Protein AF-M4B6M4-F1 (afdb_monomer)

Mean predicted aligned error: 20.61 Å

Solvent-accessible surface area (backbone atoms only — not comparable to full-atom values): 29376 Å² total; per-residue (Å²): 134,81,78,75,82,80,82,72,77,72,68,52,63,47,67,43,44,78,49,69,49,67,54,96,94,52,77,53,33,31,33,40,39,38,39,34,53,51,79,76,87,72,86,83,73,96,68,97,67,83,84,77,68,57,61,52,71,54,75,46,78,41,37,67,66,55,56,50,51,50,53,50,53,50,49,64,44,72,88,42,73,61,22,65,53,47,72,80,54,74,75,68,78,83,66,73,81,38,60,82,67,55,46,64,71,34,66,73,41,37,51,52,51,37,52,41,49,23,54,40,50,46,56,58,66,68,42,83,44,39,86,35,35,63,40,74,84,46,34,37,58,72,55,36,65,73,68,53,31,74,85,80,43,70,44,75,12,60,60,70,83,72,74,90,76,78,87,83,90,76,91,81,81,88,75,93,78,92,82,87,84,88,86,83,88,84,83,90,77,84,80,81,81,74,76,87,59,76,66,60,59,57,57,50,53,23,52,50,39,46,49,54,51,53,49,52,37,29,73,77,60,31,69,67,49,35,52,51,50,55,50,50,59,48,49,44,69,68,44,84,53,36,56,63,25,21,43,57,49,46,52,52,34,57,74,74,38,58,66,70,57,29,50,54,46,49,61,38,50,47,64,42,52,84,56,66,64,47,34,51,29,35,34,61,59,62,69,56,68,81,83,66,69,67,62,61,64,58,52,59,62,53,57,65,67,60,70,80,74,76,88,86,87,90,85,87,88,86,88,83,84,90,88,88,82,84,91,84,89,82,90,80,90,81,92,84,82,88,90,87,90,86,81,82,78,68,64,73,69,56,58,64,57,63,68,60,58,68,74,69,70,77,81,79,87,84,85,83,82,88,82,82,91,75,95,75,76,91,83,69,78,71,81,69,52,59,71,58,50,54,49,51,52,52,54,49,47,38,60,75,43,76,65,40,62,66,58,47,49,52,49,52,51,52,52,48,29,40,76,65,68,74,33,55,36,50,59,51,49,50,50,35,28,73,74,60,34,63,74,56,25,54,60,49,46,56,57,50,47,75,57,53,87,50,68,68,56,36,49,38,37,55,58,43,70,77,108

Sequence (467 aa):
MTPPDFLFRVSPLKLHVRTATQTHGEPAVYELFCRLNTTCDKQETKQEGEPAASAVQWSIWKTYDEFQAFDNQMRAVRESLFAKMMVTVVFAPGHRMRAFFHQDHTPGFLEKRRAELDFYMQRVMLFPNVAEFSKKRGGCKVLADFIGAEQHIDCSGLLVPMSPNMNVSGDFSSSMGMRRDDSTNSDNRVSCVSGVGTGDKVNSVRKKSRLEIEEEVALRCGDHELKRFKKHARLFRKENDPVAAATAFVEFLLKTFDPEFAGWIVQRFVRSLRSAEKREALRAAASLSMASTDVDRMEESRSQRRNCRTSSQDDEGADHGVEKYGTFAMQCNGTVVDSWFTCSHLISSVMVEFLRVDQKLQGLSDRHQNSDARASDPAILGRISRKKANRQILERVNALSNGDALTVDKFKQAAKALGNQGMSGQAFADFLRLTYGKQEAEKLLLLVVEVIPQPLVQQELRVALVR

Structure (mmCIF, N/CA/C/O backbone):
data_AF-M4B6M4-F1
#
_entry.id   AF-M4B6M4-F1
#
loop_
_atom_site.group_PDB
_atom_site.id
_atom_site.type_symbol
_atom_site.label_atom_id
_atom_site.label_alt_id
_atom_site.label_comp_id
_atom_site.label_asym_id
_atom_site.label_entity_id
_atom_site.label_seq_id
_atom_site.pdbx_PDB_ins_code
_atom_site.Cartn_x
_atom_site.Cartn_y
_atom_site.Cartn_z
_atom_site.occupancy
_atom_site.B_iso_or_equiv
_atom_site.auth_seq_id
_atom_site.auth_comp_id
_atom_site.auth_asym_id
_atom_site.auth_atom_id
_atom_site.pdbx_PDB_model_num
ATOM 1 N N . MET A 1 1 ? 34.940 -28.585 -30.152 1.00 48.22 1 MET A N 1
ATOM 2 C CA . MET A 1 1 ? 33.699 -27.888 -29.762 1.00 48.22 1 MET A CA 1
ATOM 3 C C . MET A 1 1 ? 34.096 -26.656 -28.977 1.00 48.22 1 MET A C 1
ATOM 5 O O . MET A 1 1 ? 34.603 -26.794 -27.873 1.00 48.22 1 MET A O 1
ATOM 9 N N . THR A 1 2 ? 33.982 -25.479 -29.582 1.00 45.09 2 THR A N 1
ATOM 10 C CA . THR A 1 2 ? 34.192 -24.197 -28.900 1.00 45.09 2 THR A CA 1
ATOM 11 C C . THR A 1 2 ? 33.043 -23.966 -27.914 1.00 45.09 2 THR A C 1
ATOM 13 O O . THR A 1 2 ? 31.892 -24.230 -28.275 1.00 45.09 2 THR A O 1
ATOM 16 N N . PRO A 1 3 ? 33.314 -23.535 -26.669 1.00 46.06 3 PRO A N 1
ATOM 17 C CA . PRO A 1 3 ? 32.261 -23.187 -25.726 1.00 46.06 3 PRO A CA 1
ATOM 18 C C . PRO A 1 3 ? 31.390 -22.067 -26.315 1.00 46.06 3 PRO A C 1
ATOM 20 O O . PRO A 1 3 ? 31.928 -21.172 -26.962 1.00 46.06 3 PRO A O 1
ATOM 23 N N . PRO A 1 4 ? 30.065 -22.091 -26.120 1.00 49.56 4 PRO A N 1
ATOM 24 C CA . PRO A 1 4 ? 29.200 -21.029 -26.611 1.00 49.56 4 PRO A CA 1
ATOM 25 C C . PRO A 1 4 ? 29.569 -19.668 -25.986 1.00 49.56 4 PRO A C 1
ATOM 27 O O . PRO A 1 4 ? 29.492 -19.500 -24.769 1.00 49.56 4 PRO A O 1
ATOM 30 N N . ASP A 1 5 ? 29.899 -18.686 -26.831 1.00 50.03 5 ASP A N 1
ATOM 31 C CA . ASP A 1 5 ? 30.343 -17.311 -26.504 1.00 50.03 5 ASP A CA 1
ATOM 32 C C . ASP A 1 5 ? 29.325 -16.441 -25.727 1.00 50.03 5 ASP A C 1
ATOM 34 O O . ASP A 1 5 ? 29.522 -15.240 -25.528 1.00 50.03 5 ASP A O 1
ATOM 38 N N . PHE A 1 6 ? 28.213 -17.012 -25.264 1.00 51.19 6 PHE A N 1
ATOM 39 C CA . PHE A 1 6 ? 27.155 -16.277 -24.564 1.00 51.19 6 PHE A CA 1
ATOM 40 C C . PHE A 1 6 ? 27.485 -15.968 -23.096 1.00 51.19 6 PHE A C 1
ATOM 42 O O . PHE A 1 6 ? 26.747 -15.221 -22.460 1.00 51.19 6 PHE A O 1
ATOM 49 N N . LEU A 1 7 ? 28.569 -16.522 -22.540 1.00 48.66 7 LEU A N 1
ATOM 50 C CA . LEU A 1 7 ? 28.823 -16.466 -21.095 1.00 48.66 7 LEU A CA 1
ATOM 51 C C . LEU A 1 7 ? 29.543 -15.203 -20.591 1.00 48.66 7 LEU A C 1
ATOM 53 O O . LEU A 1 7 ? 29.570 -15.004 -19.380 1.00 48.66 7 LEU A O 1
ATOM 57 N N . PHE A 1 8 ? 30.081 -14.325 -21.452 1.00 50.16 8 PHE A N 1
ATOM 58 C CA . PHE A 1 8 ? 30.944 -13.226 -20.970 1.00 50.16 8 PHE A CA 1
ATOM 59 C C . PHE A 1 8 ? 30.820 -11.874 -21.683 1.00 50.16 8 PHE A C 1
ATOM 61 O O . PHE A 1 8 ? 31.683 -11.014 -21.503 1.00 50.16 8 PHE A O 1
ATOM 68 N N . ARG A 1 9 ? 29.751 -11.609 -22.446 1.00 60.31 9 ARG A N 1
ATOM 69 C CA . ARG A 1 9 ? 29.520 -10.236 -22.928 1.00 60.31 9 ARG A CA 1
ATOM 70 C C . ARG A 1 9 ? 28.964 -9.378 -21.795 1.00 60.31 9 ARG A C 1
ATOM 72 O O . ARG A 1 9 ? 27.757 -9.218 -21.646 1.00 60.31 9 ARG A O 1
ATOM 79 N N . VAL A 1 10 ? 29.869 -8.847 -20.975 1.00 64.88 10 VAL A N 1
ATOM 80 C CA . VAL A 1 10 ? 29.557 -7.791 -20.011 1.00 64.88 10 VAL A CA 1
ATOM 81 C C . VAL A 1 10 ? 29.016 -6.605 -20.805 1.00 64.88 10 VAL A C 1
ATOM 83 O O . VAL A 1 10 ? 29.700 -6.093 -21.690 1.00 64.88 10 VAL A O 1
ATOM 86 N N . SER A 1 11 ? 27.779 -6.194 -20.513 1.00 70.31 11 SER A N 1
ATOM 87 C CA . SER A 1 11 ? 27.186 -5.008 -21.132 1.00 70.31 11 SER A CA 1
ATOM 88 C C . SER A 1 11 ? 28.134 -3.811 -20.957 1.00 70.31 11 SER A C 1
ATOM 90 O O . SER A 1 11 ? 28.564 -3.546 -19.829 1.00 70.31 11 SER A O 1
ATOM 92 N N . PRO A 1 12 ? 28.459 -3.068 -22.031 1.00 82.38 12 PRO A N 1
ATOM 93 C CA . PRO A 1 12 ? 29.325 -1.893 -21.936 1.00 82.38 12 PRO A CA 1
ATOM 94 C C . PRO A 1 12 ? 28.676 -0.770 -21.114 1.00 82.38 12 PRO A C 1
ATOM 96 O O . PRO A 1 12 ? 29.377 0.102 -20.599 1.00 82.38 12 PRO A O 1
ATOM 99 N N . LEU A 1 13 ? 27.346 -0.803 -20.968 1.00 89.12 13 LEU A N 1
ATOM 100 C CA . LEU A 1 13 ? 26.570 0.109 -20.140 1.00 89.12 13 LEU A CA 1
ATOM 101 C C . LEU A 1 13 ? 26.413 -0.438 -18.717 1.00 89.12 13 LEU A C 1
ATOM 103 O O . LEU A 1 13 ? 25.882 -1.535 -18.522 1.00 89.12 13 LEU A O 1
ATOM 107 N N . LYS A 1 14 ? 26.803 0.374 -17.733 1.00 92.75 14 LYS A N 1
ATOM 108 C CA . LYS A 1 14 ? 26.559 0.173 -16.301 1.00 92.75 14 LYS A CA 1
ATOM 109 C C . LYS A 1 14 ? 25.539 1.195 -15.802 1.00 92.75 14 LYS A C 1
ATOM 111 O O . LYS A 1 14 ? 25.677 2.383 -16.089 1.00 92.75 14 LYS A O 1
ATOM 116 N N . LEU A 1 15 ? 24.555 0.731 -15.032 1.00 93.88 15 LEU A N 1
ATOM 117 C CA . LEU A 1 15 ? 23.527 1.557 -14.395 1.00 93.88 15 LEU A CA 1
ATOM 118 C C . LEU A 1 15 ? 23.572 1.359 -12.882 1.00 93.88 15 LEU A C 1
ATOM 120 O O . LEU A 1 15 ? 23.616 0.218 -12.422 1.00 93.88 15 LEU A O 1
ATOM 124 N N . HIS A 1 16 ? 23.529 2.456 -12.128 1.00 94.88 16 HIS A N 1
ATOM 125 C CA . HIS A 1 16 ? 23.491 2.434 -10.668 1.00 94.88 16 HIS A CA 1
ATOM 126 C C . HIS A 1 16 ? 22.552 3.497 -10.115 1.00 94.88 16 HIS A C 1
ATOM 128 O O . HIS A 1 16 ? 22.539 4.621 -10.607 1.00 94.88 16 HIS A O 1
ATOM 134 N N . VAL A 1 17 ? 21.830 3.177 -9.043 1.00 96.06 17 VAL A N 1
ATOM 135 C CA . VAL A 1 17 ? 21.047 4.171 -8.294 1.00 96.06 17 VAL A CA 1
ATOM 136 C C . VAL A 1 17 ? 21.855 4.605 -7.069 1.00 96.06 17 VAL A C 1
ATOM 138 O O . VAL A 1 17 ? 22.064 3.803 -6.158 1.00 96.06 17 VAL A O 1
ATOM 141 N N . ARG A 1 18 ? 22.361 5.844 -7.051 1.00 92.25 18 ARG A N 1
ATOM 142 C CA . ARG A 1 18 ? 23.400 6.287 -6.092 1.00 92.25 18 ARG A CA 1
ATOM 143 C C . ARG A 1 18 ? 22.894 7.179 -4.974 1.00 92.25 18 ARG A C 1
ATOM 145 O O . ARG A 1 18 ? 23.151 6.898 -3.810 1.00 92.25 18 ARG A O 1
ATOM 152 N N . THR A 1 19 ? 22.188 8.238 -5.334 1.00 91.50 19 THR A N 1
ATOM 153 C CA . THR A 1 19 ? 21.802 9.290 -4.394 1.00 91.50 19 THR A CA 1
ATOM 154 C C . THR A 1 19 ? 20.288 9.325 -4.288 1.00 91.50 19 THR A C 1
ATOM 156 O O . THR A 1 19 ? 19.595 9.165 -5.290 1.00 91.50 19 THR A O 1
ATOM 159 N N . ALA A 1 20 ? 19.761 9.519 -3.083 1.00 91.38 20 ALA A N 1
ATOM 160 C CA . ALA A 1 20 ? 18.355 9.825 -2.868 1.00 91.38 20 ALA A CA 1
ATOM 161 C C . ALA A 1 20 ? 18.265 11.226 -2.272 1.00 91.38 20 ALA A C 1
ATOM 163 O O . ALA A 1 20 ? 18.869 11.493 -1.233 1.00 91.38 20 ALA A O 1
ATOM 164 N N . THR A 1 21 ? 17.528 12.115 -2.923 1.00 88.31 21 THR A N 1
ATOM 165 C CA . THR A 1 21 ? 17.266 13.455 -2.408 1.00 88.31 21 THR A CA 1
ATOM 166 C C . THR A 1 21 ? 15.769 13.656 -2.268 1.00 88.31 21 THR A C 1
ATOM 168 O O . THR A 1 21 ? 14.952 13.103 -3.007 1.00 88.31 21 THR A O 1
ATOM 171 N N . GLN A 1 22 ? 15.398 14.423 -1.255 1.00 85.06 22 GLN A N 1
ATOM 172 C CA . GLN A 1 22 ? 14.024 14.816 -1.039 1.00 85.06 22 GLN A CA 1
ATOM 173 C C . GLN A 1 22 ? 14.003 16.266 -0.582 1.00 85.06 22 GLN A C 1
ATOM 175 O O . GLN A 1 22 ? 14.599 16.613 0.436 1.00 85.06 22 GLN A O 1
ATOM 180 N N . THR A 1 23 ? 13.316 17.104 -1.346 1.00 82.25 23 THR A N 1
ATOM 181 C CA . THR A 1 23 ? 13.005 18.480 -0.971 1.00 82.25 23 THR A CA 1
ATOM 182 C C . THR A 1 23 ? 11.671 18.512 -0.225 1.00 82.25 23 THR A C 1
ATOM 184 O O . THR A 1 23 ? 10.794 17.675 -0.445 1.00 82.25 23 THR A O 1
ATOM 187 N N . HIS A 1 24 ? 11.524 19.445 0.720 1.00 73.25 24 HIS A N 1
ATOM 188 C CA . HIS A 1 24 ? 10.305 19.570 1.520 1.00 73.25 24 HIS A CA 1
ATOM 189 C C . HIS A 1 24 ? 9.072 19.739 0.620 1.00 73.25 24 HIS A C 1
ATOM 191 O O . HIS A 1 24 ? 8.974 20.718 -0.109 1.00 73.25 24 HIS A O 1
ATOM 197 N N . GLY A 1 25 ? 8.135 18.789 0.699 1.00 73.62 25 GLY A N 1
ATOM 198 C CA . GLY A 1 25 ? 6.871 18.813 -0.049 1.00 73.62 25 GLY A CA 1
ATOM 199 C C . GLY A 1 25 ? 6.891 18.087 -1.398 1.00 73.62 25 GLY A C 1
ATOM 200 O O . GLY A 1 25 ? 5.823 17.761 -1.905 1.00 73.62 25 GLY A O 1
ATOM 201 N N . GLU A 1 26 ? 8.066 17.752 -1.930 1.00 83.12 26 GLU A N 1
ATOM 202 C CA . GLU A 1 26 ? 8.210 17.047 -3.208 1.00 83.12 26 GLU A CA 1
ATOM 203 C C . GLU A 1 26 ? 8.451 15.537 -3.002 1.00 83.12 26 GLU A C 1
ATOM 205 O O . GLU A 1 26 ? 8.969 15.104 -1.955 1.00 83.12 26 GLU A O 1
ATOM 210 N N . PRO A 1 27 ? 8.084 14.694 -3.986 1.00 85.44 27 PRO A N 1
ATOM 211 C CA . PRO A 1 27 ? 8.393 13.274 -3.942 1.00 85.44 27 PRO A CA 1
ATOM 212 C C . PRO A 1 27 ? 9.910 13.055 -3.939 1.00 85.44 27 PRO A C 1
ATOM 214 O O . PRO A 1 27 ? 10.669 13.776 -4.582 1.00 85.44 27 PRO A O 1
ATOM 217 N N . ALA A 1 28 ? 10.358 12.021 -3.227 1.00 89.69 28 ALA A N 1
ATOM 218 C CA . ALA A 1 28 ? 11.766 11.650 -3.232 1.00 89.69 28 ALA A CA 1
ATOM 219 C C . ALA A 1 28 ? 12.227 11.271 -4.649 1.00 89.69 28 ALA A C 1
ATOM 221 O O . ALA A 1 28 ? 11.595 10.448 -5.326 1.00 89.69 28 ALA A O 1
ATOM 222 N N . VAL A 1 29 ? 13.353 11.847 -5.060 1.00 94.31 29 VAL A N 1
ATOM 223 C CA . VAL A 1 29 ? 14.005 11.592 -6.343 1.00 94.31 29 VAL A CA 1
ATOM 224 C C . VAL A 1 29 ? 15.306 10.829 -6.124 1.00 94.31 29 VAL A C 1
ATOM 226 O O . VAL A 1 29 ? 16.010 11.000 -5.128 1.00 94.31 29 VAL A O 1
ATOM 229 N N . TYR A 1 30 ? 15.616 9.956 -7.071 1.00 95.69 30 TYR A N 1
ATOM 230 C CA . TYR A 1 30 ? 16.765 9.070 -7.042 1.00 95.69 30 TYR A CA 1
ATOM 231 C C . TYR A 1 30 ? 17.649 9.345 -8.251 1.00 95.69 30 TYR A C 1
ATOM 233 O O . TYR A 1 30 ? 17.169 9.405 -9.383 1.00 95.69 30 TYR A O 1
ATOM 241 N N . GLU A 1 31 ? 18.944 9.491 -8.010 1.00 96.81 31 GLU A N 1
ATOM 242 C CA . GLU A 1 31 ? 19.944 9.646 -9.054 1.00 96.81 31 GLU A CA 1
ATOM 243 C C . GLU A 1 31 ? 20.241 8.285 -9.691 1.00 96.81 31 GLU A C 1
ATOM 245 O O . GLU A 1 31 ? 20.827 7.398 -9.061 1.00 96.81 31 GLU A O 1
ATOM 250 N N . LEU A 1 32 ? 19.864 8.144 -10.957 1.00 96.44 32 LEU A N 1
ATOM 251 C CA . LEU A 1 32 ? 20.243 7.054 -11.839 1.00 96.44 32 LEU A CA 1
ATOM 252 C C . LEU A 1 32 ? 21.507 7.449 -12.610 1.00 96.44 32 LEU A C 1
ATOM 254 O O . LEU A 1 32 ? 21.459 8.210 -13.577 1.00 96.44 32 LEU A O 1
ATOM 258 N N . PHE A 1 33 ? 22.641 6.920 -12.166 1.00 96.19 33 PHE A N 1
ATOM 259 C CA . PHE A 1 33 ? 23.946 7.123 -12.775 1.00 96.19 33 PHE A CA 1
ATOM 260 C C . PHE A 1 33 ? 24.192 6.091 -13.877 1.00 96.19 33 PHE A C 1
ATOM 262 O O . PHE A 1 33 ? 24.149 4.879 -13.639 1.00 96.19 33 PHE A O 1
ATOM 269 N N . CYS A 1 34 ? 24.508 6.583 -15.069 1.00 94.62 34 CYS A N 1
ATOM 270 C CA . CYS A 1 34 ? 24.766 5.791 -16.260 1.00 94.62 34 CYS A CA 1
ATOM 271 C C . CYS A 1 34 ? 26.230 5.953 -16.682 1.00 94.62 34 CYS A C 1
ATOM 273 O O . CYS A 1 34 ? 26.741 7.069 -16.769 1.00 94.62 34 CYS A O 1
ATOM 275 N N . ARG A 1 35 ? 26.914 4.840 -16.970 1.00 93.62 35 ARG A N 1
ATOM 276 C CA . ARG A 1 35 ? 28.281 4.840 -17.507 1.00 93.62 35 ARG A CA 1
ATOM 277 C C . ARG A 1 35 ? 28.394 3.864 -18.663 1.00 93.62 35 ARG A C 1
ATOM 279 O O . ARG A 1 35 ? 28.264 2.659 -18.463 1.00 93.62 35 ARG A O 1
ATOM 286 N N . LEU A 1 36 ? 28.685 4.383 -19.847 1.00 90.06 36 LEU A N 1
ATOM 287 C CA . LEU A 1 36 ? 28.968 3.605 -21.042 1.00 90.06 36 LEU A CA 1
ATOM 288 C C . LEU A 1 36 ? 30.477 3.578 -21.286 1.00 90.06 36 LEU A C 1
ATOM 290 O O . LEU A 1 36 ? 31.097 4.617 -21.511 1.00 90.06 36 LEU A O 1
ATOM 294 N N . ASN A 1 37 ? 31.066 2.387 -21.275 1.00 86.38 37 ASN A N 1
ATOM 295 C CA . ASN A 1 37 ? 32.444 2.205 -21.711 1.00 86.38 37 ASN A CA 1
ATOM 296 C C . ASN A 1 37 ? 32.452 2.001 -23.229 1.00 86.38 37 ASN A C 1
ATOM 298 O O . ASN A 1 37 ? 31.993 0.963 -23.706 1.00 86.38 37 ASN A O 1
ATOM 302 N N . THR A 1 38 ? 32.961 2.972 -23.991 1.00 77.81 38 THR A N 1
ATOM 303 C CA . THR A 1 38 ? 33.154 2.766 -25.430 1.00 77.81 38 THR A CA 1
ATOM 304 C C . THR A 1 38 ? 34.436 1.968 -25.643 1.00 77.81 38 THR A C 1
ATOM 306 O O . THR A 1 38 ? 35.544 2.443 -25.403 1.00 77.81 38 THR A O 1
ATOM 309 N N . THR A 1 39 ? 34.298 0.704 -26.037 1.00 65.75 39 THR A N 1
ATOM 310 C CA . THR A 1 39 ? 35.424 -0.050 -26.587 1.00 65.75 39 THR A CA 1
ATOM 311 C C . THR A 1 39 ? 35.581 0.417 -28.024 1.00 65.75 39 THR A C 1
ATOM 313 O O . THR A 1 39 ? 34.795 0.064 -28.899 1.00 65.75 39 THR A O 1
ATOM 316 N N . CYS A 1 40 ? 36.534 1.314 -28.252 1.00 51.16 40 CYS A N 1
ATOM 317 C CA . CYS A 1 40 ? 36.891 1.735 -29.595 1.00 51.16 40 CYS A CA 1
ATOM 318 C C . CYS A 1 40 ? 37.522 0.528 -30.306 1.00 51.16 40 CYS A C 1
ATOM 320 O O . CYS A 1 40 ? 38.691 0.230 -30.075 1.00 51.16 40 CYS A O 1
ATOM 322 N N . ASP A 1 41 ? 36.764 -0.162 -31.161 1.00 51.09 41 ASP A N 1
ATOM 323 C CA . ASP A 1 41 ? 37.242 -1.248 -32.037 1.00 51.09 41 ASP A CA 1
ATOM 324 C C . ASP A 1 41 ? 38.159 -0.719 -33.163 1.00 51.09 41 ASP A C 1
ATOM 326 O O . ASP A 1 41 ? 38.091 -1.144 -34.313 1.00 51.09 41 ASP A O 1
ATOM 330 N N . LYS A 1 42 ? 39.045 0.234 -32.855 1.00 49.19 42 LYS A N 1
ATOM 331 C CA . LYS A 1 42 ? 40.150 0.630 -33.731 1.00 49.19 42 LYS A CA 1
ATOM 332 C C . LYS A 1 42 ? 41.397 -0.157 -33.350 1.00 49.19 42 LYS A C 1
ATOM 334 O O . LYS A 1 42 ? 42.386 0.388 -32.869 1.00 49.19 42 LYS A O 1
ATOM 339 N N . GLN A 1 43 ? 41.347 -1.461 -33.590 1.00 45.53 43 GLN A N 1
ATOM 340 C CA . GLN A 1 43 ? 42.558 -2.229 -33.838 1.00 45.53 43 GLN A CA 1
ATOM 341 C C . GLN A 1 43 ? 42.949 -1.954 -35.293 1.00 45.53 43 GLN A C 1
ATOM 343 O O . GLN A 1 43 ? 42.354 -2.537 -36.183 1.00 45.53 43 GLN A O 1
ATOM 348 N N . GLU A 1 44 ? 43.851 -0.991 -35.518 1.00 45.28 44 GLU A N 1
ATOM 349 C CA . GLU A 1 44 ? 44.823 -0.952 -36.634 1.00 45.28 44 GLU A CA 1
ATOM 350 C C . GLU A 1 44 ? 45.535 0.412 -36.716 1.00 45.28 44 GLU A C 1
ATOM 352 O O . GLU A 1 44 ? 45.483 1.108 -37.720 1.00 45.28 44 GLU A O 1
ATOM 357 N N . THR A 1 45 ? 46.244 0.829 -35.664 1.00 41.47 45 THR A N 1
ATOM 358 C CA . THR A 1 45 ? 47.570 1.456 -35.842 1.00 41.47 45 THR A CA 1
ATOM 359 C C . THR A 1 45 ? 48.312 1.446 -34.511 1.00 41.47 45 THR A C 1
ATOM 361 O O . THR A 1 45 ? 47.883 2.050 -33.534 1.00 41.47 45 THR A O 1
ATOM 364 N N . LYS A 1 46 ? 49.422 0.705 -34.463 1.00 50.34 46 LYS A N 1
ATOM 365 C CA . LYS A 1 46 ? 50.364 0.693 -33.342 1.00 50.34 46 LYS A CA 1
ATOM 366 C C . LYS A 1 46 ? 50.876 2.112 -33.082 1.00 50.34 46 LYS A C 1
ATOM 368 O O . LYS A 1 46 ? 51.577 2.648 -33.932 1.00 50.34 46 LYS A O 1
ATOM 373 N N . GLN A 1 47 ? 50.619 2.650 -31.897 1.00 46.03 47 GLN A N 1
ATOM 374 C CA . GLN A 1 47 ? 51.560 3.520 -31.194 1.00 46.03 47 GLN A CA 1
ATOM 375 C C . GLN A 1 47 ? 51.345 3.338 -29.689 1.00 46.03 47 GLN A C 1
ATOM 377 O O . GLN A 1 47 ? 50.231 3.449 -29.185 1.00 46.03 47 GLN A O 1
ATOM 382 N N . GLU A 1 48 ? 52.418 2.940 -29.011 1.00 50.22 48 GLU A N 1
ATOM 383 C CA . GLU A 1 48 ? 52.484 2.699 -27.574 1.00 50.22 48 GLU A CA 1
ATOM 384 C C . GLU A 1 48 ? 52.273 4.015 -26.818 1.00 50.22 48 GLU A C 1
ATOM 386 O O . GLU A 1 48 ? 53.079 4.937 -26.900 1.00 50.22 48 GLU A O 1
ATOM 391 N N . GLY A 1 49 ? 51.162 4.095 -26.095 1.00 53.44 49 GLY A N 1
ATOM 392 C CA . GLY A 1 49 ? 50.805 5.198 -25.212 1.00 53.44 49 GLY A CA 1
ATOM 393 C C . GLY A 1 49 ? 49.383 4.964 -24.720 1.00 53.44 49 GLY A C 1
ATOM 394 O O . GLY A 1 49 ? 48.464 4.979 -25.527 1.00 53.44 49 GLY A O 1
ATOM 395 N N . GLU A 1 50 ? 49.244 4.628 -23.435 1.00 52.72 50 GLU A N 1
ATOM 396 C CA . GLU A 1 50 ? 48.013 4.308 -22.687 1.00 52.72 50 GLU A CA 1
ATOM 397 C C . GLU A 1 50 ? 46.666 4.495 -23.425 1.00 52.72 50 GLU A C 1
ATOM 399 O O . GLU A 1 50 ? 46.275 5.626 -23.731 1.00 52.72 50 GLU A O 1
ATOM 404 N N . PRO A 1 51 ? 45.864 3.428 -23.630 1.00 50.69 51 PRO A N 1
ATOM 405 C CA . PRO A 1 51 ? 44.520 3.586 -24.155 1.00 50.69 51 PRO A CA 1
ATOM 406 C C . PRO A 1 51 ? 43.620 4.108 -23.031 1.00 50.69 51 PRO A C 1
ATOM 408 O O . PRO A 1 51 ? 43.062 3.341 -22.244 1.00 50.69 51 PRO A O 1
ATOM 411 N N . ALA A 1 52 ? 43.455 5.425 -22.946 1.00 54.78 52 ALA A N 1
ATOM 412 C CA . ALA A 1 52 ? 42.391 6.016 -22.150 1.00 54.78 52 ALA A CA 1
ATOM 413 C C . ALA A 1 52 ? 41.046 5.623 -22.785 1.00 54.78 52 ALA A C 1
ATOM 415 O O . ALA A 1 52 ? 40.568 6.272 -23.713 1.00 54.78 52 ALA A O 1
ATOM 416 N N . ALA A 1 53 ? 40.450 4.518 -22.326 1.00 60.25 53 ALA A N 1
ATOM 417 C CA . ALA A 1 53 ? 39.100 4.128 -22.712 1.00 60.25 53 ALA A CA 1
ATOM 418 C C . ALA A 1 53 ? 38.150 5.296 -22.406 1.00 60.25 53 ALA A C 1
ATOM 420 O O . ALA A 1 53 ? 37.913 5.622 -21.240 1.00 60.25 53 ALA A O 1
ATOM 421 N N . SER A 1 54 ? 37.624 5.950 -23.442 1.00 72.56 54 SER A N 1
ATOM 422 C CA . SER A 1 54 ? 36.675 7.043 -23.268 1.00 72.56 54 SER A CA 1
ATOM 423 C C . SER A 1 54 ? 35.359 6.469 -22.738 1.00 72.56 54 SER A C 1
ATOM 425 O O . SER A 1 54 ? 34.637 5.722 -23.408 1.00 72.56 54 SER A O 1
ATOM 427 N N . ALA A 1 55 ? 35.062 6.779 -21.478 1.00 82.38 55 ALA A N 1
ATOM 428 C CA . ALA A 1 55 ? 33.797 6.436 -20.849 1.00 82.38 55 ALA A CA 1
ATOM 429 C C . ALA A 1 55 ? 32.873 7.655 -20.901 1.00 82.38 55 ALA A C 1
ATOM 431 O O . ALA A 1 55 ? 33.229 8.727 -20.413 1.00 82.38 55 ALA A O 1
ATOM 432 N N . VAL A 1 56 ? 31.682 7.483 -21.472 1.00 90.38 56 VAL A N 1
ATOM 433 C CA . VAL A 1 56 ? 30.622 8.497 -21.430 1.00 90.38 56 VAL A CA 1
ATOM 434 C C . VAL A 1 56 ? 29.800 8.251 -20.171 1.00 90.38 56 VAL A C 1
ATOM 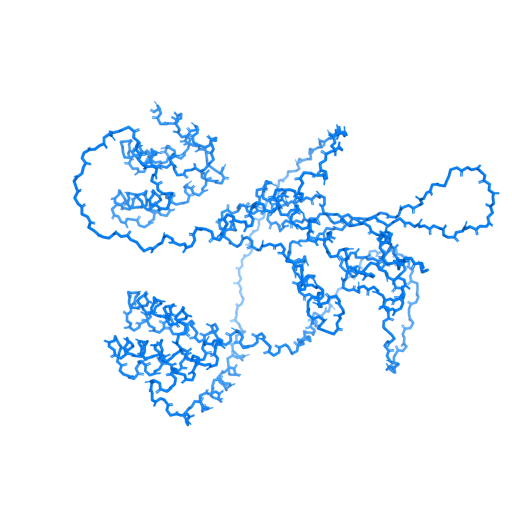436 O O . VAL A 1 56 ? 29.383 7.120 -19.911 1.00 90.38 56 VAL A O 1
ATOM 439 N N . GLN A 1 57 ? 29.584 9.291 -19.368 1.00 93.50 57 GLN A N 1
ATOM 440 C CA . GLN A 1 57 ? 28.816 9.205 -18.127 1.00 93.50 57 GLN A CA 1
ATOM 441 C C . GLN A 1 57 ? 27.786 10.328 -18.039 1.00 93.50 57 GLN A C 1
ATOM 443 O O . GLN A 1 57 ? 28.074 11.461 -18.421 1.00 93.50 57 GLN A O 1
ATOM 448 N N . TRP A 1 58 ? 26.599 10.008 -17.531 1.00 95.38 58 TRP A N 1
ATOM 449 C CA . TRP A 1 58 ? 25.524 10.968 -17.292 1.00 95.38 58 TRP A CA 1
ATOM 450 C C . TRP A 1 58 ? 24.646 10.504 -16.125 1.00 95.38 58 TRP A C 1
ATOM 452 O O . TRP A 1 58 ? 24.628 9.320 -15.778 1.00 95.38 58 TRP A O 1
ATOM 462 N N . SER A 1 59 ? 23.924 11.442 -15.516 1.00 94.88 59 SER A N 1
ATOM 463 C CA . SER A 1 59 ? 23.007 11.177 -14.404 1.00 94.88 59 SER A CA 1
ATOM 464 C C . SER A 1 59 ? 21.617 11.696 -14.736 1.00 94.88 59 SER A C 1
ATOM 466 O O . SER A 1 59 ? 21.469 12.763 -15.332 1.00 94.88 59 SER A O 1
ATOM 468 N N . ILE A 1 60 ? 20.597 10.954 -14.312 1.00 95.19 60 ILE A N 1
ATOM 469 C CA . ILE A 1 60 ? 19.190 11.331 -14.460 1.00 95.19 60 ILE A CA 1
ATOM 470 C C . ILE A 1 60 ? 18.503 11.183 -13.113 1.00 95.19 60 ILE A C 1
ATOM 472 O O . ILE A 1 60 ? 18.765 10.239 -12.376 1.00 95.19 60 ILE A O 1
ATOM 476 N N . TRP A 1 61 ? 17.605 12.105 -12.799 1.00 95.69 61 TRP A N 1
ATOM 477 C CA . TRP A 1 61 ? 16.829 12.072 -11.567 1.00 95.69 61 TRP A CA 1
ATOM 478 C C . TRP A 1 61 ? 15.456 11.477 -11.846 1.00 95.69 61 TRP A C 1
ATOM 480 O O . TRP A 1 61 ? 14.749 11.952 -12.733 1.00 95.69 61 TRP A O 1
ATOM 490 N N . LYS A 1 62 ? 15.106 10.417 -11.114 1.00 95.88 62 LYS A N 1
ATOM 491 C CA . LYS A 1 62 ? 13.850 9.679 -11.275 1.00 95.88 62 LYS A CA 1
ATOM 492 C C . LYS A 1 62 ? 13.148 9.470 -9.944 1.00 95.88 62 LYS A C 1
ATOM 494 O O . LYS A 1 62 ? 13.768 9.099 -8.953 1.00 95.88 62 LYS A O 1
ATOM 499 N N . THR A 1 63 ? 11.841 9.666 -9.923 1.00 94.31 63 THR A N 1
ATOM 500 C CA . THR A 1 63 ? 10.977 9.343 -8.782 1.00 94.31 63 THR A CA 1
ATOM 501 C C . THR A 1 63 ? 10.682 7.845 -8.719 1.00 94.31 63 THR A C 1
ATOM 503 O O . THR A 1 63 ? 10.769 7.128 -9.718 1.00 94.31 63 THR A O 1
ATOM 506 N N . TYR A 1 64 ? 10.272 7.350 -7.546 1.00 92.62 64 TYR A N 1
ATOM 507 C CA . TYR A 1 64 ? 9.826 5.955 -7.400 1.00 92.62 64 TYR A CA 1
ATOM 508 C C . TYR A 1 64 ? 8.669 5.604 -8.353 1.00 92.62 64 TYR A C 1
ATOM 510 O O . TYR A 1 64 ? 8.640 4.507 -8.913 1.00 92.62 64 TYR A O 1
ATOM 518 N N . ASP A 1 65 ? 7.743 6.540 -8.569 1.00 91.62 65 ASP A N 1
ATOM 519 C CA . ASP A 1 65 ? 6.594 6.332 -9.451 1.00 91.62 65 ASP A CA 1
ATOM 520 C C . ASP A 1 65 ? 7.019 6.221 -10.922 1.00 91.62 65 ASP A C 1
ATOM 522 O O . ASP A 1 65 ? 6.455 5.417 -11.663 1.00 91.62 65 ASP A O 1
ATOM 526 N N . GLU A 1 66 ? 8.070 6.931 -11.343 1.00 95.00 66 GLU A N 1
ATOM 527 C CA . GLU A 1 66 ? 8.665 6.750 -12.672 1.00 95.00 66 GLU A CA 1
ATOM 528 C C . GLU A 1 66 ? 9.335 5.380 -12.830 1.00 95.00 66 GLU A C 1
ATOM 530 O O . GLU A 1 66 ? 9.155 4.739 -13.866 1.00 95.00 66 GLU A O 1
ATOM 535 N N . PHE A 1 67 ? 10.048 4.878 -11.812 1.00 95.44 67 PHE A N 1
ATOM 536 C CA . PHE A 1 67 ? 10.562 3.497 -11.827 1.00 95.44 67 PHE A CA 1
ATOM 537 C C . PHE A 1 67 ? 9.424 2.477 -11.938 1.00 95.44 67 PHE A C 1
ATOM 539 O O . PHE A 1 67 ? 9.547 1.475 -12.646 1.00 95.44 67 PHE A O 1
ATOM 546 N N . GLN A 1 68 ? 8.302 2.734 -11.264 1.00 93.81 68 GLN A N 1
ATOM 547 C CA . GLN A 1 68 ? 7.121 1.885 -11.352 1.00 93.81 68 GLN A CA 1
ATOM 548 C C . GLN A 1 68 ? 6.458 1.965 -12.736 1.00 93.81 68 GLN A C 1
ATOM 550 O O . GLN A 1 68 ? 6.032 0.943 -13.275 1.00 93.81 68 GLN A O 1
ATOM 555 N N . ALA A 1 69 ? 6.375 3.153 -13.335 1.00 93.88 69 ALA A N 1
ATOM 556 C CA . ALA A 1 69 ? 5.874 3.331 -14.694 1.00 93.88 69 ALA A CA 1
ATOM 557 C C . ALA A 1 69 ? 6.760 2.601 -15.715 1.00 93.88 69 ALA A C 1
ATOM 559 O O . ALA A 1 69 ? 6.234 1.898 -16.578 1.00 93.88 69 ALA A O 1
ATOM 560 N N . PHE A 1 70 ? 8.084 2.689 -15.567 1.00 95.19 70 PHE A N 1
ATOM 561 C CA . PHE A 1 70 ? 9.057 1.936 -16.357 1.00 95.19 70 PHE A CA 1
ATOM 562 C C . PHE A 1 70 ? 8.842 0.417 -16.249 1.00 95.19 70 PHE A C 1
ATOM 564 O O . PHE A 1 70 ? 8.716 -0.264 -17.267 1.00 95.19 70 PHE A O 1
ATOM 571 N N . ASP A 1 71 ? 8.722 -0.120 -15.032 1.00 94.56 71 ASP A N 1
ATOM 572 C CA . ASP A 1 71 ? 8.442 -1.544 -14.787 1.00 94.56 71 ASP A CA 1
ATOM 573 C C . ASP A 1 71 ? 7.120 -1.992 -15.441 1.00 94.56 71 ASP A C 1
ATOM 575 O O . ASP A 1 71 ? 7.060 -3.032 -16.108 1.00 94.56 71 ASP A O 1
ATOM 579 N N . ASN A 1 72 ? 6.072 -1.171 -15.333 1.00 93.50 72 ASN A N 1
ATOM 580 C CA . ASN A 1 72 ? 4.792 -1.428 -15.988 1.00 93.50 72 ASN A CA 1
ATOM 581 C C . ASN A 1 72 ? 4.926 -1.452 -17.517 1.00 93.50 72 ASN A C 1
ATOM 583 O O . ASN A 1 72 ? 4.369 -2.348 -18.149 1.00 93.50 72 ASN A O 1
ATOM 587 N N . GLN A 1 73 ? 5.667 -0.516 -18.118 1.00 92.56 73 GLN A N 1
ATOM 588 C CA . GLN A 1 73 ? 5.892 -0.471 -19.567 1.00 92.56 73 GLN A CA 1
ATOM 589 C C . GLN A 1 73 ? 6.689 -1.687 -20.053 1.00 92.56 73 GLN A C 1
ATOM 591 O O . GLN A 1 73 ? 6.274 -2.349 -21.005 1.00 92.56 73 GLN A O 1
ATOM 596 N N . MET A 1 74 ? 7.762 -2.051 -19.345 1.00 90.81 74 MET A N 1
ATOM 597 C CA . MET A 1 74 ? 8.558 -3.252 -19.619 1.00 90.81 74 MET A CA 1
ATOM 598 C C . MET A 1 74 ? 7.711 -4.533 -19.598 1.00 90.81 74 MET A C 1
ATOM 600 O O . MET A 1 74 ? 7.942 -5.442 -20.394 1.00 90.81 74 MET A O 1
ATOM 604 N N . ARG A 1 75 ? 6.705 -4.613 -18.715 1.00 92.94 75 ARG A N 1
ATOM 605 C CA . ARG A 1 75 ? 5.773 -5.753 -18.636 1.00 92.94 75 ARG A CA 1
ATOM 606 C C . ARG A 1 75 ? 4.578 -5.659 -19.592 1.00 92.94 75 ARG A C 1
ATOM 608 O O . ARG A 1 75 ? 4.002 -6.691 -19.935 1.00 92.94 75 ARG A O 1
ATOM 615 N N . ALA A 1 76 ? 4.173 -4.460 -20.006 1.00 88.50 76 ALA A N 1
ATOM 616 C CA . ALA 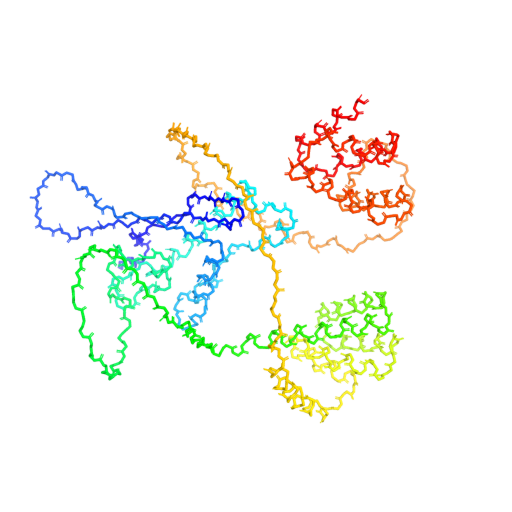A 1 76 ? 2.988 -4.246 -20.839 1.00 88.50 76 ALA A CA 1
ATOM 617 C C . ALA A 1 76 ? 3.183 -4.728 -22.282 1.00 88.50 76 ALA A C 1
ATOM 619 O O . ALA A 1 76 ? 2.230 -5.203 -22.904 1.00 88.50 76 ALA A O 1
ATOM 620 N N . VAL A 1 77 ? 4.412 -4.662 -22.804 1.00 80.75 77 VAL A N 1
ATOM 621 C CA . VAL A 1 77 ? 4.744 -5.100 -24.167 1.00 80.75 77 VAL A CA 1
ATOM 622 C C . VAL A 1 77 ? 4.842 -6.629 -24.216 1.00 80.75 77 VAL A C 1
ATOM 624 O O . VAL A 1 77 ? 5.931 -7.196 -24.281 1.00 80.75 77 VAL A O 1
ATOM 627 N N . ARG A 1 78 ? 3.688 -7.310 -24.165 1.00 69.12 78 ARG A N 1
ATOM 628 C CA . ARG A 1 78 ? 3.557 -8.783 -24.077 1.00 69.12 78 ARG A CA 1
ATOM 629 C C . ARG A 1 78 ? 4.284 -9.555 -25.183 1.00 69.12 78 ARG A C 1
ATOM 631 O O . ARG A 1 78 ? 4.620 -10.720 -24.988 1.00 69.12 78 ARG A O 1
ATOM 638 N N . GLU A 1 79 ? 4.515 -8.914 -26.324 1.00 70.62 79 GLU A N 1
ATOM 639 C CA . GLU A 1 79 ? 5.207 -9.497 -27.477 1.00 70.62 79 GLU A CA 1
ATOM 640 C C . GLU A 1 79 ? 6.737 -9.358 -27.397 1.00 70.62 79 GLU A C 1
ATOM 642 O O . GLU A 1 79 ? 7.455 -10.024 -28.140 1.00 70.62 79 GLU A O 1
ATOM 647 N N . SER A 1 80 ? 7.263 -8.554 -26.464 1.00 80.56 80 SER A N 1
ATOM 648 C CA . SER A 1 80 ? 8.707 -8.399 -26.270 1.00 80.56 80 SER A CA 1
ATOM 649 C C . SER A 1 80 ? 9.311 -9.564 -25.477 1.00 80.56 80 SER A C 1
ATOM 651 O O . SER A 1 80 ? 8.714 -10.099 -24.538 1.00 80.56 80 SER A O 1
ATOM 653 N N . LEU A 1 81 ? 10.546 -9.939 -25.823 1.00 84.69 81 LEU A N 1
ATOM 654 C CA . LEU A 1 81 ? 11.327 -10.926 -25.069 1.00 84.69 81 LEU A CA 1
ATOM 655 C C . LEU A 1 81 ? 11.569 -10.456 -23.625 1.00 84.69 81 LEU A C 1
ATOM 657 O O . LEU A 1 81 ? 11.503 -11.253 -22.690 1.00 84.69 81 LEU A O 1
ATOM 661 N N . PHE A 1 82 ? 11.746 -9.146 -23.439 1.00 87.19 82 PHE A N 1
ATOM 662 C CA . PHE A 1 82 ? 11.942 -8.529 -22.132 1.00 87.19 82 PHE A CA 1
ATOM 663 C C . PHE A 1 82 ? 10.733 -8.708 -21.212 1.00 87.19 82 PHE A C 1
ATOM 665 O O . PHE A 1 82 ? 10.925 -9.068 -20.056 1.00 87.19 82 PHE A O 1
ATOM 672 N N . ALA A 1 83 ? 9.495 -8.573 -21.700 1.00 88.56 83 ALA A N 1
ATOM 673 C CA . ALA A 1 83 ? 8.305 -8.788 -20.871 1.00 88.56 83 ALA A CA 1
ATOM 674 C C . ALA A 1 83 ? 8.223 -10.218 -20.307 1.00 88.56 83 ALA A C 1
ATOM 676 O O . ALA A 1 83 ? 7.829 -10.406 -19.155 1.00 88.56 83 ALA A O 1
ATOM 677 N N . LYS A 1 84 ? 8.643 -11.229 -21.085 1.00 89.12 84 LYS A N 1
ATOM 678 C CA . LYS A 1 84 ? 8.725 -12.624 -20.612 1.00 89.12 84 LYS A CA 1
ATOM 679 C C . LYS A 1 84 ? 9.785 -12.784 -19.523 1.00 89.12 84 LYS A C 1
ATOM 681 O O . LYS A 1 84 ? 9.556 -13.489 -18.545 1.00 89.12 84 LYS A O 1
ATOM 686 N N . MET A 1 85 ? 10.921 -12.103 -19.665 1.00 88.19 85 MET A N 1
ATOM 687 C CA . MET A 1 85 ? 11.991 -12.119 -18.666 1.00 88.19 85 MET A CA 1
ATOM 688 C C . MET A 1 85 ? 11.638 -11.332 -17.403 1.00 88.19 85 MET A C 1
ATOM 690 O O . MET A 1 85 ? 11.990 -11.752 -16.309 1.00 88.19 85 MET A O 1
ATOM 694 N N . MET A 1 86 ? 10.869 -10.250 -17.517 1.00 90.12 86 MET A N 1
ATOM 695 C CA . MET A 1 86 ? 10.404 -9.448 -16.379 1.00 90.12 86 MET A CA 1
ATOM 696 C C . MET A 1 86 ? 9.552 -10.234 -15.372 1.00 90.12 86 MET A C 1
ATOM 698 O O . MET A 1 86 ? 9.329 -9.749 -14.266 1.00 90.12 86 MET A O 1
ATOM 702 N N . VAL A 1 87 ? 9.091 -11.443 -15.712 1.00 88.12 87 VAL A N 1
ATOM 703 C CA . VAL A 1 87 ? 8.442 -12.371 -14.770 1.00 88.12 87 VAL A CA 1
ATOM 704 C C . VAL A 1 87 ? 9.419 -12.861 -13.692 1.00 88.12 87 VAL A C 1
ATOM 706 O O . VAL A 1 87 ? 9.000 -13.122 -12.567 1.00 88.12 87 VAL A O 1
ATOM 709 N N . THR A 1 88 ? 10.718 -12.959 -13.998 1.00 87.69 88 THR A N 1
ATOM 710 C CA . THR A 1 88 ? 11.750 -13.386 -13.035 1.00 87.69 88 THR A CA 1
ATOM 711 C C . THR A 1 88 ? 12.248 -12.239 -12.154 1.00 87.69 88 THR A C 1
ATOM 713 O O . THR A 1 88 ? 12.891 -12.476 -11.129 1.00 87.69 88 THR A O 1
ATOM 716 N N . VAL A 1 89 ? 11.932 -10.993 -12.520 1.00 90.31 89 VAL A N 1
ATOM 717 C CA . VAL A 1 89 ? 12.367 -9.793 -11.804 1.00 90.31 89 VAL A CA 1
ATOM 718 C C . VAL A 1 89 ? 11.206 -9.216 -11.005 1.00 90.31 89 VAL A C 1
ATOM 720 O O . VAL A 1 89 ? 10.241 -8.665 -11.538 1.00 90.31 89 VAL A O 1
ATOM 723 N N . VAL A 1 90 ? 11.328 -9.323 -9.684 1.00 90.31 90 VAL A N 1
ATOM 724 C CA . VAL A 1 90 ? 10.401 -8.706 -8.733 1.00 90.31 90 VAL A CA 1
ATOM 725 C C . VAL A 1 90 ? 10.729 -7.220 -8.602 1.00 90.31 90 VAL A C 1
ATOM 727 O O . VAL A 1 90 ? 11.870 -6.864 -8.309 1.00 90.31 90 VAL A O 1
ATOM 730 N N . PHE A 1 91 ? 9.726 -6.363 -8.803 1.00 91.75 91 PHE A N 1
ATOM 731 C CA . PHE A 1 91 ? 9.852 -4.921 -8.588 1.00 91.75 91 PHE A CA 1
ATOM 732 C C . PHE A 1 91 ? 9.996 -4.572 -7.096 1.00 91.75 91 PHE A C 1
ATOM 734 O O . PHE A 1 91 ? 9.481 -5.285 -6.229 1.00 91.75 91 PHE A O 1
ATOM 741 N N . ALA A 1 92 ? 10.659 -3.450 -6.799 1.00 84.94 92 ALA A N 1
ATOM 742 C CA . ALA A 1 92 ? 10.851 -2.952 -5.439 1.00 84.94 92 ALA A CA 1
ATOM 743 C C . ALA A 1 92 ? 9.494 -2.765 -4.712 1.00 84.94 92 ALA A C 1
ATOM 745 O O . ALA A 1 92 ? 8.626 -2.040 -5.214 1.00 84.94 92 ALA A O 1
ATOM 746 N N . PRO A 1 93 ? 9.260 -3.400 -3.544 1.00 78.38 93 PRO A N 1
ATOM 747 C CA . PRO A 1 93 ? 7.953 -3.405 -2.890 1.00 78.38 93 PRO A CA 1
ATOM 748 C C . PRO A 1 93 ? 7.398 -2.010 -2.568 1.00 78.38 93 PRO A C 1
ATOM 750 O O . PRO A 1 93 ? 8.048 -1.165 -1.953 1.00 78.38 93 PRO A O 1
ATOM 753 N N . GLY A 1 94 ? 6.119 -1.792 -2.884 1.00 74.25 94 GLY A N 1
ATOM 754 C CA . GLY A 1 94 ? 5.407 -0.581 -2.480 1.00 74.25 94 GLY A CA 1
ATOM 755 C C . GLY A 1 94 ? 5.144 -0.559 -0.970 1.00 74.25 94 GLY A C 1
ATOM 756 O O . GLY A 1 94 ? 4.252 -1.248 -0.474 1.00 74.25 94 GLY A O 1
ATOM 757 N N . HIS A 1 95 ? 5.873 0.265 -0.217 1.00 64.38 95 HIS A N 1
ATOM 758 C CA . HIS A 1 95 ? 5.722 0.412 1.238 1.00 64.38 95 HIS A CA 1
ATOM 759 C C . HIS A 1 95 ? 4.505 1.265 1.654 1.00 64.38 95 HIS A C 1
ATOM 761 O O . HIS A 1 95 ? 4.626 2.244 2.387 1.00 64.38 95 HIS A O 1
ATOM 767 N N . ARG A 1 96 ? 3.297 0.866 1.235 1.00 56.84 96 ARG A N 1
ATOM 768 C CA . ARG A 1 96 ? 2.043 1.622 1.451 1.00 56.84 96 ARG A CA 1
ATOM 769 C C . ARG A 1 96 ? 1.672 1.856 2.923 1.00 56.84 96 ARG A C 1
ATOM 771 O O . ARG A 1 96 ? 0.958 2.802 3.221 1.00 56.84 96 ARG A O 1
ATOM 778 N N . MET A 1 97 ? 2.150 1.022 3.851 1.00 47.16 97 MET A N 1
ATOM 779 C CA . MET A 1 97 ? 1.890 1.204 5.290 1.00 47.16 97 MET A CA 1
ATOM 780 C C . MET A 1 97 ? 2.800 2.243 5.965 1.00 47.16 97 MET A C 1
ATOM 782 O O . MET A 1 97 ? 2.491 2.663 7.075 1.00 47.16 97 MET A O 1
ATOM 786 N N . ARG A 1 98 ? 3.903 2.664 5.328 1.00 53.56 98 ARG A N 1
ATOM 787 C CA . ARG A 1 98 ? 4.855 3.632 5.908 1.00 53.56 98 ARG A CA 1
ATOM 788 C C . ARG A 1 98 ? 4.543 5.093 5.559 1.00 53.56 98 ARG A C 1
ATOM 790 O O . ARG A 1 98 ? 4.920 5.974 6.324 1.00 53.56 98 ARG A O 1
ATOM 797 N N . ALA A 1 99 ? 3.757 5.325 4.505 1.00 51.78 99 ALA A N 1
ATOM 798 C CA . ALA A 1 99 ? 3.272 6.652 4.109 1.00 51.78 99 ALA A CA 1
ATOM 799 C C . ALA A 1 99 ? 2.379 7.322 5.177 1.00 51.78 99 ALA A C 1
ATOM 801 O O . ALA A 1 99 ? 2.327 8.541 5.278 1.00 51.78 99 ALA A O 1
ATOM 802 N N . PHE A 1 100 ? 1.713 6.545 6.043 1.00 47.12 100 PHE A N 1
ATOM 803 C CA . PHE A 1 100 ? 0.848 7.097 7.100 1.00 47.12 100 PHE A CA 1
ATOM 804 C C . PHE A 1 100 ? 1.604 7.870 8.197 1.00 47.12 100 PHE A C 1
ATOM 806 O O . PHE A 1 100 ? 0.992 8.654 8.924 1.00 47.12 100 PHE A O 1
ATOM 813 N N . PHE A 1 101 ? 2.921 7.672 8.316 1.00 54.12 101 PHE A N 1
ATOM 814 C CA . PHE A 1 101 ? 3.764 8.327 9.321 1.00 54.12 101 PHE A CA 1
ATOM 815 C C . PHE A 1 101 ? 4.910 9.138 8.713 1.00 54.12 101 PHE A C 1
ATOM 817 O O . PHE A 1 101 ? 5.857 9.434 9.431 1.00 54.12 101 PHE A O 1
ATOM 824 N N . HIS A 1 102 ? 4.875 9.461 7.414 1.00 62.94 102 HIS A N 1
ATOM 825 C CA . HIS A 1 102 ? 6.011 10.102 6.732 1.00 62.94 102 HIS A CA 1
ATOM 826 C C . HIS A 1 102 ? 7.336 9.333 6.916 1.00 62.94 102 HIS A C 1
ATOM 828 O O . HIS A 1 102 ? 8.429 9.880 6.775 1.00 62.94 102 HIS A O 1
ATOM 834 N N . GLN A 1 103 ? 7.263 8.036 7.252 1.00 65.19 103 GLN A N 1
ATOM 835 C CA . GLN A 1 103 ? 8.450 7.193 7.417 1.00 65.19 103 GLN A CA 1
ATOM 836 C C . GLN A 1 103 ? 9.159 6.982 6.083 1.00 65.19 103 GLN A C 1
ATOM 838 O O . GLN A 1 103 ? 10.332 6.618 6.059 1.00 65.19 103 GLN A O 1
ATOM 843 N N . ASP A 1 104 ? 8.444 7.209 4.989 1.00 67.56 104 ASP A N 1
ATOM 844 C CA . ASP A 1 104 ? 8.953 7.241 3.633 1.00 67.56 104 ASP A CA 1
ATOM 845 C C . ASP A 1 104 ? 9.877 8.430 3.336 1.00 67.56 104 ASP A C 1
ATOM 847 O O . ASP A 1 104 ? 10.595 8.385 2.342 1.00 67.56 104 ASP A O 1
ATOM 851 N N . HIS A 1 105 ? 9.920 9.434 4.216 1.00 74.56 105 HIS A N 1
ATOM 852 C CA . HIS A 1 105 ? 10.828 10.583 4.120 1.00 74.56 105 HIS A CA 1
ATOM 853 C C . HIS A 1 105 ? 12.062 10.452 5.017 1.00 74.56 105 HIS A C 1
ATOM 855 O O . HIS A 1 105 ? 12.960 11.289 4.992 1.00 74.56 105 HIS A O 1
ATOM 861 N N . THR A 1 106 ? 12.130 9.396 5.832 1.00 82.12 106 THR A N 1
ATOM 862 C CA . THR A 1 106 ? 13.297 9.186 6.694 1.00 82.12 106 THR A CA 1
ATOM 863 C C . THR A 1 106 ? 14.515 8.808 5.847 1.00 82.12 106 THR A C 1
ATOM 865 O O . THR A 1 106 ? 14.392 7.975 4.943 1.00 82.12 106 THR A O 1
ATOM 868 N N . PRO A 1 107 ? 15.717 9.333 6.148 1.00 84.50 107 PRO A N 1
ATOM 869 C CA . PRO A 1 107 ? 16.915 9.054 5.354 1.00 84.50 107 PRO A CA 1
ATOM 870 C C . PRO A 1 107 ? 17.231 7.553 5.297 1.00 84.50 107 PRO A C 1
ATOM 872 O O . PRO A 1 107 ? 17.571 7.028 4.243 1.00 84.50 107 PRO A O 1
ATOM 875 N N . GLY A 1 108 ? 17.012 6.821 6.398 1.00 85.56 108 GLY A N 1
ATOM 876 C CA . GLY A 1 108 ? 17.188 5.365 6.425 1.00 85.56 108 GLY A CA 1
ATOM 877 C C . GLY A 1 108 ? 16.200 4.607 5.531 1.00 85.56 108 GLY A C 1
ATOM 878 O O . GLY A 1 108 ? 16.528 3.547 4.998 1.00 85.56 108 GLY A O 1
ATOM 879 N N . PHE A 1 109 ? 14.992 5.136 5.329 1.00 87.81 109 PHE A N 1
ATOM 880 C CA . PHE A 1 109 ? 14.060 4.575 4.359 1.00 87.81 109 PHE A CA 1
ATOM 881 C C . PHE A 1 109 ? 14.469 4.897 2.925 1.00 87.81 109 PHE A C 1
ATOM 883 O O . PHE A 1 109 ? 14.417 4.005 2.081 1.00 87.81 109 PHE A O 1
ATOM 890 N N . LEU A 1 110 ? 14.865 6.143 2.654 1.00 89.38 110 LEU A N 1
ATOM 891 C CA . LEU A 1 110 ? 15.313 6.563 1.329 1.00 89.38 110 LEU A CA 1
ATOM 892 C C . LEU A 1 110 ? 16.529 5.754 0.880 1.00 89.38 110 LEU A C 1
ATOM 894 O O . LEU A 1 110 ? 16.526 5.260 -0.243 1.00 89.38 110 LEU A O 1
ATOM 898 N N . GLU A 1 111 ? 17.491 5.521 1.774 1.00 90.75 111 GLU A N 1
ATOM 899 C CA . GLU A 1 111 ? 18.665 4.692 1.496 1.00 90.75 111 GLU A CA 1
ATOM 900 C C . GLU A 1 111 ? 18.284 3.231 1.236 1.00 90.75 111 GLU A C 1
ATOM 902 O O . GLU A 1 111 ? 18.718 2.626 0.255 1.00 90.75 111 GLU A O 1
ATOM 907 N N . LYS A 1 112 ? 17.393 2.667 2.061 1.00 91.12 112 LYS A N 1
ATOM 908 C CA . LYS A 1 112 ? 16.876 1.315 1.826 1.00 91.12 112 LYS A CA 1
ATOM 909 C C . LYS A 1 112 ? 16.189 1.209 0.461 1.00 91.12 112 LYS A C 1
ATOM 911 O O . LYS A 1 112 ? 16.433 0.261 -0.280 1.00 91.12 112 LYS A O 1
ATOM 916 N N . ARG A 1 113 ? 15.336 2.176 0.123 1.00 91.56 113 ARG A N 1
ATOM 917 C CA . ARG A 1 113 ? 14.621 2.212 -1.156 1.00 91.56 113 ARG A CA 1
ATOM 918 C C . ARG A 1 113 ? 15.576 2.415 -2.330 1.00 91.56 113 ARG A C 1
ATOM 920 O O . ARG A 1 113 ? 15.401 1.758 -3.349 1.00 91.56 113 ARG A O 1
ATOM 927 N N . ARG A 1 114 ? 16.604 3.255 -2.185 1.00 94.44 114 ARG A N 1
ATOM 928 C CA . ARG A 1 114 ? 17.679 3.417 -3.170 1.00 94.44 114 ARG A CA 1
ATOM 929 C C . ARG A 1 114 ? 18.373 2.082 -3.437 1.00 94.44 114 ARG A C 1
ATOM 931 O O . ARG A 1 114 ? 18.499 1.703 -4.595 1.00 94.44 114 ARG A O 1
ATOM 938 N N . ALA A 1 115 ? 18.749 1.341 -2.392 1.00 94.12 115 ALA A N 1
ATOM 939 C CA . ALA A 1 115 ? 19.366 0.021 -2.531 1.00 94.12 115 ALA A CA 1
ATOM 940 C C . ALA A 1 115 ? 18.445 -0.994 -3.237 1.00 94.12 115 ALA A C 1
ATOM 942 O O . ALA A 1 115 ? 18.898 -1.757 -4.088 1.00 94.12 115 ALA A O 1
ATOM 943 N N . GLU A 1 116 ? 17.146 -0.988 -2.923 1.00 94.38 116 GLU A N 1
ATOM 944 C CA . GLU A 1 116 ? 16.154 -1.843 -3.592 1.00 94.38 116 GLU A CA 1
ATOM 945 C C . GLU A 1 116 ? 15.993 -1.495 -5.082 1.00 94.38 116 GLU A C 1
ATOM 947 O O . GLU A 1 116 ? 15.917 -2.400 -5.916 1.00 94.38 116 GLU A O 1
ATOM 952 N N . LEU A 1 117 ? 15.968 -0.202 -5.427 1.00 95.56 117 LEU A N 1
ATOM 953 C CA . LEU A 1 117 ? 15.900 0.271 -6.814 1.00 95.56 117 LEU A CA 1
ATOM 954 C C . LEU A 1 117 ? 17.189 -0.038 -7.588 1.00 95.56 117 LEU A C 1
ATOM 956 O O . LEU A 1 117 ? 17.113 -0.492 -8.727 1.00 95.56 117 LEU A O 1
ATOM 960 N N . ASP A 1 118 ? 18.358 0.142 -6.970 1.00 95.44 118 ASP A N 1
ATOM 961 C CA . ASP A 1 118 ? 19.658 -0.214 -7.551 1.00 95.44 118 ASP A CA 1
ATOM 962 C C . ASP A 1 118 ? 19.716 -1.709 -7.885 1.00 95.44 118 ASP A C 1
ATOM 964 O O . ASP A 1 118 ? 20.023 -2.100 -9.009 1.00 95.44 118 ASP A O 1
ATOM 968 N N . PHE A 1 119 ? 19.315 -2.555 -6.936 1.00 94.56 119 PHE A N 1
ATOM 969 C CA . PHE A 1 119 ? 19.263 -3.999 -7.129 1.00 94.56 119 PHE A CA 1
ATOM 970 C C . PHE A 1 119 ? 18.274 -4.418 -8.227 1.00 94.56 119 PHE A C 1
ATOM 972 O O . PHE A 1 119 ? 18.560 -5.316 -9.024 1.00 94.56 119 PHE A O 1
ATOM 979 N N . TYR A 1 120 ? 17.114 -3.759 -8.298 1.00 95.75 120 TYR A N 1
ATOM 980 C CA . TYR A 1 120 ? 16.158 -3.956 -9.384 1.00 95.75 120 TYR A CA 1
ATOM 981 C C . TYR A 1 120 ? 16.775 -3.602 -10.746 1.00 95.75 120 TYR A C 1
ATOM 983 O O . TYR A 1 120 ? 16.726 -4.424 -11.663 1.00 95.75 120 TYR A O 1
ATOM 991 N N . MET A 1 121 ? 17.418 -2.436 -10.872 1.00 95.06 121 MET A N 1
ATOM 992 C CA . MET A 1 121 ? 18.059 -2.012 -12.121 1.00 95.06 121 MET A CA 1
ATOM 993 C C . MET A 1 121 ? 19.187 -2.955 -12.535 1.00 95.06 121 MET A C 1
ATOM 995 O O . MET A 1 121 ? 19.259 -3.346 -13.698 1.00 95.06 121 MET A O 1
ATOM 999 N N . GLN A 1 122 ? 20.017 -3.395 -11.588 1.00 93.56 122 GLN A N 1
ATOM 1000 C CA . GLN A 1 122 ? 21.071 -4.376 -11.851 1.00 93.56 122 GLN A CA 1
ATOM 1001 C C . GLN A 1 122 ? 20.502 -5.681 -12.411 1.00 93.56 122 GLN A C 1
ATOM 1003 O O . GLN A 1 122 ? 21.054 -6.220 -13.365 1.00 93.56 122 GLN A O 1
ATOM 1008 N N . ARG A 1 123 ? 19.368 -6.165 -11.888 1.00 92.31 123 ARG A N 1
ATOM 1009 C CA . ARG A 1 123 ? 18.697 -7.360 -12.423 1.00 92.31 123 ARG A CA 1
ATOM 1010 C C . ARG A 1 123 ? 18.159 -7.164 -13.831 1.00 92.31 123 ARG A C 1
ATOM 1012 O O . ARG A 1 123 ? 18.311 -8.065 -14.649 1.00 92.31 123 ARG A O 1
ATOM 1019 N N . VAL A 1 124 ? 17.555 -6.013 -14.121 1.00 93.06 124 VAL A N 1
ATOM 1020 C CA . VAL A 1 124 ? 17.100 -5.693 -15.483 1.00 93.06 124 VAL A CA 1
ATOM 1021 C C . VAL A 1 124 ? 18.288 -5.671 -16.447 1.00 93.06 124 VAL A C 1
ATOM 1023 O O . VAL A 1 124 ? 18.188 -6.202 -17.549 1.00 93.06 124 VAL A O 1
ATOM 1026 N N . MET A 1 125 ? 19.438 -5.151 -16.013 1.00 92.00 125 MET A N 1
ATOM 1027 C CA . MET A 1 125 ? 20.673 -5.106 -16.805 1.00 92.00 125 MET A CA 1
ATOM 1028 C C . MET A 1 125 ? 21.323 -6.476 -17.058 1.00 92.00 125 MET A C 1
ATOM 1030 O O . MET A 1 125 ? 22.196 -6.571 -17.918 1.00 92.00 125 MET A O 1
ATOM 1034 N N . LEU A 1 126 ? 20.895 -7.541 -16.368 1.00 90.94 126 LEU A N 1
ATOM 1035 C CA . LEU A 1 126 ? 21.320 -8.916 -16.670 1.00 90.94 126 LEU A CA 1
ATOM 1036 C C . LEU A 1 126 ? 20.601 -9.504 -17.889 1.00 90.94 126 LEU A C 1
ATOM 1038 O O . LEU A 1 126 ? 20.959 -10.588 -18.350 1.00 90.94 126 LEU A O 1
ATOM 1042 N N . PHE A 1 127 ? 19.567 -8.836 -18.402 1.00 90.31 127 PHE A N 1
ATOM 1043 C CA . PHE A 1 127 ? 18.855 -9.323 -19.571 1.00 90.31 127 PHE A CA 1
ATOM 1044 C C . PHE A 1 127 ? 19.736 -9.221 -20.824 1.00 90.31 127 PHE A C 1
ATOM 1046 O O . PHE A 1 127 ? 20.348 -8.178 -21.074 1.00 90.31 127 PHE A O 1
ATOM 1053 N N . PRO A 1 128 ? 19.791 -10.281 -21.649 1.00 88.12 128 PRO A N 1
ATOM 1054 C CA . PRO A 1 128 ? 20.592 -10.280 -22.859 1.00 88.12 128 PRO A CA 1
ATOM 1055 C C . PRO A 1 128 ? 20.115 -9.172 -23.797 1.00 88.12 128 PRO A C 1
ATOM 1057 O O . PRO A 1 128 ? 18.916 -8.997 -24.014 1.00 88.12 128 PRO A O 1
ATOM 1060 N N . ASN A 1 129 ? 21.075 -8.435 -24.356 1.00 87.25 129 ASN A N 1
ATOM 1061 C CA . ASN A 1 129 ? 20.879 -7.356 -25.329 1.00 87.25 129 ASN A CA 1
ATOM 1062 C C . ASN A 1 129 ? 20.044 -6.160 -24.840 1.00 87.25 129 ASN A C 1
ATOM 1064 O O . ASN A 1 129 ? 19.799 -5.250 -25.620 1.00 87.25 129 ASN A O 1
ATOM 1068 N N . VAL A 1 130 ? 19.643 -6.097 -23.564 1.00 88.50 130 VAL A N 1
ATOM 1069 C CA . VAL A 1 130 ? 18.743 -5.042 -23.060 1.00 88.50 130 VAL A CA 1
ATOM 1070 C C . VAL A 1 130 ? 19.294 -3.627 -23.269 1.00 88.50 130 VAL A C 1
ATOM 1072 O O . VAL A 1 130 ? 18.535 -2.711 -23.581 1.00 88.50 130 VAL A O 1
ATOM 1075 N N . ALA A 1 131 ? 20.616 -3.483 -23.170 1.00 88.06 131 ALA A N 1
ATOM 1076 C CA . ALA A 1 131 ? 21.359 -2.239 -23.344 1.00 88.06 131 ALA A CA 1
ATOM 1077 C C . ALA A 1 131 ? 22.036 -2.110 -24.723 1.00 88.06 131 ALA A C 1
ATOM 1079 O O . ALA A 1 131 ? 22.881 -1.242 -24.927 1.00 88.06 131 ALA A O 1
ATOM 1080 N N . GLU A 1 132 ? 21.709 -2.987 -25.676 1.00 86.94 132 GLU A N 1
ATOM 1081 C CA . GLU A 1 132 ? 22.315 -2.994 -27.009 1.00 86.94 132 GLU A CA 1
ATOM 1082 C C . GLU A 1 132 ? 21.513 -2.119 -27.986 1.00 86.94 132 GLU A C 1
ATOM 1084 O O . GLU A 1 132 ? 20.785 -2.607 -28.852 1.00 86.94 132 GLU A O 1
ATOM 1089 N N . PHE A 1 133 ? 21.622 -0.800 -27.815 1.00 85.75 133 PHE A N 1
ATOM 1090 C CA . PHE A 1 133 ? 20.803 0.189 -28.532 1.00 85.75 133 PHE A CA 1
ATOM 1091 C C . PHE A 1 133 ? 21.179 0.384 -30.011 1.00 85.75 133 PHE A C 1
ATOM 1093 O O . PHE A 1 133 ? 20.332 0.755 -30.821 1.00 85.75 133 PHE A O 1
ATOM 1100 N N . SER A 1 134 ? 22.419 0.072 -30.394 1.00 78.94 134 SER A N 1
ATOM 1101 C CA . SER A 1 134 ? 22.914 0.251 -31.767 1.00 78.94 134 SER A CA 1
ATOM 1102 C C . SER A 1 134 ? 22.416 -0.816 -32.752 1.00 78.94 134 SER A C 1
ATOM 1104 O O . SER A 1 134 ? 22.429 -0.605 -33.965 1.00 78.94 134 SER A O 1
ATOM 1106 N N . LYS A 1 135 ? 21.945 -1.977 -32.273 1.00 78.25 135 LYS A N 1
ATOM 1107 C CA . LYS A 1 135 ? 21.489 -3.068 -33.148 1.00 78.25 135 LYS A CA 1
ATOM 1108 C C . LYS A 1 135 ? 19.991 -2.993 -33.427 1.00 78.25 135 LYS A C 1
ATOM 1110 O O . LYS A 1 135 ? 19.187 -3.026 -32.499 1.00 78.25 135 LYS A O 1
ATOM 1115 N N . LYS A 1 136 ? 19.628 -3.077 -34.717 1.00 66.31 136 LYS A N 1
ATOM 1116 C CA . LYS A 1 136 ? 18.262 -2.945 -35.280 1.00 66.31 136 LYS A CA 1
ATOM 1117 C C . LYS A 1 136 ? 17.126 -3.786 -34.653 1.00 66.31 136 LYS A C 1
ATOM 1119 O O . LYS A 1 136 ? 15.971 -3.597 -35.021 1.00 66.31 136 LYS A O 1
ATOM 1124 N N . ARG A 1 137 ? 17.418 -4.755 -33.774 1.00 65.56 137 ARG A N 1
ATOM 1125 C CA . ARG A 1 137 ? 16.429 -5.633 -33.100 1.00 65.56 137 ARG A CA 1
ATOM 1126 C C . ARG A 1 137 ? 16.851 -6.110 -31.701 1.00 65.56 137 ARG A C 1
ATOM 1128 O O . ARG A 1 137 ? 16.249 -7.045 -31.180 1.00 65.56 137 ARG A O 1
ATOM 1135 N N . GLY A 1 138 ? 17.917 -5.548 -31.131 1.00 71.88 138 GLY A N 1
ATOM 1136 C CA . GLY A 1 138 ? 18.517 -6.072 -29.898 1.00 71.88 138 GLY A CA 1
ATOM 1137 C C . GLY A 1 138 ? 18.025 -5.373 -28.636 1.00 71.88 138 GLY A C 1
ATOM 1138 O O . GLY A 1 138 ? 17.632 -6.041 -27.684 1.00 71.88 138 GLY A O 1
ATOM 1139 N N . GLY A 1 139 ? 18.052 -4.041 -28.647 1.00 84.50 139 GLY A N 1
ATOM 1140 C CA . GLY A 1 139 ? 17.877 -3.223 -27.452 1.00 84.50 139 GLY A CA 1
ATOM 1141 C C . GLY A 1 139 ? 16.437 -3.018 -26.998 1.00 84.50 139 GLY A C 1
ATOM 1142 O O . GLY A 1 139 ? 15.471 -3.165 -27.750 1.00 84.50 139 GLY A O 1
ATOM 1143 N N . CYS A 1 140 ? 16.297 -2.633 -25.731 1.00 89.19 140 CYS A N 1
ATOM 1144 C CA . CYS A 1 140 ? 15.016 -2.253 -25.165 1.00 89.19 140 CYS A CA 1
ATOM 1145 C C . CYS A 1 140 ? 14.781 -0.742 -25.314 1.00 89.19 140 CYS A C 1
ATOM 1147 O O . CYS A 1 140 ? 15.398 0.054 -24.605 1.00 89.19 140 CYS A O 1
ATOM 1149 N N . LYS A 1 141 ? 13.837 -0.347 -26.182 1.00 90.00 141 LYS A N 1
ATOM 1150 C CA . LYS A 1 141 ? 13.439 1.063 -26.354 1.00 90.00 141 LYS A CA 1
ATOM 1151 C C . LYS A 1 141 ? 12.944 1.697 -25.053 1.00 90.00 141 LYS A C 1
ATOM 1153 O O . LYS A 1 141 ? 13.349 2.798 -24.723 1.00 90.00 141 LYS A O 1
ATOM 1158 N N . VAL A 1 142 ? 12.146 0.970 -24.271 1.00 92.38 142 VAL A N 1
ATOM 1159 C CA . VAL A 1 142 ? 11.635 1.455 -22.976 1.00 92.38 142 VAL A CA 1
ATOM 1160 C C . VAL A 1 142 ? 12.781 1.792 -22.014 1.00 92.38 142 VAL A C 1
ATOM 1162 O O . VAL A 1 142 ? 12.704 2.781 -21.292 1.00 92.38 142 VAL A O 1
ATOM 1165 N N . LEU A 1 143 ? 13.863 1.001 -22.017 1.00 92.69 143 LEU A N 1
ATOM 1166 C CA . LEU A 1 143 ? 15.051 1.303 -21.217 1.00 92.69 143 LEU A CA 1
ATOM 1167 C C . LEU A 1 143 ? 15.802 2.517 -21.769 1.00 92.69 143 LEU A C 1
ATOM 1169 O O . LEU A 1 143 ? 16.176 3.374 -20.979 1.00 92.69 143 LEU A O 1
ATOM 1173 N N . ALA A 1 144 ? 15.994 2.600 -23.089 1.00 92.12 144 ALA A N 1
ATOM 1174 C CA . ALA A 1 144 ? 16.652 3.735 -23.735 1.00 92.12 144 ALA A CA 1
ATOM 1175 C C . ALA A 1 144 ? 15.941 5.065 -23.430 1.00 92.12 144 ALA A C 1
ATOM 1177 O O . ALA A 1 144 ? 16.589 6.013 -22.989 1.00 92.12 144 ALA A O 1
ATOM 1178 N N . ASP A 1 145 ? 14.612 5.094 -23.573 1.00 92.31 145 ASP A N 1
ATOM 1179 C CA . ASP A 1 145 ? 13.760 6.249 -23.268 1.00 92.31 145 ASP A CA 1
ATOM 1180 C C . ASP A 1 145 ? 13.864 6.614 -21.772 1.00 92.31 145 ASP A C 1
ATOM 1182 O O . ASP A 1 145 ? 14.028 7.779 -21.407 1.00 92.31 145 ASP A O 1
ATOM 1186 N N . PHE A 1 146 ? 13.824 5.612 -20.883 1.00 94.44 146 PHE A N 1
ATOM 1187 C CA . PHE A 1 146 ? 13.890 5.819 -19.433 1.00 94.44 146 PHE A CA 1
ATOM 1188 C C . PHE A 1 146 ? 15.225 6.419 -18.967 1.00 94.44 146 PHE A C 1
ATOM 1190 O O . PHE A 1 146 ? 15.229 7.273 -18.076 1.00 94.44 146 PHE A O 1
ATOM 1197 N N . ILE A 1 147 ? 16.341 5.997 -19.573 1.00 94.81 147 ILE A N 1
ATOM 1198 C CA . ILE A 1 147 ? 17.691 6.483 -19.245 1.00 94.81 147 ILE A CA 1
ATOM 1199 C C . ILE A 1 147 ? 18.158 7.639 -20.138 1.00 94.81 147 ILE A C 1
ATOM 1201 O O . ILE A 1 147 ? 19.343 7.972 -20.109 1.00 94.81 147 ILE A O 1
ATOM 1205 N N . GLY A 1 148 ? 17.277 8.223 -20.957 1.00 90.94 148 GLY A N 1
ATOM 1206 C CA . GLY A 1 148 ? 17.633 9.324 -21.857 1.00 90.94 148 GLY A CA 1
ATOM 1207 C C . GLY A 1 148 ? 18.788 8.988 -22.807 1.00 90.94 148 GLY A C 1
ATOM 1208 O O . GLY A 1 148 ? 19.604 9.856 -23.112 1.00 90.94 148 GLY A O 1
ATOM 1209 N N . ALA A 1 149 ? 18.895 7.727 -23.243 1.00 88.38 149 ALA A N 1
ATOM 1210 C CA . ALA A 1 149 ? 20.036 7.239 -24.018 1.00 88.38 149 ALA A CA 1
ATOM 1211 C C . ALA A 1 149 ? 20.212 7.987 -25.345 1.00 88.38 149 ALA A C 1
ATOM 1213 O O . ALA A 1 149 ? 21.340 8.137 -25.799 1.00 88.38 149 ALA A O 1
ATOM 1214 N N . GLU A 1 150 ? 19.132 8.497 -25.940 1.00 84.94 150 GLU A N 1
ATOM 1215 C CA . GLU A 1 150 ? 19.145 9.192 -27.236 1.00 84.94 150 GLU A CA 1
ATOM 1216 C C . GLU A 1 150 ? 20.066 10.424 -27.265 1.00 84.94 150 GLU A C 1
ATOM 1218 O O . GLU A 1 150 ? 20.581 10.782 -28.320 1.00 84.94 150 GLU A O 1
ATOM 1223 N N . GLN A 1 151 ? 20.314 11.058 -26.114 1.00 84.25 151 GLN A N 1
ATOM 1224 C CA . GLN A 1 151 ? 21.185 12.236 -26.015 1.00 84.25 151 GLN A CA 1
ATOM 1225 C C . GLN A 1 151 ? 22.678 11.876 -25.933 1.00 84.25 151 GLN A C 1
ATOM 1227 O O . GLN A 1 151 ? 23.533 12.744 -26.097 1.00 84.25 151 GLN A O 1
ATOM 1232 N N . HIS A 1 152 ? 23.002 10.607 -25.664 1.00 84.06 152 HIS A N 1
ATOM 1233 C CA . HIS A 1 152 ? 24.357 10.164 -25.316 1.00 84.06 152 HIS A CA 1
ATOM 1234 C C . HIS A 1 152 ? 24.843 8.945 -26.114 1.00 84.06 152 HIS A C 1
ATOM 1236 O O . HIS A 1 152 ? 26.045 8.682 -26.152 1.00 84.06 152 HIS A O 1
ATOM 1242 N N . ILE A 1 153 ? 23.933 8.187 -26.730 1.00 84.38 153 ILE A N 1
ATOM 1243 C CA . ILE A 1 153 ? 24.191 6.929 -27.434 1.00 84.38 153 ILE A CA 1
ATOM 1244 C C . ILE A 1 153 ? 23.441 6.932 -28.765 1.00 84.38 153 ILE A C 1
ATOM 1246 O O . ILE A 1 153 ? 22.281 7.333 -28.837 1.00 84.38 153 ILE A O 1
ATOM 1250 N N . ASP A 1 154 ? 24.079 6.397 -29.806 1.00 79.94 154 ASP A N 1
ATOM 1251 C CA . ASP A 1 154 ? 23.405 6.101 -31.067 1.00 79.94 154 ASP A CA 1
ATOM 1252 C C . ASP A 1 154 ? 22.302 5.042 -30.866 1.00 79.94 154 ASP A C 1
ATOM 1254 O O . ASP A 1 154 ? 22.561 3.847 -30.692 1.00 79.94 154 ASP A O 1
ATOM 1258 N N . CYS A 1 155 ? 21.056 5.514 -30.878 1.00 80.62 155 CYS A N 1
ATOM 1259 C CA . CYS A 1 155 ? 19.846 4.706 -30.761 1.00 80.62 155 CYS A CA 1
ATOM 1260 C C . CYS A 1 155 ? 19.182 4.447 -32.126 1.00 80.62 155 CYS A C 1
ATOM 1262 O O . CYS A 1 155 ? 18.030 4.010 -32.174 1.00 80.62 155 CYS A O 1
ATOM 1264 N N . SER A 1 156 ? 19.883 4.674 -33.246 1.00 79.56 156 SER A N 1
ATOM 1265 C CA . SER A 1 156 ? 19.355 4.454 -34.605 1.00 79.56 156 SER A CA 1
ATOM 1266 C C . SER A 1 156 ? 18.883 3.013 -34.852 1.00 79.56 156 SER A C 1
ATOM 1268 O O . SER A 1 156 ? 17.989 2.777 -35.667 1.00 79.56 156 SER A O 1
ATOM 1270 N N . GLY A 1 157 ? 19.423 2.044 -34.104 1.00 72.75 157 GLY A N 1
ATOM 1271 C CA . GLY A 1 157 ? 18.984 0.648 -34.101 1.00 72.75 157 GLY A CA 1
ATOM 1272 C C . GLY A 1 157 ? 17.637 0.394 -33.408 1.00 72.75 157 GLY A C 1
ATOM 1273 O O . GLY A 1 157 ? 17.019 -0.642 -33.631 1.00 72.75 157 GLY A O 1
ATOM 1274 N N . LEU A 1 158 ? 17.127 1.310 -32.590 1.00 73.44 158 LEU A N 1
ATOM 1275 C CA . LEU A 1 158 ? 15.840 1.129 -31.904 1.00 73.44 158 LEU A CA 1
ATOM 1276 C C . LEU A 1 158 ? 14.648 1.632 -32.721 1.00 73.44 158 LEU A C 1
ATOM 1278 O O . LEU A 1 158 ? 13.497 1.355 -32.372 1.00 73.44 158 LEU A O 1
ATOM 1282 N N . LEU A 1 159 ? 14.912 2.352 -33.813 1.00 71.62 159 LEU A N 1
ATOM 1283 C CA . LEU A 1 159 ? 13.890 2.814 -34.738 1.00 71.62 159 LEU A CA 1
ATOM 1284 C C . LEU A 1 159 ? 13.328 1.613 -35.504 1.00 71.62 159 LEU A C 1
ATOM 1286 O O . LEU A 1 159 ? 13.922 1.099 -36.455 1.00 71.62 159 LEU A O 1
ATOM 1290 N N . VAL A 1 160 ? 12.148 1.161 -35.081 1.00 59.41 160 VAL A N 1
ATOM 1291 C CA . VAL A 1 160 ? 11.305 0.296 -35.906 1.00 59.41 160 VAL A CA 1
ATOM 1292 C C . VAL A 1 160 ? 11.017 1.069 -37.197 1.00 59.41 160 VAL A C 1
ATOM 1294 O O . VAL A 1 160 ? 10.611 2.229 -37.100 1.00 59.41 160 VAL A O 1
ATOM 1297 N N . PRO A 1 161 ? 11.201 0.481 -38.396 1.00 49.84 161 PRO A N 1
ATOM 1298 C CA . PRO A 1 161 ? 10.757 1.110 -39.629 1.00 49.84 161 PRO A CA 1
ATOM 1299 C C . PRO A 1 161 ? 9.244 1.292 -39.522 1.00 49.84 161 PRO A C 1
ATOM 1301 O O . PRO A 1 161 ? 8.479 0.340 -39.692 1.00 49.84 161 PRO A O 1
ATOM 1304 N N . MET A 1 162 ? 8.800 2.501 -39.181 1.00 42.34 162 MET A N 1
ATOM 1305 C CA . MET A 1 162 ? 7.416 2.867 -39.402 1.00 42.34 162 MET A CA 1
ATOM 1306 C C . MET A 1 162 ? 7.200 2.729 -40.902 1.00 42.34 162 MET A C 1
ATOM 1308 O O . MET A 1 162 ? 7.916 3.324 -41.707 1.00 42.34 162 MET A O 1
ATOM 1312 N N . SER A 1 163 ? 6.272 1.852 -41.275 1.00 37.25 163 SER A N 1
ATOM 1313 C CA . SER A 1 163 ? 5.842 1.732 -42.661 1.00 37.25 163 SER A CA 1
ATOM 1314 C C . SER A 1 163 ? 5.459 3.129 -43.167 1.00 37.25 163 SER A C 1
ATOM 1316 O O . SER A 1 163 ? 4.835 3.879 -42.411 1.00 37.25 163 SER A O 1
ATOM 1318 N N . PRO A 1 164 ? 5.858 3.507 -44.392 1.00 42.91 164 PRO A N 1
ATOM 1319 C CA . PRO A 1 164 ? 5.701 4.865 -44.886 1.00 42.91 164 PRO A CA 1
ATOM 1320 C C . PRO A 1 164 ? 4.212 5.156 -45.052 1.00 42.91 164 PRO A C 1
ATOM 1322 O O . PRO A 1 164 ? 3.583 4.697 -46.002 1.00 42.91 164 PRO A O 1
ATOM 1325 N N . ASN A 1 165 ? 3.641 5.906 -44.115 1.00 38.53 165 ASN A N 1
ATOM 1326 C CA . ASN A 1 165 ? 2.305 6.455 -44.252 1.00 38.53 165 ASN A CA 1
ATOM 1327 C C . ASN A 1 165 ? 2.454 7.955 -44.529 1.00 38.53 165 ASN A C 1
ATOM 1329 O O . ASN A 1 165 ? 2.720 8.737 -43.625 1.00 38.53 165 ASN A O 1
ATOM 1333 N N . MET A 1 166 ? 2.400 8.268 -45.824 1.00 39.00 166 MET A N 1
ATOM 1334 C CA . MET A 1 166 ? 2.092 9.544 -46.483 1.00 39.00 166 MET A CA 1
ATOM 1335 C C . MET A 1 166 ? 2.317 10.854 -45.701 1.00 39.00 166 MET A C 1
ATOM 1337 O O . MET A 1 166 ? 1.556 11.203 -44.807 1.00 39.00 166 MET A O 1
ATOM 1341 N N . ASN A 1 167 ? 3.301 11.616 -46.194 1.00 42.50 167 ASN A N 1
ATOM 1342 C CA . ASN A 1 167 ? 3.283 13.064 -46.438 1.00 42.50 167 ASN A CA 1
ATOM 1343 C C . ASN A 1 167 ? 2.540 13.976 -45.448 1.00 42.50 167 ASN A C 1
ATOM 1345 O O . ASN A 1 167 ? 1.330 14.157 -45.548 1.00 42.50 167 ASN A O 1
ATOM 1349 N N . VAL A 1 168 ? 3.321 14.769 -44.714 1.00 37.78 168 VAL A N 1
ATOM 1350 C CA . VAL A 1 168 ? 3.263 16.232 -44.866 1.00 37.78 168 VAL A CA 1
ATOM 1351 C C . VAL A 1 168 ? 4.649 16.809 -44.600 1.00 37.78 168 VAL A C 1
ATOM 1353 O O . VAL A 1 168 ? 5.198 16.700 -43.509 1.00 37.78 168 VAL A O 1
ATOM 1356 N N . SER A 1 169 ? 5.223 17.370 -45.656 1.00 41.72 169 SER A N 1
ATOM 1357 C CA . SER A 1 169 ? 6.417 18.199 -45.659 1.00 41.72 169 SER A CA 1
ATOM 1358 C C . SER A 1 169 ? 6.168 19.493 -44.881 1.00 41.72 169 SER A C 1
ATOM 1360 O O . SER A 1 169 ? 5.111 20.109 -44.997 1.00 41.72 169 SER A O 1
ATOM 1362 N N . GLY A 1 170 ? 7.174 19.912 -44.122 1.00 31.80 170 GLY A N 1
ATOM 1363 C CA . GLY A 1 170 ? 7.211 21.183 -43.414 1.00 31.80 170 GLY A CA 1
ATOM 1364 C C . GLY A 1 170 ? 8.617 21.406 -42.882 1.00 31.80 170 GLY A C 1
ATOM 1365 O O . GLY A 1 170 ? 8.890 21.125 -41.719 1.00 31.80 170 GLY A O 1
ATOM 1366 N N . ASP A 1 171 ? 9.511 21.826 -43.775 1.00 40.69 171 ASP A N 1
ATOM 1367 C CA . ASP A 1 171 ? 10.857 22.294 -43.453 1.00 40.69 171 ASP A CA 1
ATOM 1368 C C . ASP A 1 171 ? 10.808 23.350 -42.349 1.00 40.69 171 ASP A C 1
ATOM 1370 O O . ASP A 1 171 ? 10.121 24.348 -42.522 1.00 40.69 171 ASP A O 1
ATOM 1374 N N . PHE A 1 172 ? 11.605 23.196 -41.289 1.00 30.98 172 PHE A N 1
ATOM 1375 C CA . PHE A 1 172 ? 12.241 24.339 -40.633 1.00 30.98 172 PHE A CA 1
ATOM 1376 C C . PHE A 1 172 ? 13.605 23.935 -40.081 1.00 30.98 172 PHE A C 1
ATOM 1378 O O . PHE A 1 172 ? 13.746 23.208 -39.101 1.00 30.98 172 PHE A O 1
ATOM 1385 N N . SER A 1 173 ? 14.615 24.444 -40.776 1.00 35.03 173 SER A N 1
ATOM 1386 C CA . SER A 1 173 ? 15.984 24.595 -40.308 1.00 35.03 173 SER A CA 1
ATOM 1387 C C . SER A 1 173 ? 16.139 25.960 -39.620 1.00 35.03 173 SER A C 1
ATOM 1389 O O . SER A 1 173 ? 15.374 26.876 -39.926 1.00 35.03 173 SER A O 1
ATOM 1391 N N . SER A 1 174 ? 17.203 26.102 -38.811 1.00 32.47 174 SER A N 1
ATOM 1392 C CA . SER A 1 174 ? 17.726 27.310 -38.118 1.00 32.47 174 SER A CA 1
ATOM 1393 C C . SER A 1 174 ? 17.032 27.676 -36.789 1.00 32.47 174 SER A C 1
ATOM 1395 O O . SER A 1 174 ? 15.853 27.412 -36.617 1.00 32.47 174 SER A O 1
ATOM 1397 N N . SER A 1 175 ? 17.644 28.289 -35.769 1.00 34.78 175 SER A N 1
ATOM 1398 C CA . SER A 1 175 ? 19.012 28.700 -35.402 1.00 34.78 175 SER A CA 1
ATOM 1399 C C . SER A 1 175 ? 18.915 29.257 -33.967 1.00 34.78 175 SER A C 1
ATOM 1401 O O . SER A 1 175 ? 17.860 29.754 -33.574 1.00 34.78 175 SER A O 1
ATOM 1403 N N . MET A 1 176 ? 20.014 29.251 -33.202 1.00 43.50 176 MET A N 1
ATOM 1404 C CA . MET A 1 176 ? 20.185 30.131 -32.035 1.00 43.50 176 MET A CA 1
ATOM 1405 C C . MET A 1 176 ? 19.798 31.586 -32.356 1.00 43.50 176 MET A C 1
ATOM 1407 O O . MET A 1 176 ? 20.195 32.114 -33.397 1.00 43.50 176 MET A O 1
ATOM 1411 N N . GLY A 1 177 ? 19.144 32.262 -31.409 1.00 31.16 177 GLY A N 1
ATOM 1412 C CA . GLY A 1 177 ? 18.989 33.715 -31.414 1.00 31.16 177 GLY A CA 1
ATOM 1413 C C . GLY A 1 177 ? 18.176 34.221 -30.223 1.00 31.16 177 GLY A C 1
ATOM 1414 O O . GLY A 1 177 ? 16.997 33.920 -30.098 1.00 31.16 177 GLY A O 1
ATOM 1415 N N . MET A 1 178 ? 18.813 34.996 -29.342 1.00 44.72 178 MET A N 1
ATOM 1416 C CA . MET A 1 178 ? 18.143 35.758 -28.285 1.00 44.72 178 MET A CA 1
ATOM 1417 C C . MET A 1 178 ? 17.185 36.810 -28.866 1.00 44.72 178 MET A C 1
ATOM 1419 O O . MET A 1 178 ? 17.597 37.528 -29.775 1.00 44.72 178 MET A O 1
ATOM 1423 N N . ARG A 1 179 ? 16.012 37.016 -28.245 1.00 32.38 179 ARG A N 1
ATOM 1424 C CA . ARG A 1 179 ? 15.503 38.329 -27.778 1.00 32.38 179 ARG A CA 1
ATOM 1425 C C . ARG A 1 179 ? 14.132 38.226 -27.097 1.00 32.38 179 ARG A C 1
ATOM 1427 O O . ARG A 1 179 ? 13.410 37.256 -27.279 1.00 32.38 179 ARG A O 1
ATOM 1434 N N . ARG A 1 180 ? 13.879 39.221 -26.241 1.00 45.81 180 ARG A N 1
ATOM 1435 C CA . ARG A 1 180 ? 12.702 39.414 -25.386 1.00 45.81 180 ARG A CA 1
ATOM 1436 C C . ARG A 1 180 ? 11.501 39.990 -26.152 1.00 45.81 180 ARG A C 1
ATOM 1438 O O . ARG A 1 180 ? 11.687 40.592 -27.205 1.00 45.81 180 ARG A O 1
ATOM 1445 N N . ASP A 1 181 ? 10.370 39.889 -25.455 1.00 30.97 181 ASP A N 1
ATOM 1446 C CA . ASP A 1 181 ? 9.161 40.727 -25.446 1.00 30.97 181 ASP A CA 1
ATOM 1447 C C . ASP A 1 181 ? 7.886 40.150 -26.096 1.00 30.97 181 ASP A C 1
ATOM 1449 O O . ASP A 1 181 ? 7.818 39.862 -27.285 1.00 30.97 181 ASP A O 1
ATOM 1453 N N . ASP A 1 182 ? 6.899 40.022 -25.200 1.00 31.77 182 ASP A N 1
ATOM 1454 C CA . ASP A 1 182 ? 5.455 40.254 -25.281 1.00 31.77 182 ASP A CA 1
ATOM 1455 C C . ASP A 1 182 ? 4.522 39.502 -26.254 1.00 31.77 182 ASP A C 1
ATOM 1457 O O . ASP A 1 182 ? 4.597 39.601 -27.473 1.00 31.77 182 ASP A O 1
ATOM 1461 N N . SER A 1 183 ? 3.462 38.964 -25.620 1.00 33.59 183 SER A N 1
ATOM 1462 C CA . SER A 1 183 ? 2.047 39.095 -26.014 1.00 33.59 183 SER A CA 1
ATOM 1463 C C . SER A 1 183 ? 1.323 37.890 -26.652 1.00 33.59 183 SER A C 1
ATOM 1465 O O . SER A 1 183 ? 1.572 37.497 -27.784 1.00 33.59 183 SER A O 1
ATOM 1467 N N . THR A 1 184 ? 0.272 37.470 -25.927 1.00 33.25 184 THR A N 1
ATOM 1468 C CA . THR A 1 184 ? -1.048 36.984 -26.394 1.00 33.25 184 THR A CA 1
ATOM 1469 C C . THR A 1 184 ? -1.274 35.489 -26.702 1.00 33.25 184 THR A C 1
ATOM 1471 O O . THR A 1 184 ? -0.775 34.933 -27.670 1.00 33.25 184 THR A O 1
ATOM 1474 N N . ASN A 1 185 ? -2.147 34.906 -25.860 1.00 35.53 185 ASN A N 1
ATOM 1475 C CA . ASN A 1 185 ? -3.118 33.813 -26.052 1.00 35.53 185 ASN A CA 1
ATOM 1476 C C . ASN A 1 185 ? -2.887 32.773 -27.162 1.00 35.53 185 ASN A C 1
ATOM 1478 O O . ASN A 1 185 ? -3.026 33.075 -28.344 1.00 35.53 185 ASN A O 1
ATOM 1482 N N . SER A 1 186 ? -2.832 31.493 -26.774 1.00 32.31 186 SER A N 1
ATOM 1483 C CA . SER A 1 186 ? -3.744 30.495 -27.358 1.00 32.31 186 SER A CA 1
ATOM 1484 C C . SER A 1 186 ? -3.846 29.196 -26.549 1.00 32.31 186 SER A C 1
ATOM 1486 O O . SER A 1 186 ? -2.904 28.718 -25.923 1.00 32.31 186 SER A O 1
ATOM 1488 N N . ASP A 1 187 ? -5.072 28.689 -26.588 1.00 30.67 187 ASP A N 1
ATOM 1489 C CA . ASP A 1 187 ? -5.693 27.531 -25.962 1.00 30.67 187 ASP A CA 1
ATOM 1490 C C . ASP A 1 187 ? -4.894 26.225 -25.830 1.00 30.67 187 ASP A C 1
ATOM 1492 O O . ASP A 1 187 ? -4.412 25.616 -26.788 1.00 30.67 187 ASP A O 1
ATOM 1496 N N . ASN A 1 188 ? -4.955 25.696 -24.605 1.00 35.56 188 ASN A N 1
ATOM 1497 C CA . ASN A 1 188 ? -4.715 24.301 -24.261 1.00 35.56 188 ASN A CA 1
ATOM 1498 C C . ASN A 1 188 ? -5.766 23.391 -24.921 1.00 35.56 188 ASN A C 1
ATOM 1500 O O . ASN A 1 188 ? -6.879 23.227 -24.416 1.00 35.56 188 ASN A O 1
ATOM 1504 N N . ARG A 1 189 ? -5.388 22.706 -26.003 1.00 35.88 189 ARG A N 1
ATOM 1505 C CA . ARG A 1 189 ? -6.140 21.561 -26.539 1.00 35.88 189 ARG A CA 1
ATOM 1506 C C . ARG A 1 189 ? -5.336 20.275 -26.356 1.00 35.88 189 ARG A C 1
ATOM 1508 O O . ARG A 1 189 ? -4.754 19.736 -27.289 1.00 35.88 189 ARG A O 1
ATOM 1515 N N . VAL A 1 190 ? -5.316 19.769 -25.123 1.00 32.41 190 VAL A N 1
ATOM 1516 C CA . VAL A 1 190 ? -4.790 18.433 -24.811 1.00 32.41 190 VAL A CA 1
ATOM 1517 C C . VAL A 1 190 ? -5.797 17.392 -25.305 1.00 32.41 190 VAL A C 1
ATOM 1519 O O . VAL A 1 190 ? -6.828 17.143 -24.682 1.00 32.41 190 VAL A O 1
ATOM 1522 N N . SER A 1 191 ? -5.518 16.780 -26.455 1.00 32.12 191 SER A N 1
ATOM 1523 C CA . SER A 1 191 ? -6.241 15.602 -26.930 1.00 32.12 191 SER A CA 1
ATOM 1524 C C . SER A 1 191 ? -5.725 14.355 -26.210 1.00 32.12 191 SER A C 1
ATOM 1526 O O . SER A 1 191 ? -4.721 13.757 -26.597 1.00 32.12 191 SER A O 1
ATOM 1528 N N . CYS A 1 192 ? -6.428 13.943 -25.157 1.00 33.22 192 CYS A N 1
ATOM 1529 C CA . CYS A 1 192 ? -6.193 12.682 -24.463 1.00 33.22 192 CYS A CA 1
ATOM 1530 C C . CYS A 1 192 ? -6.669 11.504 -25.332 1.00 33.22 192 CYS A C 1
ATOM 1532 O O . CYS A 1 192 ? -7.805 11.040 -25.202 1.00 33.22 192 CYS A O 1
ATOM 1534 N N . VAL A 1 193 ? -5.805 10.983 -26.205 1.00 35.59 193 VAL A N 1
ATOM 1535 C CA . VAL A 1 193 ? -6.020 9.680 -26.851 1.00 35.59 193 VAL A CA 1
ATOM 1536 C C . VAL A 1 193 ? -5.808 8.595 -25.794 1.00 35.59 193 VAL A C 1
ATOM 1538 O O . VAL A 1 193 ? -4.708 8.104 -25.564 1.00 35.59 193 VAL A O 1
ATOM 1541 N N . SER A 1 194 ? -6.888 8.253 -25.095 1.00 35.91 194 SER A N 1
ATOM 1542 C CA . SER A 1 194 ? -6.908 7.143 -24.145 1.00 35.91 194 SER A CA 1
ATOM 1543 C C . SER A 1 194 ? -6.967 5.827 -24.915 1.00 35.91 194 SER A C 1
ATOM 1545 O O . SER A 1 194 ? -8.026 5.424 -25.400 1.00 35.91 194 SER A O 1
ATOM 1547 N N . GLY A 1 195 ? -5.820 5.156 -25.023 1.00 35.66 195 GLY A N 1
ATOM 1548 C CA . GLY A 1 195 ? -5.728 3.783 -25.508 1.00 35.66 195 GLY A CA 1
ATOM 1549 C C . GLY A 1 195 ? -6.627 2.861 -24.681 1.00 35.66 195 GLY A C 1
ATOM 1550 O O . GLY A 1 195 ? -6.553 2.813 -23.453 1.00 35.66 195 GLY A O 1
ATOM 1551 N N . VAL A 1 196 ? -7.523 2.151 -25.364 1.00 39.97 196 VAL A N 1
ATOM 1552 C CA . VAL A 1 196 ? -8.551 1.281 -24.784 1.00 39.97 196 VAL A CA 1
ATOM 1553 C C . VAL A 1 196 ? -7.903 0.040 -24.161 1.00 39.97 196 VAL A C 1
ATOM 1555 O O . VAL A 1 196 ? -7.800 -1.018 -24.772 1.00 39.97 196 VAL A O 1
ATOM 1558 N N . GLY A 1 197 ? -7.483 0.159 -22.902 1.00 41.88 197 GLY A N 1
ATOM 1559 C CA . GLY A 1 197 ? -7.188 -0.976 -22.035 1.00 41.88 197 GLY A CA 1
ATOM 1560 C C . GLY A 1 197 ? -8.481 -1.530 -21.435 1.00 41.88 197 GLY A C 1
ATOM 1561 O O . GLY A 1 197 ? -8.980 -1.030 -20.428 1.00 41.88 197 GLY A O 1
ATOM 1562 N N . THR A 1 198 ? -9.044 -2.587 -22.023 1.00 53.94 198 THR A N 1
ATOM 1563 C CA . THR A 1 198 ? -10.288 -3.239 -21.551 1.00 53.94 198 THR A CA 1
ATOM 1564 C C . THR A 1 198 ? -10.191 -3.748 -20.096 1.00 53.94 198 THR A C 1
ATOM 1566 O O . THR A 1 198 ? -11.211 -3.950 -19.436 1.00 53.94 198 THR A O 1
ATOM 1569 N N . GLY A 1 199 ? -8.975 -3.910 -19.556 1.00 53.06 199 GLY A N 1
ATOM 1570 C CA . GLY A 1 199 ? -8.716 -4.398 -18.195 1.00 53.06 199 GLY A CA 1
ATOM 1571 C C . GLY A 1 199 ? -9.026 -3.408 -17.063 1.00 53.06 199 GLY A C 1
ATOM 1572 O O . GLY A 1 199 ? -9.537 -3.829 -16.019 1.00 53.06 199 GLY A O 1
ATOM 1573 N N . ASP A 1 200 ? -8.796 -2.106 -17.257 1.00 59.47 200 ASP A N 1
ATOM 1574 C CA . ASP A 1 200 ? -8.951 -1.115 -16.176 1.00 59.47 200 ASP A CA 1
ATOM 1575 C C . ASP A 1 200 ? -10.418 -0.837 -15.846 1.00 59.47 200 ASP A C 1
ATOM 1577 O O . ASP A 1 200 ? -10.797 -0.682 -14.678 1.00 59.47 200 ASP A O 1
ATOM 1581 N N . LYS A 1 201 ? -11.282 -0.905 -16.863 1.00 70.00 201 LYS A N 1
ATOM 1582 C CA . LYS A 1 201 ? -12.730 -0.723 -16.705 1.00 70.00 201 LYS A CA 1
ATOM 1583 C C . LYS A 1 201 ? -13.340 -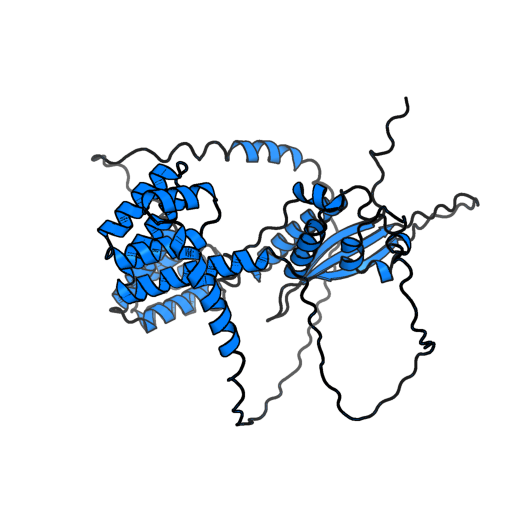1.801 -15.804 1.00 70.00 201 LYS A C 1
ATOM 1585 O O . LYS A 1 201 ? -14.136 -1.488 -14.923 1.00 70.00 201 LYS A O 1
ATOM 1590 N N . VAL A 1 202 ? -12.918 -3.060 -15.947 1.00 71.44 202 VAL A N 1
ATOM 1591 C CA . VAL A 1 202 ? -13.452 -4.181 -15.148 1.00 71.44 202 VAL A CA 1
ATOM 1592 C C . VAL A 1 202 ? -13.066 -4.055 -13.672 1.00 71.44 202 VAL A C 1
ATOM 1594 O O . VAL A 1 202 ? -13.862 -4.373 -12.786 1.00 71.44 202 VAL A O 1
ATOM 1597 N N . ASN A 1 203 ? -11.852 -3.581 -13.379 1.00 76.94 203 ASN A N 1
ATOM 1598 C CA . ASN A 1 203 ? -11.403 -3.409 -11.998 1.00 76.94 203 ASN A CA 1
ATOM 1599 C C . ASN A 1 203 ? -12.109 -2.224 -11.315 1.00 76.94 203 ASN A C 1
ATOM 1601 O O . ASN A 1 203 ? -12.400 -2.303 -10.122 1.00 76.94 203 ASN A O 1
ATOM 1605 N N . SER A 1 204 ? -12.428 -1.167 -12.071 1.00 85.31 204 SER A N 1
ATOM 1606 C CA . SER A 1 204 ? -13.222 -0.029 -11.590 1.00 85.31 204 SER A CA 1
ATOM 1607 C C . SER A 1 204 ? -14.651 -0.444 -11.214 1.00 85.31 204 SER A C 1
ATOM 1609 O O . SER A 1 204 ? -15.072 -0.232 -10.077 1.00 85.31 204 SER A O 1
ATOM 1611 N N . VAL A 1 205 ? -15.352 -1.160 -12.104 1.00 84.81 205 VAL A N 1
ATOM 1612 C CA . VAL A 1 205 ? -16.731 -1.632 -11.860 1.00 84.81 205 VAL A CA 1
ATOM 1613 C C . VAL A 1 205 ? -16.816 -2.511 -10.607 1.00 84.81 205 VAL A C 1
ATOM 1615 O O . VAL A 1 205 ? -17.686 -2.315 -9.764 1.00 84.81 205 VAL A O 1
ATOM 1618 N N . ARG A 1 206 ? -15.860 -3.431 -10.415 1.00 89.62 206 ARG A N 1
ATOM 1619 C CA . ARG A 1 206 ? -15.812 -4.292 -9.218 1.00 89.62 206 ARG A CA 1
ATOM 1620 C C . ARG A 1 206 ? -15.657 -3.508 -7.917 1.00 89.62 206 ARG A C 1
ATOM 1622 O O . ARG A 1 206 ? -16.243 -3.890 -6.905 1.00 89.62 206 ARG A O 1
ATOM 1629 N N . LYS A 1 207 ? -14.836 -2.451 -7.921 1.00 90.50 207 LYS A N 1
ATOM 1630 C CA . LYS A 1 207 ? -14.653 -1.580 -6.750 1.00 90.50 207 LYS A CA 1
ATOM 1631 C C . LYS A 1 207 ? -15.933 -0.808 -6.448 1.00 90.50 207 LYS A C 1
ATOM 1633 O O . LYS A 1 207 ? -16.315 -0.751 -5.284 1.00 90.50 207 LYS A O 1
ATOM 1638 N N . LYS A 1 208 ? -16.601 -0.297 -7.486 1.00 89.81 208 LYS A N 1
ATOM 1639 C CA . LYS A 1 208 ? -17.871 0.424 -7.368 1.00 89.81 208 LYS A CA 1
ATOM 1640 C C . LYS A 1 208 ? -18.958 -0.452 -6.739 1.00 89.81 208 LYS A C 1
ATOM 1642 O O . LYS A 1 208 ? -19.445 -0.112 -5.670 1.00 89.81 208 LYS A O 1
ATOM 1647 N N . SER A 1 209 ? -19.219 -1.644 -7.289 1.00 92.94 209 SER A N 1
ATOM 1648 C CA . SER A 1 209 ? -20.228 -2.561 -6.726 1.00 92.94 209 SER A CA 1
ATOM 1649 C C . SER A 1 209 ? -19.923 -2.969 -5.284 1.00 92.94 209 SER A C 1
ATOM 1651 O O . SER A 1 209 ? -20.832 -3.212 -4.502 1.00 92.94 209 SER A O 1
ATOM 1653 N N . ARG A 1 210 ? -18.641 -3.056 -4.907 1.00 95.12 210 ARG A N 1
ATOM 1654 C CA . ARG A 1 210 ? -18.261 -3.337 -3.522 1.00 95.12 210 ARG A CA 1
ATOM 1655 C C . ARG A 1 210 ? -18.585 -2.168 -2.588 1.00 95.12 210 ARG A C 1
ATOM 1657 O O . ARG A 1 210 ? -19.050 -2.426 -1.485 1.00 95.12 210 ARG A O 1
ATOM 1664 N N . LEU A 1 211 ? -18.299 -0.933 -3.000 1.00 92.44 211 LEU A N 1
ATOM 1665 C CA . LEU A 1 211 ? -18.604 0.259 -2.205 1.00 92.44 211 LEU A CA 1
ATOM 1666 C C . LEU A 1 211 ? -20.113 0.437 -2.034 1.00 92.44 211 LEU A C 1
ATOM 1668 O O . LEU A 1 211 ? -20.543 0.613 -0.905 1.00 92.44 211 LEU A O 1
ATOM 1672 N N . GLU A 1 212 ? -20.896 0.257 -3.102 1.00 95.44 212 GLU A N 1
ATOM 1673 C CA . GLU A 1 212 ? -22.366 0.330 -3.052 1.00 95.44 212 GLU A CA 1
ATOM 1674 C C . GLU A 1 212 ? -22.962 -0.632 -2.016 1.00 95.44 212 GLU A C 1
ATOM 1676 O O . GLU A 1 212 ? -23.827 -0.252 -1.238 1.00 95.44 212 GLU A O 1
ATOM 1681 N N . ILE A 1 213 ? -22.479 -1.881 -1.959 1.00 97.38 213 ILE A N 1
ATOM 1682 C CA . ILE A 1 213 ? -22.948 -2.837 -0.945 1.00 97.38 213 ILE A CA 1
ATOM 1683 C C . ILE A 1 213 ? -22.546 -2.380 0.461 1.00 97.38 213 ILE A C 1
ATOM 1685 O O . ILE A 1 213 ? -23.332 -2.503 1.394 1.00 97.38 213 ILE A O 1
ATOM 1689 N N . GLU A 1 214 ? -21.307 -1.908 0.639 1.00 97.19 214 GLU A N 1
ATOM 1690 C CA . GLU A 1 214 ? -20.822 -1.479 1.953 1.00 97.19 214 GLU A CA 1
ATOM 1691 C C . GLU A 1 214 ? -21.594 -0.252 2.472 1.00 97.19 214 GLU A C 1
ATOM 1693 O O . GLU A 1 214 ? -21.903 -0.209 3.660 1.00 97.19 214 GLU A O 1
ATOM 1698 N N . GLU A 1 215 ? -21.925 0.697 1.598 1.00 95.56 215 GLU A N 1
ATOM 1699 C CA . GLU A 1 215 ? -22.722 1.888 1.903 1.00 95.56 215 GLU A CA 1
ATOM 1700 C C . GLU A 1 215 ? -24.173 1.527 2.236 1.00 95.56 215 GLU A C 1
ATOM 1702 O O . GLU A 1 215 ? -24.663 1.899 3.299 1.00 95.56 215 GLU A O 1
ATOM 1707 N N . GLU A 1 216 ? -24.831 0.719 1.402 1.00 97.44 216 GLU A N 1
ATOM 1708 C CA . GLU A 1 216 ? -26.240 0.365 1.603 1.00 97.44 216 GLU A CA 1
ATOM 1709 C C . GLU A 1 216 ? -26.449 -0.486 2.868 1.00 97.44 216 GLU A C 1
ATOM 1711 O O . GLU A 1 216 ? -27.416 -0.297 3.605 1.00 97.44 216 GLU A O 1
ATOM 1716 N N . VAL A 1 217 ? -25.518 -1.401 3.175 1.00 97.69 217 VAL A N 1
ATOM 1717 C CA . VAL A 1 217 ? -25.557 -2.180 4.426 1.00 97.69 217 VAL A CA 1
ATOM 1718 C C . VAL A 1 217 ? -25.333 -1.277 5.643 1.00 97.69 217 VAL A C 1
ATOM 1720 O O . VAL A 1 217 ? -25.987 -1.478 6.665 1.00 97.69 217 VAL A O 1
ATOM 1723 N N . ALA A 1 218 ? -24.443 -0.280 5.552 1.00 96.62 218 ALA A N 1
ATOM 1724 C CA . ALA A 1 218 ? -24.256 0.700 6.624 1.00 96.62 218 ALA A CA 1
ATOM 1725 C C . ALA A 1 218 ? -25.526 1.529 6.846 1.00 96.62 218 ALA A C 1
ATOM 1727 O O . ALA A 1 218 ? -25.943 1.719 7.986 1.00 96.62 218 ALA A O 1
ATOM 1728 N N . LEU A 1 219 ? -26.145 1.974 5.750 1.00 96.56 219 LEU A N 1
ATOM 1729 C CA . LEU A 1 219 ? -27.325 2.828 5.758 1.00 96.56 219 LEU A CA 1
ATOM 1730 C C . LEU A 1 219 ? -28.547 2.115 6.349 1.00 96.56 219 LEU A C 1
ATOM 1732 O O . LEU A 1 219 ? -29.233 2.687 7.190 1.00 96.56 219 LEU A O 1
ATOM 1736 N N . ARG A 1 220 ? -28.817 0.868 5.938 1.00 97.19 220 ARG A N 1
ATOM 1737 C CA . ARG A 1 220 ? -30.016 0.127 6.376 1.00 97.19 220 ARG A CA 1
ATOM 1738 C C . ARG A 1 220 ? -29.848 -0.598 7.706 1.00 97.19 220 ARG A C 1
ATOM 1740 O O . ARG A 1 220 ? -30.805 -0.704 8.464 1.00 97.19 220 ARG A O 1
ATOM 1747 N N . CYS A 1 221 ? -28.661 -1.142 7.971 1.00 96.12 221 CYS A N 1
ATOM 1748 C CA . CYS A 1 221 ? -28.445 -2.086 9.074 1.00 96.12 221 CYS A CA 1
ATOM 1749 C C . CYS A 1 221 ? -27.420 -1.593 10.110 1.00 96.12 221 CYS A C 1
ATOM 1751 O O . CYS A 1 221 ? -27.207 -2.247 11.133 1.00 96.12 221 CYS A O 1
ATOM 1753 N N . GLY A 1 222 ? -26.771 -0.454 9.858 1.00 96.06 222 GLY A N 1
ATOM 1754 C CA . GLY A 1 222 ? -25.770 0.138 10.736 1.00 96.06 222 GLY A CA 1
ATOM 1755 C C . GLY A 1 222 ? -24.377 -0.498 10.646 1.00 96.06 222 GLY A C 1
ATOM 1756 O O . GLY A 1 222 ? -24.138 -1.560 10.061 1.00 96.06 222 GLY A O 1
ATOM 1757 N N . ASP A 1 223 ? -23.416 0.158 11.299 1.00 94.12 223 ASP A N 1
ATOM 1758 C CA . ASP A 1 223 ? -21.992 -0.203 11.256 1.00 94.12 223 ASP A CA 1
ATOM 1759 C C . ASP A 1 223 ? -21.678 -1.605 11.793 1.00 94.12 223 ASP A C 1
ATOM 1761 O O . ASP A 1 223 ? -20.680 -2.230 11.410 1.00 94.12 223 ASP A O 1
ATOM 1765 N N . HIS A 1 224 ? -22.492 -2.100 12.725 1.00 97.19 224 HIS A N 1
ATOM 1766 C CA . HIS A 1 224 ? -22.287 -3.409 13.330 1.00 97.19 224 HIS A CA 1
ATOM 1767 C C . HIS A 1 224 ? -22.537 -4.540 12.326 1.00 97.19 224 HIS A C 1
ATOM 1769 O O . HIS A 1 224 ? -21.684 -5.422 12.161 1.00 97.19 224 HIS A O 1
ATOM 1775 N N . GLU A 1 225 ? -23.650 -4.477 11.596 1.00 97.38 225 GLU A N 1
ATOM 1776 C CA . GLU A 1 225 ? -23.963 -5.464 10.566 1.00 97.38 225 GLU A CA 1
ATOM 1777 C C . GLU A 1 225 ? -23.035 -5.327 9.359 1.00 97.38 225 GLU A C 1
ATOM 1779 O O . GLU A 1 225 ? -22.573 -6.339 8.828 1.00 97.38 225 GLU A O 1
ATOM 1784 N N . LEU A 1 226 ? -22.589 -4.110 9.022 1.00 97.56 226 LEU A N 1
ATOM 1785 C CA . LEU A 1 226 ? -21.527 -3.923 8.031 1.00 97.56 226 LEU A CA 1
ATOM 1786 C C . LEU A 1 226 ? -20.234 -4.664 8.417 1.00 97.56 226 LEU A C 1
ATOM 1788 O O . LEU A 1 226 ? -19.594 -5.303 7.572 1.00 97.56 226 LEU A O 1
ATOM 1792 N N . LYS A 1 227 ? -19.821 -4.614 9.691 1.00 97.19 227 LYS A N 1
ATOM 1793 C CA . LYS A 1 227 ? -18.636 -5.348 10.175 1.00 97.19 227 LYS A CA 1
ATOM 1794 C C . LYS A 1 227 ? -18.832 -6.863 10.069 1.00 97.19 227 LYS A C 1
ATOM 1796 O O . LYS A 1 227 ? -17.905 -7.560 9.639 1.00 97.19 227 LYS A O 1
ATOM 1801 N N . ARG A 1 228 ? -20.018 -7.380 10.413 1.00 97.69 228 ARG A N 1
ATOM 1802 C CA . ARG A 1 228 ? -20.362 -8.809 10.283 1.00 97.69 228 ARG A CA 1
ATOM 1803 C C . ARG A 1 228 ? -20.393 -9.262 8.828 1.00 97.69 228 ARG A C 1
ATOM 1805 O O . ARG A 1 228 ? -19.766 -10.276 8.507 1.00 97.69 228 ARG A O 1
ATOM 1812 N N . PHE A 1 229 ? -21.010 -8.482 7.946 1.00 98.19 229 PHE A N 1
ATOM 1813 C CA . PHE A 1 229 ? -21.004 -8.703 6.504 1.00 98.19 229 PHE A CA 1
ATOM 1814 C C . PHE A 1 229 ? -19.571 -8.748 5.960 1.00 98.19 229 PHE A C 1
ATOM 1816 O O . PHE A 1 229 ? -19.177 -9.720 5.314 1.00 98.19 229 PHE A O 1
ATOM 1823 N N . LYS A 1 230 ? -18.731 -7.757 6.297 1.00 97.88 230 LYS A N 1
ATOM 1824 C CA . LYS A 1 230 ? -17.314 -7.718 5.888 1.00 97.88 230 LYS A CA 1
ATOM 1825 C C . LYS A 1 230 ? -16.539 -8.953 6.349 1.00 97.88 230 LYS A C 1
ATOM 1827 O O . LYS A 1 230 ? -15.675 -9.429 5.609 1.00 97.88 230 LYS A O 1
ATOM 1832 N N . LYS A 1 231 ? -16.824 -9.477 7.547 1.00 98.06 231 LYS A N 1
ATOM 1833 C CA . LYS A 1 231 ? -16.219 -10.715 8.062 1.00 98.06 231 LYS A CA 1
ATOM 1834 C C . LYS A 1 231 ? -16.622 -11.921 7.206 1.00 98.06 231 LYS A C 1
ATOM 1836 O O . LYS A 1 231 ? -15.735 -12.618 6.717 1.00 98.06 231 LYS A O 1
ATOM 1841 N N . HIS A 1 232 ? -17.913 -12.120 6.948 1.00 98.06 232 HIS A N 1
ATOM 1842 C CA . HIS A 1 232 ? -18.407 -13.249 6.147 1.00 98.06 232 HIS A CA 1
ATOM 1843 C C . HIS A 1 232 ? -17.976 -13.158 4.678 1.00 98.06 232 HIS A C 1
ATOM 1845 O O . HIS A 1 232 ? -17.510 -14.139 4.109 1.00 98.06 232 HIS A O 1
ATOM 1851 N N . ALA A 1 233 ? -17.968 -11.959 4.094 1.00 97.69 233 ALA A N 1
ATOM 1852 C CA . ALA A 1 233 ? -17.454 -11.729 2.746 1.00 97.69 233 ALA A CA 1
ATOM 1853 C C . ALA A 1 233 ? -15.950 -12.042 2.611 1.00 97.69 233 ALA A C 1
ATOM 1855 O O . ALA A 1 233 ? -15.463 -12.320 1.514 1.00 97.69 233 ALA A O 1
ATOM 1856 N N . ARG A 1 234 ? -15.167 -11.958 3.698 1.00 97.31 234 ARG A N 1
ATOM 1857 C CA . ARG A 1 234 ? -13.761 -12.404 3.712 1.00 97.31 234 ARG A CA 1
ATOM 1858 C C . ARG A 1 234 ? -13.658 -13.921 3.828 1.00 97.31 234 ARG A C 1
ATOM 1860 O O . ARG A 1 234 ? -12.850 -14.494 3.105 1.00 97.31 234 ARG A O 1
ATOM 1867 N N . LEU A 1 235 ? -14.477 -14.548 4.676 1.00 96.50 235 LEU A N 1
ATOM 1868 C CA . LEU A 1 235 ? -14.540 -16.009 4.807 1.00 96.50 235 LEU A CA 1
ATOM 1869 C C . LEU A 1 235 ? -14.911 -16.665 3.472 1.00 96.50 235 LEU A C 1
ATOM 1871 O O . LEU A 1 235 ? -14.145 -17.488 2.985 1.00 96.50 235 LEU A O 1
ATOM 1875 N N . PHE A 1 236 ? -15.958 -16.177 2.800 1.00 97.69 236 PHE A N 1
ATOM 1876 C CA . PHE A 1 236 ? -16.344 -16.616 1.452 1.00 97.69 236 PHE A CA 1
ATOM 1877 C C . PHE A 1 236 ? -15.176 -16.568 0.448 1.00 97.69 236 PHE A C 1
ATOM 1879 O O . PHE A 1 236 ? -14.988 -17.457 -0.383 1.00 97.69 236 PHE A O 1
ATOM 1886 N N . ARG A 1 237 ? -14.351 -15.513 0.501 1.00 96.00 237 ARG A N 1
ATOM 1887 C CA . ARG A 1 237 ? -13.198 -15.375 -0.404 1.00 96.00 237 ARG A CA 1
ATOM 1888 C C . ARG A 1 237 ? -12.049 -16.315 -0.045 1.00 96.00 237 ARG A C 1
ATOM 1890 O O . ARG A 1 237 ? -11.363 -16.736 -0.972 1.00 96.00 237 ARG A O 1
ATOM 1897 N N . LYS A 1 238 ? -11.856 -16.616 1.242 1.00 97.00 238 LYS A N 1
ATOM 1898 C CA . LYS A 1 238 ? -10.789 -17.486 1.754 1.00 97.00 238 LYS A CA 1
ATOM 1899 C C . LYS A 1 238 ? -11.094 -18.973 1.557 1.00 97.00 238 LYS A C 1
ATOM 1901 O O . LYS A 1 238 ? -10.160 -19.732 1.356 1.00 97.00 238 LYS A O 1
ATOM 1906 N N . GLU A 1 239 ? -12.366 -19.356 1.612 1.00 96.56 239 GLU A N 1
ATOM 1907 C CA . GLU A 1 239 ? -12.796 -20.749 1.476 1.00 96.56 239 GLU A CA 1
ATOM 1908 C C . GLU A 1 239 ? -12.418 -21.323 0.104 1.00 96.56 239 GLU A C 1
ATOM 1910 O O . GLU A 1 239 ? -12.578 -20.638 -0.910 1.00 96.56 239 GLU A O 1
ATOM 1915 N N . ASN A 1 240 ? -11.890 -22.545 0.064 1.00 95.50 240 ASN A N 1
ATOM 1916 C CA . ASN A 1 240 ? -11.406 -23.148 -1.180 1.00 95.50 240 ASN A CA 1
ATOM 1917 C C . ASN A 1 240 ? -12.548 -23.780 -1.977 1.00 95.50 240 ASN A C 1
ATOM 1919 O O . ASN A 1 240 ? -12.554 -23.666 -3.201 1.00 95.50 240 ASN A O 1
ATOM 1923 N N . ASP A 1 241 ? -13.527 -24.379 -1.295 1.00 97.69 241 ASP A N 1
ATOM 1924 C CA . ASP A 1 241 ? -14.705 -24.961 -1.938 1.00 97.69 241 ASP A CA 1
ATOM 1925 C C . ASP A 1 241 ? -15.726 -23.861 -2.302 1.00 97.69 241 ASP A C 1
ATOM 1927 O O . ASP A 1 241 ? -16.313 -23.234 -1.410 1.00 97.69 241 ASP A O 1
ATOM 1931 N N . PRO A 1 242 ? -15.964 -23.590 -3.603 1.00 96.75 242 PRO A N 1
ATOM 1932 C CA . PRO A 1 242 ? -16.881 -22.540 -4.029 1.00 96.75 242 PRO A CA 1
ATOM 1933 C C . PRO A 1 242 ? -18.339 -22.820 -3.636 1.00 96.75 242 PRO A C 1
ATOM 1935 O O . PRO A 1 242 ? -19.067 -21.862 -3.369 1.00 96.75 242 PRO A O 1
ATOM 1938 N N . VAL A 1 243 ? -18.765 -24.086 -3.583 1.00 97.62 243 VAL A N 1
ATOM 1939 C CA . VAL A 1 243 ? -20.156 -24.476 -3.297 1.00 97.62 243 VAL A CA 1
ATOM 1940 C C . VAL A 1 243 ? -20.442 -24.359 -1.806 1.00 97.62 243 VAL A C 1
ATOM 1942 O O . VAL A 1 243 ? -21.425 -23.717 -1.420 1.00 97.62 243 VAL A O 1
ATOM 1945 N N . ALA A 1 244 ? -19.553 -24.887 -0.961 1.00 97.06 244 ALA A N 1
ATOM 1946 C CA . ALA A 1 244 ? -19.664 -24.729 0.488 1.00 97.06 244 ALA A CA 1
ATOM 1947 C C . ALA A 1 244 ? -19.610 -23.246 0.895 1.00 97.06 244 ALA A C 1
ATOM 1949 O O . ALA A 1 244 ? -20.444 -22.782 1.676 1.00 97.06 244 ALA A O 1
ATOM 1950 N N . ALA A 1 245 ? -18.691 -22.472 0.300 1.00 96.88 245 ALA A N 1
ATOM 1951 C CA . ALA A 1 245 ? -18.587 -21.036 0.542 1.00 96.88 245 ALA A CA 1
ATOM 1952 C C . ALA A 1 245 ? -19.881 -20.294 0.182 1.00 96.88 245 ALA A C 1
ATOM 1954 O O . ALA A 1 245 ? -20.358 -19.469 0.962 1.00 96.88 245 ALA A O 1
ATOM 1955 N N . ALA A 1 246 ? -20.434 -20.568 -1.003 1.00 97.94 246 ALA A N 1
ATOM 1956 C CA . ALA A 1 246 ? -21.661 -19.947 -1.489 1.00 97.94 246 ALA A CA 1
ATOM 1957 C C . ALA A 1 246 ? -22.861 -20.264 -0.599 1.00 97.94 246 ALA A C 1
ATOM 1959 O O . ALA A 1 246 ? -23.565 -19.341 -0.196 1.00 97.94 246 ALA A O 1
ATOM 1960 N N . THR A 1 247 ? -23.040 -21.535 -0.243 1.00 97.75 247 THR A N 1
ATOM 1961 C CA . THR A 1 247 ? -24.150 -21.993 0.601 1.00 97.75 247 THR A CA 1
ATOM 1962 C C . THR A 1 247 ? -24.113 -21.308 1.967 1.00 97.75 247 THR A C 1
ATOM 1964 O O . THR A 1 247 ? -25.078 -20.647 2.346 1.00 97.75 247 THR A O 1
ATOM 1967 N N . ALA A 1 248 ? -22.962 -21.342 2.650 1.00 97.75 248 ALA A N 1
ATOM 1968 C CA . ALA A 1 248 ? -22.799 -20.703 3.956 1.00 97.75 248 ALA A CA 1
ATOM 1969 C C . ALA A 1 248 ? -22.978 -19.174 3.899 1.00 97.75 248 ALA A C 1
ATOM 1971 O O . ALA A 1 248 ? -23.495 -18.557 4.831 1.00 97.75 248 ALA A O 1
ATOM 1972 N N . PHE A 1 249 ? -22.544 -18.535 2.807 1.00 98.38 249 PHE A N 1
ATOM 1973 C CA . PHE A 1 249 ? -22.690 -17.090 2.644 1.00 98.38 249 PHE A CA 1
ATOM 1974 C C . PHE A 1 249 ? -24.143 -16.677 2.382 1.00 98.38 249 PHE A C 1
ATOM 1976 O O . PHE A 1 249 ? -24.596 -15.700 2.972 1.00 98.38 249 PHE A O 1
ATOM 1983 N N . VAL A 1 250 ? -24.880 -17.415 1.547 1.00 98.06 250 VAL A N 1
ATOM 1984 C CA . VAL A 1 250 ? -26.307 -17.159 1.282 1.00 98.06 250 VAL A CA 1
ATOM 1985 C C . VAL A 1 250 ? -27.146 -17.413 2.532 1.00 98.06 250 VAL A C 1
ATOM 1987 O O . VAL A 1 250 ? -27.983 -16.580 2.867 1.00 98.06 250 VAL A O 1
ATOM 1990 N N . GLU A 1 251 ? -26.874 -18.490 3.271 1.00 97.88 251 GLU A N 1
ATOM 1991 C CA . GLU A 1 251 ? -27.539 -18.774 4.548 1.00 97.88 251 GLU A CA 1
ATOM 1992 C C . GLU A 1 251 ? -27.340 -17.629 5.553 1.00 97.88 251 GLU A C 1
ATOM 1994 O O . GLU A 1 251 ? -28.300 -17.152 6.158 1.00 97.88 251 GLU A O 1
ATOM 1999 N N . PHE A 1 252 ? -26.108 -17.120 5.680 1.00 98.25 252 PHE A N 1
ATOM 2000 C CA . PHE A 1 252 ? -25.829 -15.938 6.497 1.00 98.25 252 PHE A CA 1
ATOM 2001 C C . PHE A 1 252 ? -26.659 -14.727 6.054 1.00 98.25 252 PHE A C 1
ATOM 2003 O O . PHE A 1 252 ? -27.223 -14.038 6.907 1.00 98.25 252 PHE A O 1
ATOM 2010 N N . LEU A 1 253 ? -26.739 -14.458 4.746 1.00 98.00 253 LEU A N 1
ATOM 2011 C CA . LEU A 1 253 ? -27.475 -13.303 4.235 1.00 98.00 253 LEU A CA 1
ATOM 2012 C C . LEU A 1 253 ? -28.975 -13.418 4.516 1.00 98.00 253 LEU A C 1
ATOM 2014 O O . LEU A 1 253 ? -29.549 -12.467 5.030 1.00 98.00 253 LEU A O 1
ATOM 2018 N N . LEU A 1 254 ? -29.581 -14.578 4.256 1.00 97.06 254 LEU A N 1
ATOM 2019 C CA . LEU A 1 254 ? -31.007 -14.822 4.502 1.00 97.06 254 LEU A CA 1
ATOM 2020 C C . LEU A 1 254 ? -31.365 -14.829 5.994 1.00 97.06 254 LEU A C 1
ATOM 2022 O O . LEU A 1 254 ? -32.490 -14.511 6.360 1.00 97.06 254 LEU A O 1
ATOM 2026 N N . LYS A 1 255 ? -30.415 -15.183 6.866 1.00 98.00 255 LYS A N 1
ATOM 2027 C CA . LYS A 1 255 ? -30.602 -15.135 8.322 1.00 98.00 255 LYS A CA 1
ATOM 2028 C C . LYS A 1 255 ? -30.478 -13.723 8.899 1.00 98.00 255 LYS A C 1
ATOM 2030 O O . LYS A 1 255 ? -31.029 -13.453 9.962 1.00 98.00 255 LYS A O 1
ATOM 2035 N N . THR A 1 256 ? -29.696 -12.859 8.253 1.00 97.44 256 THR A N 1
ATOM 2036 C CA . THR A 1 256 ? -29.316 -11.543 8.797 1.00 97.44 256 THR A CA 1
ATOM 2037 C C . THR A 1 256 ? -30.110 -10.397 8.174 1.00 97.44 256 THR A C 1
ATOM 2039 O O . THR A 1 256 ? -30.316 -9.379 8.827 1.00 97.44 256 THR A O 1
ATOM 2042 N N . PHE A 1 257 ? -30.539 -10.549 6.922 1.00 97.25 257 PHE A N 1
ATOM 2043 C CA . PHE A 1 257 ? -31.176 -9.505 6.128 1.00 97.25 257 PHE A CA 1
ATOM 2044 C C . PHE A 1 257 ? -32.505 -9.989 5.553 1.00 97.25 257 PHE A C 1
ATOM 2046 O O . PHE A 1 257 ? -32.693 -11.185 5.332 1.00 97.25 257 PHE A O 1
ATOM 2053 N N . ASP A 1 258 ? -33.394 -9.045 5.242 1.00 96.75 258 ASP A N 1
ATOM 2054 C CA . ASP A 1 258 ? -34.643 -9.344 4.545 1.00 96.75 258 ASP A CA 1
ATOM 2055 C C . ASP A 1 258 ? -34.366 -10.038 3.199 1.00 96.75 258 ASP A C 1
ATOM 2057 O O . ASP A 1 258 ? -33.407 -9.661 2.516 1.00 96.75 258 ASP A O 1
ATOM 2061 N N . PRO A 1 259 ? -35.189 -11.010 2.761 1.00 95.50 259 PRO A N 1
ATOM 2062 C CA . PRO A 1 259 ? -34.925 -11.798 1.553 1.00 95.50 259 PRO A CA 1
ATOM 2063 C C . PRO A 1 259 ? -34.701 -10.958 0.289 1.00 95.50 259 PRO A C 1
ATOM 2065 O O . PRO A 1 259 ? -33.811 -11.258 -0.509 1.00 95.50 259 PRO A O 1
ATOM 2068 N N . GLU A 1 260 ? -35.457 -9.870 0.126 1.00 95.56 260 GLU A N 1
ATOM 2069 C CA . GLU A 1 260 ? -35.294 -8.939 -0.996 1.00 95.56 260 GLU A CA 1
ATOM 2070 C C . GLU A 1 260 ? -33.934 -8.232 -0.952 1.00 95.56 260 GLU A C 1
ATOM 2072 O O . GLU A 1 260 ? -33.222 -8.152 -1.958 1.00 95.56 260 GLU A O 1
ATOM 2077 N N . PHE A 1 261 ? -33.533 -7.764 0.233 1.00 96.81 261 PHE A N 1
ATOM 2078 C CA . PHE A 1 261 ? -32.254 -7.090 0.421 1.00 96.81 261 PHE A CA 1
ATOM 2079 C C . PHE A 1 261 ? -31.077 -8.066 0.303 1.00 96.81 261 PHE A C 1
ATOM 2081 O O . PHE A 1 261 ? -30.071 -7.751 -0.333 1.00 96.81 261 PHE A O 1
ATOM 2088 N N . ALA A 1 262 ? -31.217 -9.287 0.820 1.00 97.25 262 ALA A N 1
ATOM 2089 C CA . ALA A 1 262 ? -30.257 -10.365 0.619 1.00 97.25 262 ALA A CA 1
ATOM 2090 C C . ALA A 1 262 ? -30.066 -10.661 -0.879 1.00 97.25 262 ALA A C 1
ATOM 2092 O O . ALA A 1 262 ? -28.928 -10.717 -1.350 1.00 97.25 262 ALA A O 1
ATOM 2093 N N . GLY A 1 263 ? -31.155 -10.758 -1.651 1.00 95.94 263 GLY A N 1
ATOM 2094 C CA . GLY A 1 263 ? -31.109 -10.919 -3.106 1.00 95.94 263 GLY A CA 1
ATOM 2095 C C . GLY A 1 263 ? -30.357 -9.781 -3.804 1.00 95.94 263 GLY A C 1
ATOM 2096 O O . GLY A 1 263 ? -29.458 -10.030 -4.614 1.00 95.94 263 GLY A O 1
ATOM 2097 N N . TRP A 1 264 ? -30.649 -8.533 -3.425 1.00 96.75 264 TRP A N 1
ATOM 2098 C CA . TRP A 1 264 ? -29.952 -7.337 -3.913 1.00 96.75 264 TRP A CA 1
ATOM 2099 C C . TRP A 1 264 ? -28.441 -7.379 -3.621 1.00 96.75 264 TRP A C 1
ATOM 2101 O O . TRP A 1 264 ? -27.623 -7.104 -4.510 1.00 96.75 264 TRP A O 1
ATOM 2111 N N . ILE A 1 265 ? -28.052 -7.784 -2.403 1.00 97.31 265 ILE A N 1
ATOM 2112 C CA . ILE A 1 265 ? -26.645 -7.933 -2.004 1.00 97.31 265 ILE A CA 1
ATOM 2113 C C . ILE A 1 265 ? -25.975 -8.999 -2.867 1.00 97.31 265 ILE A C 1
ATOM 2115 O O . ILE A 1 265 ? -24.901 -8.742 -3.414 1.00 97.31 265 ILE A O 1
ATOM 2119 N N . VAL A 1 266 ? -26.584 -10.182 -3.018 1.00 97.38 266 VAL A N 1
ATOM 2120 C CA . VAL A 1 266 ? -25.996 -11.288 -3.789 1.00 97.38 266 VAL A CA 1
ATOM 2121 C C . VAL A 1 266 ? -25.742 -10.865 -5.234 1.00 97.38 266 VAL A C 1
ATOM 2123 O O . VAL A 1 266 ? -24.630 -11.056 -5.736 1.00 97.38 266 VAL A O 1
ATOM 2126 N N . GLN A 1 267 ? -26.717 -10.233 -5.892 1.00 95.81 267 GLN A N 1
ATOM 2127 C CA . GLN A 1 267 ? -26.588 -9.789 -7.284 1.00 95.81 267 GLN A CA 1
ATOM 2128 C C . GLN A 1 267 ? -25.387 -8.853 -7.486 1.00 95.81 267 GLN A C 1
ATOM 2130 O O . GLN A 1 267 ? -24.577 -9.054 -8.399 1.00 95.81 267 GLN A O 1
ATOM 2135 N N . ARG A 1 268 ? -25.207 -7.860 -6.606 1.00 95.81 268 ARG A N 1
ATOM 2136 C CA . ARG A 1 268 ? -24.047 -6.954 -6.664 1.00 95.81 268 ARG A CA 1
ATOM 2137 C C . ARG A 1 268 ? -22.754 -7.634 -6.236 1.00 95.81 268 ARG A C 1
ATOM 2139 O O . ARG A 1 268 ? -21.694 -7.380 -6.816 1.00 95.81 268 ARG A O 1
ATOM 2146 N N . PHE A 1 269 ? -22.814 -8.530 -5.256 1.00 96.94 269 PHE A N 1
ATOM 2147 C CA . PHE A 1 269 ? -21.633 -9.220 -4.760 1.00 96.94 269 PHE A CA 1
ATOM 2148 C C . PHE A 1 269 ? -21.030 -10.113 -5.846 1.00 96.94 269 PHE A C 1
ATOM 2150 O O . PHE A 1 269 ? -19.816 -10.062 -6.054 1.00 96.94 269 PHE A O 1
ATOM 2157 N N . VAL A 1 270 ? -21.862 -10.817 -6.624 1.00 96.62 270 VAL A N 1
ATOM 2158 C CA . VAL A 1 270 ? -21.452 -11.595 -7.808 1.00 96.62 270 VAL A CA 1
ATOM 2159 C C . VAL A 1 270 ? -20.666 -10.732 -8.805 1.00 96.62 270 VAL A C 1
ATOM 2161 O O . VAL A 1 270 ? -19.632 -11.174 -9.312 1.00 96.62 270 VAL A O 1
ATOM 2164 N N . ARG A 1 271 ? -21.086 -9.479 -9.047 1.00 93.88 271 ARG A N 1
ATOM 2165 C CA . ARG A 1 271 ? -20.375 -8.532 -9.934 1.00 93.88 271 ARG A CA 1
ATOM 2166 C C . ARG A 1 271 ? -18.988 -8.154 -9.393 1.00 93.88 271 ARG A C 1
ATOM 2168 O O . ARG A 1 271 ? -18.063 -7.938 -10.175 1.00 93.88 271 ARG A O 1
ATOM 2175 N N . SER A 1 272 ? -18.811 -8.139 -8.070 1.00 94.88 272 SER A N 1
ATOM 2176 C CA . SER A 1 272 ? -17.536 -7.806 -7.412 1.00 94.88 272 SER A CA 1
ATOM 2177 C C . SER A 1 272 ? -16.485 -8.933 -7.451 1.00 94.88 272 SER A C 1
ATOM 2179 O O . SER A 1 272 ? -15.293 -8.680 -7.241 1.00 94.88 272 SER A O 1
ATOM 2181 N N . LEU A 1 273 ? -16.893 -10.181 -7.715 1.00 95.06 273 LEU A N 1
ATOM 2182 C CA . LEU A 1 273 ? -16.018 -11.353 -7.626 1.00 95.06 273 LEU A CA 1
ATOM 2183 C C . LEU A 1 273 ? -15.094 -11.513 -8.847 1.00 95.06 273 LEU A C 1
ATOM 2185 O O . LEU A 1 273 ? -15.454 -11.237 -9.995 1.00 95.06 273 LEU A O 1
ATOM 2189 N N . ARG A 1 274 ? -13.866 -11.988 -8.583 1.00 93.81 274 ARG A N 1
ATOM 2190 C CA . ARG A 1 274 ? -12.867 -12.299 -9.622 1.00 93.81 274 ARG A CA 1
ATOM 2191 C C . ARG A 1 274 ? -12.986 -13.725 -10.164 1.00 93.81 274 ARG A C 1
ATOM 2193 O O . ARG A 1 274 ? -12.864 -13.899 -11.370 1.00 93.81 274 ARG A O 1
ATOM 2200 N N . SER A 1 275 ? -13.218 -14.709 -9.293 1.00 95.50 275 SER A N 1
ATOM 2201 C CA . SER A 1 275 ? -13.340 -16.125 -9.672 1.00 95.50 275 SER A CA 1
ATOM 2202 C C . SER A 1 275 ? -14.656 -16.375 -10.415 1.00 95.50 275 SER A C 1
ATOM 2204 O O . SER A 1 275 ? -15.708 -15.886 -10.004 1.00 95.50 275 SER A O 1
ATOM 2206 N N . ALA A 1 276 ? -14.597 -17.101 -11.533 1.00 95.25 276 ALA A N 1
ATOM 2207 C CA . ALA A 1 276 ? -15.787 -17.513 -12.274 1.00 95.25 276 ALA A CA 1
ATOM 2208 C C . ALA A 1 276 ? -16.573 -18.592 -11.514 1.00 95.25 276 ALA A C 1
ATOM 2210 O O . ALA A 1 276 ? -17.775 -18.435 -11.341 1.00 95.25 276 ALA A O 1
ATOM 2211 N N . GLU A 1 277 ? -15.882 -19.589 -10.966 1.00 97.06 277 GLU A N 1
ATOM 2212 C CA . GLU A 1 277 ? -16.469 -20.692 -10.193 1.00 97.06 277 GLU A CA 1
ATOM 2213 C C . GLU A 1 277 ? -17.252 -20.191 -8.976 1.00 97.06 277 GLU A C 1
ATOM 2215 O O . GLU A 1 277 ? -18.412 -20.540 -8.792 1.00 97.06 277 GLU A O 1
ATOM 2220 N N . LYS A 1 278 ? -16.668 -19.276 -8.188 1.00 97.25 278 LYS A N 1
ATOM 2221 C CA . LYS A 1 278 ? -17.355 -18.691 -7.025 1.00 97.25 278 LYS A CA 1
ATOM 2222 C C . LYS A 1 278 ? -18.564 -17.838 -7.406 1.00 97.25 278 LYS A C 1
ATOM 2224 O O . LYS A 1 278 ? -19.486 -17.714 -6.608 1.00 97.25 278 LYS A O 1
ATOM 2229 N N . ARG A 1 279 ? -18.562 -17.214 -8.592 1.00 96.81 279 ARG A N 1
ATOM 2230 C CA . ARG A 1 279 ? -19.741 -16.485 -9.090 1.00 96.81 279 ARG A CA 1
ATOM 2231 C C . ARG A 1 279 ? -20.861 -17.453 -9.423 1.00 96.81 279 ARG A C 1
ATOM 2233 O O . ARG A 1 279 ? -21.998 -17.175 -9.069 1.00 96.81 279 ARG A O 1
ATOM 2240 N N . GLU A 1 280 ? -20.526 -18.556 -10.078 1.00 96.00 280 GLU A N 1
ATOM 2241 C CA . GLU A 1 280 ? -21.511 -19.545 -10.494 1.00 96.00 280 GLU A CA 1
ATOM 2242 C C . GLU A 1 280 ? -22.113 -20.286 -9.306 1.00 96.00 280 GLU A C 1
ATOM 2244 O O . GLU A 1 280 ? -23.331 -20.308 -9.157 1.00 96.00 280 GLU A O 1
ATOM 2249 N N . ALA A 1 281 ? -21.273 -20.751 -8.379 1.00 97.12 281 ALA A N 1
ATOM 2250 C CA . ALA A 1 281 ? -21.732 -21.362 -7.138 1.00 97.12 281 ALA A CA 1
ATOM 2251 C C . ALA A 1 281 ? -22.639 -20.421 -6.328 1.00 97.12 281 ALA A C 1
ATOM 2253 O O . ALA A 1 281 ? -23.658 -20.849 -5.794 1.00 97.12 281 ALA A O 1
ATOM 2254 N N . LEU A 1 282 ? -22.313 -19.123 -6.277 1.00 97.62 282 LEU A N 1
ATOM 2255 C CA . LEU A 1 282 ? -23.128 -18.136 -5.571 1.00 97.62 282 LEU A CA 1
ATOM 2256 C C . LEU A 1 282 ? -24.480 -17.874 -6.253 1.00 97.62 282 LEU A C 1
ATOM 2258 O O . LEU A 1 282 ? -25.475 -17.696 -5.555 1.00 97.62 282 LEU A O 1
ATOM 2262 N N . ARG A 1 283 ? -24.544 -17.878 -7.592 1.00 96.12 283 ARG A N 1
ATOM 2263 C CA . ARG A 1 283 ? -25.824 -17.786 -8.320 1.00 96.12 283 ARG A CA 1
ATOM 2264 C C . ARG A 1 283 ? -26.691 -19.016 -8.093 1.00 96.12 283 ARG A C 1
ATOM 2266 O O . ARG A 1 283 ? -27.877 -18.858 -7.815 1.00 96.12 283 ARG A O 1
ATOM 2273 N N . ALA A 1 284 ? -26.087 -20.202 -8.174 1.00 96.19 284 ALA A N 1
ATOM 2274 C CA . ALA A 1 284 ? -26.766 -21.470 -7.945 1.00 96.19 284 ALA A CA 1
ATOM 2275 C C . ALA A 1 284 ? -27.340 -21.546 -6.521 1.00 96.19 284 ALA A C 1
ATOM 2277 O O . ALA A 1 284 ? -28.525 -21.816 -6.355 1.00 96.19 284 ALA A O 1
ATOM 2278 N N . ALA A 1 285 ? -26.538 -21.212 -5.502 1.00 96.75 285 ALA A N 1
ATOM 2279 C CA . ALA A 1 285 ? -26.971 -21.226 -4.103 1.00 96.75 285 ALA A CA 1
ATOM 2280 C C . ALA A 1 285 ? -28.096 -20.220 -3.809 1.00 96.75 285 ALA A C 1
ATOM 2282 O O . ALA A 1 285 ? -28.986 -20.497 -3.012 1.00 96.75 285 ALA A O 1
ATOM 2283 N N . ALA A 1 286 ? -28.082 -19.055 -4.461 1.00 94.69 286 ALA A N 1
ATOM 2284 C CA . ALA A 1 286 ? -29.104 -18.028 -4.277 1.00 94.69 286 ALA A CA 1
ATOM 2285 C C . ALA A 1 286 ? -30.364 -18.243 -5.134 1.00 94.69 286 ALA A C 1
ATOM 2287 O O . ALA A 1 286 ? -31.258 -17.400 -5.103 1.00 94.69 286 ALA A O 1
ATOM 2288 N N . SER A 1 287 ? -30.437 -19.330 -5.916 1.00 92.31 287 SER A N 1
ATOM 2289 C CA . SER A 1 287 ? -31.530 -19.594 -6.866 1.00 92.31 287 SER A CA 1
ATOM 2290 C C . SER A 1 287 ? -31.813 -18.413 -7.811 1.00 92.31 287 SER A C 1
ATOM 2292 O O . SER A 1 287 ? -32.948 -18.184 -8.231 1.00 92.31 287 SER A O 1
ATOM 2294 N N . LEU A 1 288 ? -30.781 -17.629 -8.148 1.00 77.00 288 LEU A N 1
ATOM 2295 C CA . LEU A 1 288 ? -30.930 -16.459 -9.009 1.00 77.00 288 LEU A CA 1
ATOM 2296 C C . LEU A 1 288 ? -31.056 -16.915 -10.464 1.00 77.00 288 LEU A C 1
ATOM 2298 O O . LEU A 1 288 ? -30.074 -17.331 -11.080 1.00 77.00 288 LEU A O 1
ATOM 2302 N N . SER A 1 289 ? -32.266 -16.812 -11.020 1.00 63.34 289 SER A N 1
ATOM 2303 C CA . SER A 1 289 ? -32.508 -17.074 -12.440 1.00 63.34 289 SER A CA 1
ATOM 2304 C C . SER A 1 289 ? -31.691 -16.112 -13.307 1.00 63.34 289 SER A C 1
ATOM 2306 O O . SER A 1 289 ? -31.731 -14.893 -13.128 1.00 63.34 289 SER A O 1
ATOM 2308 N N . MET A 1 290 ? -30.955 -16.659 -14.277 1.00 55.81 290 MET A N 1
ATOM 2309 C CA . MET A 1 290 ? -30.054 -15.913 -15.162 1.00 55.81 290 MET A CA 1
ATOM 2310 C C . MET A 1 290 ? -30.735 -14.836 -16.025 1.00 55.81 290 MET A C 1
ATOM 2312 O O . MET A 1 290 ? -30.046 -13.993 -16.597 1.00 55.81 290 MET A O 1
ATOM 2316 N N . ALA A 1 291 ? -32.066 -14.834 -16.112 1.00 49.97 291 ALA A N 1
ATOM 2317 C CA . ALA A 1 291 ? -32.809 -14.005 -17.053 1.00 49.97 291 ALA A CA 1
ATOM 2318 C C . ALA A 1 291 ? -32.912 -12.511 -16.674 1.00 49.97 291 ALA A C 1
ATOM 2320 O O . ALA A 1 291 ? -33.175 -11.704 -17.560 1.00 49.97 291 ALA A O 1
ATOM 2321 N N . SER A 1 292 ? -32.691 -12.099 -15.413 1.00 54.94 292 SER A N 1
ATOM 2322 C CA . SER A 1 292 ? -32.910 -10.685 -15.024 1.00 54.94 292 SER A CA 1
ATOM 2323 C C . SER A 1 292 ? -31.660 -9.796 -15.012 1.00 54.94 292 SER A C 1
ATOM 2325 O O . SER A 1 292 ? -31.777 -8.582 -14.874 1.00 54.94 292 SER A O 1
ATOM 2327 N N . THR A 1 293 ? -30.449 -10.348 -15.156 1.00 54.81 293 THR A N 1
ATOM 2328 C CA . THR A 1 293 ? -29.220 -9.569 -14.879 1.00 54.81 293 THR A CA 1
ATOM 2329 C C . THR A 1 293 ? -28.784 -8.630 -16.015 1.00 54.81 293 THR A C 1
ATOM 2331 O O . THR A 1 293 ? -27.954 -7.752 -15.775 1.00 54.81 293 THR A O 1
ATOM 2334 N N . ASP A 1 294 ? -29.307 -8.788 -17.235 1.00 55.06 294 ASP A N 1
ATOM 2335 C CA . ASP A 1 294 ? -28.857 -7.999 -18.398 1.00 55.06 294 ASP A CA 1
ATOM 2336 C C . ASP A 1 294 ? -29.621 -6.673 -18.581 1.00 55.06 294 ASP A C 1
ATOM 2338 O O . ASP A 1 294 ? -29.119 -5.750 -19.224 1.00 55.06 294 ASP A O 1
ATOM 2342 N N . VAL A 1 295 ? -30.796 -6.530 -17.957 1.00 58.72 295 VAL A N 1
ATOM 2343 C CA . VAL A 1 295 ? -31.645 -5.334 -18.111 1.00 58.72 295 VAL A CA 1
ATOM 2344 C C . VAL A 1 295 ? -31.043 -4.122 -17.381 1.00 58.72 295 VAL A C 1
ATOM 2346 O O . VAL A 1 295 ? -30.919 -3.047 -17.969 1.00 58.72 295 VAL A O 1
ATOM 2349 N N . ASP A 1 296 ? -30.523 -4.309 -16.164 1.00 57.50 296 ASP A N 1
ATOM 2350 C CA . ASP A 1 296 ? -29.916 -3.222 -15.372 1.00 57.50 296 ASP A CA 1
ATOM 2351 C C . ASP A 1 296 ? -28.659 -2.623 -16.020 1.00 57.50 296 ASP A C 1
ATOM 2353 O O . ASP A 1 296 ? -28.325 -1.451 -15.827 1.00 57.50 296 ASP A O 1
ATOM 2357 N N . ARG A 1 297 ? -27.927 -3.427 -16.803 1.00 57.47 297 ARG A N 1
ATOM 2358 C CA . ARG A 1 297 ? -26.669 -2.994 -17.425 1.00 57.47 297 ARG A CA 1
ATOM 2359 C C . ARG A 1 297 ? -26.905 -1.944 -18.514 1.00 57.47 297 ARG A C 1
ATOM 2361 O O . ARG A 1 297 ? -26.050 -1.078 -18.738 1.00 57.47 297 ARG A O 1
ATOM 2368 N N . MET A 1 298 ? -28.060 -1.999 -19.179 1.00 56.19 298 MET A N 1
ATOM 2369 C CA . MET A 1 298 ? -28.454 -0.998 -20.169 1.00 56.19 298 MET A CA 1
ATOM 2370 C C . MET A 1 298 ? -28.907 0.317 -19.528 1.00 56.19 298 MET A C 1
ATOM 2372 O O . MET A 1 298 ? -28.660 1.382 -20.100 1.00 56.19 298 MET A O 1
ATOM 2376 N N . GLU A 1 299 ? -29.520 0.273 -18.347 1.00 56.50 299 GLU A N 1
ATOM 2377 C CA . GLU A 1 299 ? -30.076 1.465 -17.704 1.00 56.50 299 GLU A CA 1
ATOM 2378 C C . GLU A 1 299 ? -29.000 2.307 -16.999 1.00 56.50 299 GLU A C 1
ATOM 2380 O O . GLU A 1 299 ? -28.960 3.530 -17.162 1.00 56.50 299 GLU A O 1
ATOM 2385 N N . GLU A 1 300 ? -28.017 1.667 -16.357 1.00 55.81 300 GLU A N 1
ATOM 2386 C CA . GLU A 1 300 ? -26.879 2.366 -15.735 1.00 55.81 300 GLU A CA 1
ATOM 2387 C C . GLU A 1 300 ? -26.024 3.124 -16.776 1.00 55.81 300 GLU A C 1
ATOM 2389 O O . GLU A 1 300 ? -25.534 4.230 -16.526 1.00 55.81 300 GLU A O 1
ATOM 2394 N N . SER A 1 301 ? -25.943 2.590 -18.001 1.00 52.44 301 SER A N 1
ATOM 2395 C CA . SER A 1 301 ? -25.266 3.234 -19.136 1.00 52.44 301 SER A CA 1
ATOM 2396 C C . SER A 1 301 ? -25.998 4.489 -19.646 1.00 52.44 301 SER A C 1
ATOM 2398 O O . SER A 1 301 ? -25.368 5.374 -20.234 1.00 52.44 301 SER A O 1
ATOM 2400 N N . ARG A 1 302 ? -27.319 4.599 -19.426 1.00 52.12 302 ARG A N 1
ATOM 2401 C CA . ARG A 1 302 ? -28.125 5.774 -19.811 1.00 52.12 302 ARG A CA 1
ATOM 2402 C C . ARG A 1 302 ? -28.043 6.891 -18.771 1.00 52.12 302 ARG A C 1
ATOM 2404 O O . ARG A 1 302 ? -27.913 8.053 -19.157 1.00 52.12 302 ARG A O 1
ATOM 2411 N N . SER A 1 303 ? -28.031 6.557 -17.483 1.00 48.78 303 SER A N 1
ATOM 2412 C CA . SER A 1 303 ? -27.920 7.540 -16.392 1.00 48.78 303 SER A CA 1
ATOM 2413 C C . SER A 1 303 ? -26.561 8.248 -16.381 1.00 48.78 303 SER A C 1
ATOM 2415 O O . SER A 1 303 ? -26.488 9.458 -16.170 1.00 48.78 303 SER A O 1
ATOM 2417 N N . GLN A 1 304 ? -25.482 7.541 -16.737 1.00 46.38 304 GLN A N 1
ATOM 2418 C CA . GLN A 1 304 ? -24.138 8.123 -16.791 1.00 46.38 304 GLN A CA 1
ATOM 2419 C C . GLN A 1 304 ? -23.952 9.152 -17.928 1.00 46.38 304 GLN A C 1
ATOM 2421 O O . GLN A 1 304 ? -23.086 10.015 -17.827 1.00 46.38 304 GLN A O 1
ATOM 2426 N N . ARG A 1 305 ? -24.793 9.132 -18.977 1.00 45.69 305 ARG A N 1
ATOM 2427 C CA . ARG A 1 305 ? -24.795 10.169 -20.032 1.00 45.69 305 ARG A CA 1
ATOM 2428 C C . ARG A 1 305 ? -25.555 11.442 -19.649 1.00 45.69 305 ARG A C 1
ATOM 2430 O O . ARG A 1 305 ? -25.307 12.478 -20.259 1.00 45.69 305 ARG A O 1
ATOM 2437 N N . ARG A 1 306 ? -26.464 11.396 -18.668 1.00 44.50 306 ARG A N 1
ATOM 2438 C CA . ARG A 1 306 ? -27.240 12.578 -18.245 1.00 44.50 306 ARG A CA 1
ATOM 2439 C C . ARG A 1 306 ? -26.477 13.482 -17.273 1.00 44.50 306 ARG A C 1
ATOM 2441 O O . ARG A 1 306 ? -26.643 14.692 -17.342 1.00 44.50 306 ARG A O 1
ATOM 2448 N N . ASN A 1 307 ? -25.571 12.929 -16.466 1.00 40.66 307 ASN A N 1
ATOM 2449 C CA . ASN A 1 307 ? -24.869 13.692 -15.425 1.00 40.66 307 ASN A CA 1
ATOM 2450 C C . ASN A 1 307 ? -23.644 14.490 -15.917 1.00 40.66 307 ASN A C 1
ATOM 2452 O O . ASN A 1 307 ? -23.062 15.238 -15.142 1.00 40.66 307 ASN A O 1
ATOM 2456 N N . CYS A 1 308 ? -23.255 14.390 -17.194 1.00 38.81 308 CYS A N 1
ATOM 2457 C CA . CYS A 1 308 ? -22.147 15.181 -17.755 1.00 38.81 308 CYS A CA 1
ATOM 2458 C C . CYS A 1 308 ? -22.563 16.567 -18.287 1.00 38.81 308 CYS A C 1
ATOM 2460 O O . CYS A 1 308 ? -21.739 17.229 -18.911 1.00 38.81 308 CYS A O 1
ATOM 2462 N N . ARG A 1 309 ? -23.820 17.006 -18.105 1.00 35.69 309 ARG A N 1
ATOM 2463 C CA . ARG A 1 309 ? -24.337 18.227 -18.757 1.00 35.69 309 ARG A CA 1
ATOM 2464 C C . ARG A 1 309 ? -24.679 19.396 -17.830 1.00 35.69 309 ARG A C 1
ATOM 2466 O O . ARG A 1 309 ? -25.091 20.433 -18.332 1.00 35.69 309 ARG A O 1
ATOM 2473 N N . THR A 1 310 ? -24.503 19.266 -16.520 1.00 34.50 310 THR A N 1
ATOM 2474 C CA . THR A 1 310 ? -24.899 20.305 -15.553 1.00 34.50 310 THR A CA 1
ATOM 2475 C C . THR A 1 310 ? -23.854 20.431 -14.451 1.00 34.50 310 THR A C 1
ATOM 2477 O O . THR A 1 310 ? -23.982 19.814 -13.400 1.00 34.50 310 THR A O 1
ATOM 2480 N N . SER A 1 311 ? -22.782 21.176 -14.720 1.00 31.36 311 SER A N 1
ATOM 2481 C CA . SER A 1 311 ? -21.816 21.627 -13.708 1.00 31.36 311 SER A CA 1
ATOM 2482 C C . SER A 1 311 ? -20.904 22.691 -14.326 1.00 31.36 311 SER A C 1
ATOM 2484 O O . SER A 1 311 ? -19.746 22.434 -14.655 1.00 31.36 311 SER A O 1
ATOM 2486 N N . SER A 1 312 ? -21.445 23.882 -14.562 1.00 33.34 312 SER A N 1
ATOM 2487 C CA . SER A 1 312 ? -20.673 25.086 -14.888 1.00 33.34 312 SER A CA 1
ATOM 2488 C C . SER A 1 312 ? -21.481 26.295 -14.442 1.00 33.34 312 SER A C 1
ATOM 2490 O O . SER A 1 312 ? -22.372 26.696 -15.178 1.00 33.34 312 SER A O 1
ATOM 2492 N N . GLN A 1 313 ? -21.219 26.778 -13.226 1.00 31.64 313 GLN A N 1
ATOM 2493 C CA . GLN A 1 313 ? -21.372 28.167 -12.766 1.00 31.64 313 GLN A CA 1
ATOM 2494 C C . GLN A 1 313 ? -21.257 28.187 -11.239 1.00 31.64 313 GLN A C 1
ATOM 2496 O O . GLN A 1 313 ? -22.096 27.615 -10.553 1.00 31.64 313 GLN A O 1
ATOM 2501 N N . ASP A 1 314 ? -20.144 28.685 -10.707 1.00 32.72 314 ASP A N 1
ATOM 2502 C CA . ASP A 1 314 ? -20.060 30.054 -10.184 1.00 32.72 314 ASP A CA 1
ATOM 2503 C C . ASP A 1 314 ? -18.700 30.248 -9.500 1.00 32.72 314 ASP A C 1
ATOM 2505 O O . ASP A 1 314 ? -18.224 29.408 -8.735 1.00 32.72 314 ASP A O 1
ATOM 2509 N N . ASP A 1 315 ? -18.072 31.357 -9.866 1.00 34.25 315 ASP A N 1
ATOM 2510 C CA . ASP A 1 315 ? -16.784 31.864 -9.417 1.00 34.25 315 ASP A CA 1
ATOM 2511 C C . ASP A 1 315 ? -17.061 33.254 -8.839 1.00 34.25 315 ASP A C 1
ATOM 2513 O O . ASP A 1 315 ? -17.762 34.028 -9.488 1.00 34.25 315 ASP A O 1
ATOM 2517 N N . GLU A 1 316 ? -16.564 33.549 -7.637 1.00 36.19 316 GLU A N 1
ATOM 2518 C CA . GLU A 1 316 ? -16.038 34.871 -7.268 1.00 36.19 316 GLU A CA 1
ATOM 2519 C C . GLU A 1 316 ? -15.540 34.893 -5.814 1.00 36.19 316 GLU A C 1
ATOM 2521 O O . GLU A 1 316 ? -16.258 34.541 -4.877 1.00 36.19 316 GLU A O 1
ATOM 2526 N N . GLY A 1 317 ? -14.338 35.449 -5.628 1.00 30.97 317 GLY A N 1
ATOM 2527 C CA . GLY A 1 317 ? -14.122 36.410 -4.548 1.00 30.97 317 GLY A CA 1
ATOM 2528 C C . GLY A 1 317 ? -12.931 36.187 -3.610 1.00 30.97 317 GLY A C 1
ATOM 2529 O O . GLY A 1 317 ? -12.958 35.311 -2.753 1.00 30.97 317 GLY A O 1
ATOM 2530 N N . ALA A 1 318 ? -12.004 37.150 -3.683 1.00 32.97 318 ALA A N 1
ATOM 2531 C CA . ALA A 1 318 ? -11.189 37.726 -2.601 1.00 32.97 318 ALA A CA 1
ATOM 2532 C C . ALA A 1 318 ? -9.679 37.400 -2.553 1.00 32.97 318 ALA A C 1
ATOM 2534 O O . ALA A 1 318 ? -9.203 36.407 -2.010 1.00 32.97 318 ALA A O 1
ATOM 2535 N N . ASP A 1 319 ? -8.967 38.386 -3.097 1.00 33.03 319 ASP A N 1
ATOM 2536 C CA . ASP A 1 319 ? -7.594 38.852 -2.912 1.00 33.03 319 ASP A CA 1
ATOM 2537 C C . ASP A 1 319 ? -7.197 39.100 -1.438 1.00 33.03 319 ASP A C 1
ATOM 2539 O O . ASP A 1 319 ? -7.978 39.704 -0.710 1.00 33.03 319 ASP A O 1
ATOM 2543 N N . HIS A 1 320 ? -5.976 38.703 -1.034 1.00 34.25 320 HIS A N 1
ATOM 2544 C CA . HIS A 1 320 ? -5.183 39.324 0.046 1.00 34.25 320 HIS A CA 1
ATOM 2545 C C . HIS A 1 320 ? -3.688 38.914 -0.001 1.00 34.25 320 HIS A C 1
ATOM 2547 O O . HIS A 1 320 ? -3.300 37.817 0.385 1.00 34.25 320 HIS A O 1
ATOM 2553 N N . GLY A 1 321 ? -2.856 39.841 -0.486 1.00 29.92 321 GLY A N 1
ATOM 2554 C CA . GLY A 1 321 ? -1.686 40.446 0.182 1.00 29.92 321 GLY A CA 1
ATOM 2555 C C . GLY A 1 321 ? -0.622 39.639 0.968 1.00 29.92 321 GLY A C 1
ATOM 2556 O O . GLY A 1 321 ? -0.876 39.165 2.065 1.00 29.92 321 GLY A O 1
ATOM 2557 N N . VAL A 1 322 ? 0.622 39.746 0.461 1.00 30.47 322 VAL A N 1
ATOM 2558 C CA . VAL A 1 322 ? 1.905 40.101 1.142 1.00 30.47 322 VAL A CA 1
ATOM 2559 C C . VAL A 1 322 ? 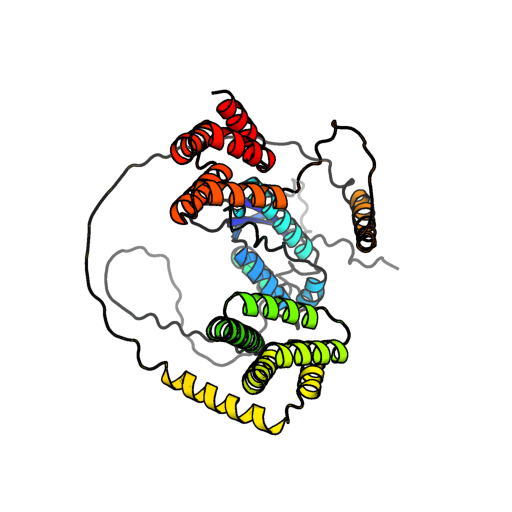2.478 39.193 2.255 1.00 30.47 322 VAL A C 1
ATOM 2561 O O . VAL A 1 322 ? 1.975 39.197 3.364 1.00 30.47 322 VAL A O 1
ATOM 2564 N N . GLU A 1 323 ? 3.670 38.606 2.029 1.00 28.62 323 GLU A N 1
ATOM 2565 C CA . GLU A 1 323 ? 4.896 38.899 2.819 1.00 28.62 323 GLU A CA 1
ATOM 2566 C C . GLU A 1 323 ? 6.174 38.243 2.247 1.00 28.62 323 GLU A C 1
ATOM 2568 O O . GLU A 1 323 ? 6.192 37.089 1.826 1.00 28.62 323 GLU A O 1
ATOM 2573 N N . LYS A 1 324 ? 7.265 39.022 2.229 1.00 34.50 324 LYS A N 1
ATOM 2574 C CA . LYS A 1 324 ? 8.635 38.652 1.835 1.00 34.50 324 LYS A CA 1
ATOM 2575 C C . LYS A 1 324 ? 9.454 38.324 3.082 1.00 34.50 324 LYS A C 1
ATOM 2577 O O . LYS A 1 324 ? 9.556 39.199 3.931 1.00 34.50 324 LYS A O 1
ATOM 2582 N N . TYR A 1 325 ? 10.205 37.218 3.090 1.00 30.05 325 TYR A N 1
ATOM 2583 C CA . TYR A 1 325 ? 11.417 37.093 3.916 1.00 30.05 325 TYR A CA 1
ATOM 2584 C C . TYR A 1 325 ? 12.513 36.242 3.247 1.00 30.05 325 TYR A C 1
ATOM 2586 O O . TYR A 1 325 ? 12.310 35.081 2.915 1.00 30.05 325 TYR A O 1
ATOM 2594 N N . GLY A 1 326 ? 13.686 36.863 3.073 1.00 28.81 326 GLY A N 1
ATOM 2595 C CA . GLY A 1 326 ? 14.934 36.434 3.721 1.00 28.81 326 GLY A CA 1
ATOM 2596 C C . GLY A 1 326 ? 15.641 35.148 3.277 1.00 28.81 326 GLY A C 1
ATOM 2597 O O . GLY A 1 326 ? 15.425 34.083 3.838 1.00 28.81 326 GLY A O 1
ATOM 2598 N N . THR A 1 327 ? 16.611 35.321 2.380 1.00 27.31 327 THR A N 1
ATOM 2599 C CA . THR A 1 327 ? 17.809 34.504 2.108 1.00 27.31 327 THR A CA 1
ATOM 2600 C C . THR A 1 327 ? 18.487 33.886 3.342 1.00 27.31 327 THR A C 1
ATOM 2602 O O . THR A 1 327 ? 18.766 34.621 4.278 1.00 27.31 327 THR A O 1
ATOM 2605 N N . PHE A 1 328 ? 18.929 32.620 3.261 1.00 26.17 328 PHE A N 1
ATOM 2606 C CA . PHE A 1 328 ? 20.228 32.158 3.794 1.00 26.17 328 PHE A CA 1
ATOM 2607 C C . PHE A 1 328 ? 20.721 30.928 3.009 1.00 26.17 328 PHE A C 1
ATOM 2609 O O . PHE A 1 328 ? 20.112 29.862 3.036 1.00 26.17 328 PHE A O 1
ATOM 2616 N N . ALA A 1 329 ? 21.835 31.096 2.293 1.00 27.77 329 ALA A N 1
ATOM 2617 C CA . ALA A 1 329 ? 22.592 30.023 1.660 1.00 27.77 329 ALA A CA 1
ATOM 2618 C C . ALA A 1 329 ? 23.670 29.540 2.638 1.00 27.77 329 ALA A C 1
ATOM 2620 O O . ALA A 1 329 ? 24.401 30.358 3.194 1.00 27.77 329 ALA A O 1
ATOM 2621 N N . MET A 1 330 ? 23.794 28.225 2.826 1.00 28.92 330 MET A N 1
ATOM 2622 C CA . MET A 1 330 ? 24.895 27.638 3.584 1.00 28.92 330 MET A CA 1
ATOM 2623 C C . MET A 1 330 ? 25.515 26.497 2.773 1.00 28.92 330 MET A C 1
ATOM 2625 O O . MET A 1 330 ? 24.887 25.477 2.502 1.00 28.92 330 MET A O 1
ATOM 2629 N N . GLN A 1 331 ? 26.747 26.737 2.331 1.00 26.38 331 GLN A N 1
ATOM 2630 C CA . GLN A 1 331 ? 27.637 25.778 1.686 1.00 26.38 331 GLN A CA 1
ATOM 2631 C C . GLN A 1 331 ? 28.255 24.868 2.750 1.00 26.38 331 GLN A C 1
ATOM 2633 O O . GLN A 1 331 ? 28.775 25.356 3.752 1.00 26.38 331 GLN A O 1
ATOM 2638 N N . CYS A 1 332 ? 28.271 23.559 2.508 1.00 27.39 332 CYS A N 1
ATOM 2639 C CA . CYS A 1 332 ? 29.147 22.631 3.219 1.00 27.39 332 CYS A CA 1
ATOM 2640 C C . CYS A 1 332 ? 29.848 21.733 2.197 1.00 27.39 332 CYS A C 1
ATOM 2642 O O . CYS A 1 332 ? 29.248 20.831 1.618 1.00 27.39 332 CYS A O 1
ATOM 2644 N N . ASN A 1 333 ? 31.132 22.021 1.982 1.00 25.95 333 ASN A N 1
ATOM 2645 C CA . ASN A 1 333 ? 32.089 21.128 1.345 1.00 25.95 333 ASN A CA 1
ATOM 2646 C C . ASN A 1 333 ? 32.493 20.044 2.351 1.00 25.95 333 ASN A C 1
ATOM 2648 O O . ASN A 1 333 ? 32.773 20.352 3.508 1.00 25.95 333 ASN A O 1
ATOM 2652 N N . GLY A 1 334 ? 32.575 18.794 1.904 1.00 28.64 334 GLY A N 1
ATOM 2653 C CA . GLY A 1 334 ? 33.041 17.685 2.731 1.00 28.64 334 GLY A CA 1
ATOM 2654 C C . GLY A 1 334 ? 33.413 16.478 1.884 1.00 28.64 334 GLY A C 1
ATOM 2655 O O . GLY A 1 334 ? 32.585 15.620 1.606 1.00 28.64 334 GLY A O 1
ATOM 2656 N N . THR A 1 335 ? 34.670 16.440 1.460 1.00 28.95 335 THR A N 1
ATOM 2657 C CA . THR A 1 335 ? 35.352 15.303 0.839 1.00 28.95 335 THR A CA 1
ATOM 2658 C C . THR A 1 335 ? 35.655 14.223 1.876 1.00 28.95 335 THR A C 1
ATOM 2660 O O . THR A 1 335 ? 36.391 14.501 2.820 1.00 28.95 335 THR A O 1
ATOM 2663 N N . VAL A 1 336 ? 35.193 12.987 1.668 1.00 29.84 336 VAL A N 1
ATOM 2664 C CA . VAL A 1 336 ? 35.837 11.783 2.223 1.00 29.84 336 VAL A CA 1
ATOM 2665 C C . VAL A 1 336 ? 35.766 10.679 1.172 1.00 29.84 336 VAL A C 1
ATOM 2667 O O . VAL A 1 336 ? 34.692 10.320 0.695 1.00 29.84 336 VAL A O 1
ATOM 2670 N N . VAL A 1 337 ? 36.943 10.193 0.796 1.00 29.14 337 VAL A N 1
ATOM 2671 C CA . VAL A 1 337 ? 37.197 9.173 -0.219 1.00 29.14 337 VAL A CA 1
ATOM 2672 C C . VAL A 1 337 ? 37.678 7.900 0.492 1.00 29.14 337 VAL A C 1
ATOM 2674 O O . VAL A 1 337 ? 38.483 7.978 1.415 1.00 29.14 337 VAL A O 1
ATOM 2677 N N . ASP A 1 338 ? 37.154 6.772 0.008 1.00 27.81 338 ASP A N 1
ATOM 2678 C CA . ASP A 1 338 ? 37.620 5.380 0.082 1.00 27.81 338 ASP A CA 1
ATOM 2679 C C . ASP A 1 338 ? 37.642 4.595 1.406 1.00 27.81 338 ASP A C 1
ATOM 2681 O O . ASP A 1 338 ? 38.343 4.917 2.358 1.00 27.81 338 ASP A O 1
ATOM 2685 N N . SER A 1 339 ? 36.941 3.446 1.395 1.00 29.03 339 SER A N 1
ATOM 2686 C CA . SER A 1 339 ? 37.556 2.111 1.585 1.00 29.03 339 SER A CA 1
ATOM 2687 C C . SER A 1 339 ? 36.499 1.013 1.800 1.00 29.03 339 SER A C 1
ATOM 2689 O O . SER A 1 339 ? 36.262 0.606 2.931 1.00 29.03 339 SER A O 1
ATOM 2691 N N . TRP A 1 340 ? 35.840 0.509 0.746 1.00 26.98 340 TRP A N 1
ATOM 2692 C CA . TRP A 1 340 ? 34.992 -0.698 0.857 1.00 26.98 340 TRP A CA 1
ATOM 2693 C C . TRP A 1 340 ? 35.124 -1.594 -0.388 1.00 26.98 340 TRP A C 1
ATOM 2695 O O . TRP A 1 340 ? 34.188 -1.775 -1.164 1.00 26.98 340 TRP A O 1
ATOM 2705 N N . PHE A 1 341 ? 36.306 -2.187 -0.573 1.00 32.78 341 PHE A N 1
ATOM 2706 C CA . PHE A 1 341 ? 36.496 -3.396 -1.381 1.00 32.78 341 PHE A CA 1
ATOM 2707 C C . PHE A 1 341 ? 36.647 -4.571 -0.413 1.00 32.78 341 PHE A C 1
ATOM 2709 O O . PHE A 1 341 ? 37.683 -4.675 0.231 1.00 32.78 341 PHE A O 1
ATOM 2716 N N . THR A 1 342 ? 35.599 -5.395 -0.267 1.00 36.16 342 THR A N 1
ATOM 2717 C CA . THR A 1 342 ? 35.593 -6.829 0.139 1.00 36.16 342 THR A CA 1
ATOM 2718 C C . THR A 1 342 ? 34.226 -7.226 0.721 1.00 36.16 342 THR A C 1
ATOM 2720 O O . THR A 1 342 ? 34.080 -7.459 1.912 1.00 36.16 342 THR A O 1
ATOM 2723 N N . CYS A 1 343 ? 33.176 -7.328 -0.105 1.00 30.44 343 CYS A N 1
ATOM 2724 C CA . CYS A 1 343 ? 31.935 -7.980 0.352 1.00 30.44 343 CYS A CA 1
ATOM 2725 C C . CYS A 1 343 ? 31.084 -8.580 -0.783 1.00 30.44 343 CYS A C 1
ATOM 2727 O O . CYS A 1 343 ? 29.872 -8.409 -0.823 1.00 30.44 343 CYS A O 1
ATOM 2729 N N . SER A 1 344 ? 31.707 -9.275 -1.745 1.00 33.31 344 SER A N 1
ATOM 2730 C CA . SER A 1 344 ? 30.968 -9.985 -2.813 1.00 33.31 344 SER A CA 1
ATOM 2731 C C . SER A 1 344 ? 30.834 -11.498 -2.608 1.00 33.31 344 SER A C 1
ATOM 2733 O O . SER A 1 344 ? 30.004 -12.113 -3.265 1.00 33.31 344 SER A O 1
ATOM 2735 N N . HIS A 1 345 ? 31.558 -12.116 -1.667 1.00 35.06 345 HIS A N 1
ATOM 2736 C CA . HIS A 1 345 ? 31.532 -13.581 -1.511 1.00 35.06 345 HIS A CA 1
ATOM 2737 C C . HIS A 1 345 ? 30.672 -14.121 -0.353 1.00 35.06 345 HIS A C 1
ATOM 2739 O O . HIS A 1 345 ? 30.373 -15.311 -0.339 1.00 35.06 345 HIS A O 1
ATOM 2745 N N . LEU A 1 346 ? 30.192 -13.278 0.570 1.00 34.72 346 LEU A N 1
ATOM 2746 C CA . LEU A 1 346 ? 29.406 -13.728 1.735 1.00 34.72 346 LEU A CA 1
ATOM 2747 C C . LEU A 1 346 ? 27.881 -13.767 1.509 1.00 34.72 346 LEU A C 1
ATOM 2749 O O . LEU A 1 346 ? 27.155 -14.357 2.306 1.00 34.72 346 LEU A O 1
ATOM 2753 N N . ILE A 1 347 ? 27.377 -13.205 0.406 1.00 36.59 347 ILE A N 1
ATOM 2754 C CA . ILE A 1 347 ? 25.928 -13.051 0.173 1.00 36.59 347 ILE A CA 1
ATOM 2755 C C . ILE A 1 347 ? 25.275 -14.341 -0.364 1.00 36.59 347 ILE A C 1
ATOM 2757 O O . ILE A 1 347 ? 24.107 -14.603 -0.076 1.00 36.59 347 ILE A O 1
ATOM 2761 N N . SER A 1 348 ? 26.023 -15.217 -1.046 1.00 36.16 348 SER A N 1
ATOM 2762 C CA . SER A 1 348 ? 25.457 -16.469 -1.581 1.00 36.16 348 SER A CA 1
ATOM 2763 C C . SER A 1 348 ? 25.194 -17.544 -0.520 1.00 36.16 348 SER A C 1
ATOM 2765 O O . SER A 1 348 ? 24.303 -18.366 -0.711 1.00 36.16 348 SER A O 1
ATOM 2767 N N . SER A 1 349 ? 25.910 -17.539 0.612 1.00 31.89 349 SER A N 1
ATOM 2768 C CA . SER A 1 349 ? 25.756 -18.592 1.631 1.00 31.89 349 SER A CA 1
ATOM 2769 C C . SER A 1 349 ? 24.623 -18.319 2.629 1.00 31.89 349 SER A C 1
ATOM 2771 O O . SER A 1 349 ? 24.053 -19.259 3.174 1.00 31.89 349 SER A O 1
ATOM 2773 N N . VAL A 1 350 ? 24.244 -17.051 2.839 1.00 40.72 350 VAL A N 1
ATOM 2774 C CA . VAL A 1 350 ? 23.176 -16.663 3.785 1.00 40.72 350 VAL A CA 1
ATOM 2775 C C . VAL A 1 350 ? 21.774 -16.807 3.162 1.00 40.72 350 VAL A C 1
ATOM 2777 O O . VAL A 1 350 ? 20.792 -17.027 3.871 1.00 40.72 350 VAL A O 1
ATOM 2780 N N . MET A 1 351 ? 21.656 -16.773 1.828 1.00 41.97 351 MET A N 1
ATOM 2781 C CA . MET A 1 351 ? 20.359 -16.882 1.141 1.00 41.97 351 MET A CA 1
ATOM 2782 C C . MET A 1 351 ? 19.736 -18.288 1.161 1.00 41.97 351 MET A C 1
ATOM 2784 O O . MET A 1 351 ? 18.515 -18.400 1.047 1.00 41.97 351 MET A O 1
ATOM 2788 N N . VAL A 1 352 ? 20.525 -19.354 1.334 1.00 39.25 352 VAL A N 1
ATOM 2789 C CA . VAL A 1 352 ? 19.998 -20.734 1.352 1.00 39.25 352 VAL A CA 1
ATOM 2790 C C . VAL A 1 352 ? 19.411 -21.106 2.722 1.00 39.25 352 VAL A C 1
ATOM 2792 O O . VAL A 1 352 ? 18.447 -21.869 2.784 1.00 39.25 352 VAL A O 1
ATOM 2795 N N . GLU A 1 353 ? 19.898 -20.518 3.820 1.00 34.59 353 GLU A N 1
ATOM 2796 C CA . GLU A 1 353 ? 19.301 -20.730 5.148 1.00 34.59 353 GLU A CA 1
ATOM 2797 C C . GLU A 1 353 ? 18.031 -19.903 5.377 1.00 34.59 353 GLU A C 1
ATOM 2799 O O . GLU A 1 353 ? 17.071 -20.402 5.968 1.00 34.59 353 GLU A O 1
ATOM 2804 N N . PHE A 1 354 ? 17.959 -18.675 4.851 1.00 32.78 354 PHE A N 1
ATOM 2805 C CA . PHE A 1 354 ? 16.811 -17.796 5.100 1.00 32.78 354 PHE A CA 1
ATOM 2806 C C . PHE A 1 354 ? 15.511 -18.292 4.435 1.00 32.78 354 PHE A C 1
ATOM 2808 O O . PHE A 1 354 ? 14.422 -18.077 4.962 1.00 32.78 354 PHE A O 1
ATOM 2815 N N . LEU A 1 355 ? 15.609 -19.033 3.323 1.00 34.19 355 LEU A N 1
ATOM 2816 C CA . LEU A 1 355 ? 14.455 -19.645 2.645 1.00 34.19 355 LEU A CA 1
ATOM 2817 C C . LEU A 1 355 ? 13.949 -20.936 3.315 1.00 34.19 355 LEU A C 1
ATOM 2819 O O . LEU A 1 355 ? 12.838 -21.377 3.021 1.00 34.19 355 LEU A O 1
ATOM 2823 N N . ARG A 1 356 ? 14.715 -21.540 4.236 1.00 32.06 356 ARG A N 1
ATOM 2824 C CA . ARG A 1 356 ? 14.336 -22.798 4.908 1.00 32.06 356 ARG A CA 1
ATOM 2825 C C . ARG A 1 356 ? 13.593 -22.580 6.231 1.00 32.06 356 ARG A C 1
ATOM 2827 O O . ARG A 1 356 ? 12.877 -23.471 6.683 1.00 32.06 356 ARG A O 1
ATOM 2834 N N . VAL A 1 357 ? 13.727 -21.398 6.834 1.00 33.56 357 VAL A N 1
ATOM 2835 C CA . VAL A 1 357 ? 13.098 -21.055 8.123 1.00 33.56 357 VAL A CA 1
ATOM 2836 C C . VAL A 1 357 ? 11.626 -20.642 7.960 1.00 33.56 357 VAL A C 1
ATOM 2838 O O . VAL A 1 357 ? 10.813 -20.923 8.840 1.00 33.56 357 VAL A O 1
ATOM 2841 N N . ASP A 1 358 ? 11.232 -20.091 6.808 1.00 31.41 358 ASP A N 1
ATOM 2842 C CA . ASP A 1 358 ? 9.879 -19.541 6.613 1.00 31.41 358 ASP A CA 1
ATOM 2843 C C . ASP A 1 358 ? 8.797 -20.607 6.316 1.00 31.41 358 ASP A C 1
ATOM 2845 O O . ASP A 1 358 ? 7.609 -20.377 6.535 1.00 31.41 358 ASP A O 1
ATOM 2849 N N . GLN A 1 359 ? 9.183 -21.829 5.918 1.00 34.97 359 GLN A N 1
ATOM 2850 C CA . GLN A 1 359 ? 8.240 -22.953 5.753 1.00 34.97 359 GLN A CA 1
ATOM 2851 C C . GLN A 1 359 ? 7.877 -23.663 7.068 1.00 34.97 359 GLN A C 1
ATOM 2853 O O . GLN A 1 359 ? 6.913 -24.427 7.103 1.00 34.97 359 GLN A O 1
ATOM 2858 N N . LYS A 1 360 ? 8.601 -23.415 8.170 1.00 30.12 360 LYS A N 1
ATOM 2859 C CA . LYS A 1 360 ? 8.403 -24.141 9.441 1.00 30.12 360 LYS A CA 1
ATOM 2860 C C . LYS A 1 360 ? 7.513 -23.407 10.455 1.00 30.12 360 LYS A C 1
ATOM 2862 O O . LYS A 1 360 ? 7.187 -23.974 11.493 1.00 30.12 360 LYS A O 1
ATOM 2867 N N . LEU A 1 361 ? 7.068 -22.184 10.146 1.00 33.03 361 LEU A N 1
ATOM 2868 C CA . LEU A 1 361 ? 6.244 -21.352 11.040 1.00 33.03 361 LEU A CA 1
ATOM 2869 C C . LEU A 1 361 ? 4.738 -21.330 10.712 1.00 33.03 361 LEU A C 1
ATOM 2871 O O . LEU A 1 361 ? 3.976 -20.672 11.414 1.00 33.03 361 LEU A O 1
ATOM 2875 N N . GLN A 1 362 ? 4.272 -22.086 9.711 1.00 33.38 362 GLN A N 1
ATOM 2876 C CA . GLN A 1 362 ? 2.835 -22.203 9.389 1.00 33.38 362 GLN A CA 1
ATOM 2877 C C . GLN A 1 362 ? 2.140 -23.437 9.996 1.00 33.38 362 GLN A C 1
ATOM 2879 O O . GLN A 1 362 ? 0.942 -23.613 9.802 1.00 33.38 362 GLN A O 1
ATOM 2884 N N . GLY A 1 363 ? 2.852 -24.263 10.773 1.00 32.16 363 GLY A N 1
ATOM 2885 C CA . GLY A 1 363 ? 2.321 -25.503 11.359 1.00 32.16 363 GLY A CA 1
ATOM 2886 C C . GLY A 1 363 ? 1.817 -25.425 12.806 1.00 32.16 363 GLY A C 1
ATOM 2887 O O . GLY A 1 363 ? 1.435 -26.452 13.354 1.00 32.16 363 GLY A O 1
ATOM 2888 N N . LEU A 1 364 ? 1.824 -24.259 13.460 1.00 31.81 364 LEU A N 1
ATOM 2889 C CA . LEU A 1 364 ? 1.458 -24.137 14.880 1.00 31.81 364 LEU A CA 1
ATOM 2890 C C . LEU A 1 364 ? 0.447 -23.005 15.095 1.00 31.81 364 LEU A C 1
ATOM 2892 O O . LEU A 1 364 ? 0.765 -21.969 15.669 1.00 31.81 364 LEU A O 1
ATOM 2896 N N . SER A 1 365 ? -0.780 -23.187 14.609 1.00 31.61 365 SER A N 1
ATOM 2897 C CA . SER A 1 365 ? -1.903 -22.302 14.951 1.00 31.61 365 SER A CA 1
ATOM 2898 C C . SER A 1 365 ? -3.199 -23.078 15.193 1.00 31.61 365 SER A C 1
ATOM 2900 O O . SER A 1 365 ? -4.268 -22.569 14.884 1.00 31.61 365 SER A O 1
ATOM 2902 N N . ASP A 1 366 ? -3.099 -24.278 15.769 1.00 33.12 366 ASP A N 1
ATOM 2903 C CA . ASP A 1 366 ? -4.238 -25.032 16.302 1.00 33.12 366 ASP A CA 1
ATOM 2904 C C . ASP A 1 366 ? -3.802 -25.813 17.550 1.00 33.12 366 ASP A C 1
ATOM 2906 O O . ASP A 1 366 ? -3.456 -26.990 17.476 1.00 33.12 366 ASP A O 1
ATOM 2910 N N . ARG A 1 367 ? -3.777 -25.149 18.716 1.00 32.22 367 ARG A N 1
ATOM 2911 C CA . ARG A 1 367 ? -4.016 -25.811 20.013 1.00 32.22 367 ARG A CA 1
ATOM 2912 C C . ARG A 1 367 ? -4.165 -24.821 21.174 1.00 32.22 367 ARG A C 1
ATOM 2914 O O . ARG A 1 367 ? -3.340 -23.930 21.340 1.00 32.22 367 ARG A O 1
ATOM 2921 N N . HIS A 1 368 ? -5.172 -25.109 22.000 1.00 33.06 368 HIS A N 1
ATOM 2922 C CA . HIS A 1 368 ? -5.426 -24.674 23.384 1.00 33.06 368 HIS A CA 1
ATOM 2923 C C . HIS A 1 368 ? -6.444 -23.549 23.644 1.00 33.06 368 HIS A C 1
ATOM 2925 O O . HIS A 1 368 ? -6.116 -22.376 23.797 1.00 33.06 368 HIS A O 1
ATOM 2931 N N . GLN A 1 369 ? -7.696 -23.988 23.826 1.00 37.16 369 GLN A N 1
ATOM 2932 C CA . GLN A 1 369 ? -8.554 -23.585 24.948 1.00 37.16 369 GLN A CA 1
ATOM 2933 C C . GLN A 1 369 ? -8.463 -24.666 26.052 1.00 37.16 369 GLN A C 1
ATOM 2935 O O . GLN A 1 369 ? -8.309 -25.839 25.710 1.00 37.16 369 GLN A O 1
ATOM 2940 N N . ASN A 1 370 ? -8.600 -24.253 27.324 1.00 30.73 370 ASN A N 1
ATOM 2941 C CA . ASN A 1 370 ? -8.559 -25.025 28.591 1.00 30.73 370 ASN A CA 1
ATOM 2942 C C . ASN A 1 370 ? -7.188 -25.632 28.975 1.00 30.73 370 ASN A C 1
ATOM 2944 O O . ASN A 1 370 ? -6.503 -26.179 28.119 1.00 30.73 370 ASN A O 1
ATOM 2948 N N . SER A 1 371 ? -6.698 -25.595 30.221 1.00 37.84 371 SER A N 1
ATOM 2949 C CA . SER A 1 371 ? -7.234 -25.200 31.536 1.00 37.84 371 SER A CA 1
ATOM 2950 C C . SER A 1 371 ? -6.073 -25.012 32.544 1.00 37.84 371 SER A C 1
ATOM 2952 O O . SER A 1 371 ? -4.976 -25.520 32.329 1.00 37.84 371 SER A O 1
ATOM 2954 N N . ASP A 1 372 ? -6.372 -24.305 33.637 1.00 35.78 372 ASP A N 1
ATOM 2955 C CA . ASP A 1 372 ? -5.845 -24.421 35.009 1.00 35.78 372 ASP A CA 1
ATOM 2956 C C . ASP A 1 372 ? -4.369 -24.182 35.398 1.00 35.78 372 ASP A C 1
ATOM 2958 O O . ASP A 1 372 ? -3.428 -24.871 35.018 1.00 35.78 372 ASP A O 1
ATOM 2962 N N . ALA A 1 373 ? -4.254 -23.216 36.320 1.00 48.06 373 ALA A N 1
ATOM 2963 C CA . ALA A 1 373 ? -3.476 -23.230 37.558 1.00 48.06 373 ALA A CA 1
ATOM 2964 C C . ALA A 1 373 ? -2.077 -23.868 37.529 1.00 48.06 373 ALA A C 1
ATOM 2966 O O . ALA A 1 373 ? -1.879 -25.029 37.886 1.00 48.06 373 ALA A O 1
ATOM 2967 N N . ARG A 1 374 ? -1.064 -23.026 37.307 1.00 37.28 374 ARG A N 1
ATOM 2968 C CA . ARG A 1 374 ? 0.253 -23.221 37.918 1.00 37.28 374 ARG A CA 1
ATOM 2969 C C . ARG A 1 374 ? 0.891 -21.880 38.242 1.00 37.28 374 ARG A C 1
ATOM 2971 O O . ARG A 1 374 ? 1.171 -21.075 37.360 1.00 37.28 374 ARG A O 1
ATOM 2978 N N . ALA A 1 375 ? 1.087 -21.655 39.536 1.00 54.22 375 ALA A N 1
ATOM 2979 C CA . ALA A 1 375 ? 1.912 -20.586 40.063 1.00 54.22 375 ALA A CA 1
ATOM 2980 C C . ALA A 1 375 ? 3.349 -20.779 39.568 1.00 54.22 375 ALA A C 1
ATOM 2982 O O . ALA A 1 375 ? 3.954 -21.821 39.823 1.00 54.22 375 ALA A O 1
ATOM 2983 N N . SER A 1 376 ? 3.888 -19.802 38.842 1.00 42.31 376 SER A N 1
ATOM 2984 C CA . SER A 1 376 ? 5.317 -19.717 38.537 1.00 42.31 376 SER A CA 1
ATOM 2985 C C . SER A 1 376 ? 5.702 -18.269 38.229 1.00 42.31 376 SER A C 1
ATOM 2987 O O . SER A 1 376 ? 5.253 -17.698 37.242 1.00 42.31 376 SER A O 1
ATOM 2989 N N . ASP A 1 377 ? 6.547 -17.745 39.113 1.00 36.00 377 ASP A N 1
ATOM 2990 C CA . ASP A 1 377 ? 7.637 -16.796 38.864 1.00 36.00 377 ASP A CA 1
ATOM 2991 C C . ASP A 1 377 ? 7.303 -15.352 38.392 1.00 36.00 377 ASP A C 1
ATOM 2993 O O . ASP A 1 377 ? 6.977 -15.124 37.225 1.00 36.00 377 ASP A O 1
ATOM 2997 N N . PRO A 1 378 ? 7.430 -14.325 39.264 1.00 44.09 378 PRO A N 1
ATOM 2998 C CA . PRO A 1 378 ? 7.113 -12.931 38.931 1.00 44.09 378 PRO A CA 1
ATOM 2999 C C . PRO A 1 378 ? 8.180 -12.190 38.092 1.00 44.09 378 PRO A C 1
ATOM 3001 O O . PRO A 1 378 ? 8.035 -10.989 37.869 1.00 44.09 378 PRO A O 1
ATOM 3004 N N . ALA A 1 379 ? 9.243 -12.845 37.609 1.00 45.50 379 ALA A N 1
ATOM 3005 C CA . ALA A 1 379 ? 10.403 -12.136 37.048 1.00 45.50 379 ALA A CA 1
ATOM 3006 C C . ALA A 1 379 ? 10.420 -11.923 35.518 1.00 45.50 379 ALA A C 1
ATOM 3008 O O . ALA A 1 379 ? 11.285 -11.204 35.019 1.00 45.50 379 ALA A O 1
ATOM 3009 N N . ILE A 1 380 ? 9.475 -12.474 34.746 1.00 47.47 380 ILE A N 1
ATOM 3010 C CA . ILE A 1 380 ? 9.377 -12.195 33.301 1.00 47.47 380 ILE A CA 1
ATOM 3011 C C . ILE A 1 380 ? 8.023 -11.559 33.020 1.00 47.47 380 ILE A C 1
ATOM 3013 O O . ILE A 1 380 ? 7.070 -12.222 32.612 1.00 47.47 380 ILE A O 1
ATOM 3017 N N . LEU A 1 381 ? 7.936 -10.245 33.246 1.00 50.97 381 LEU A N 1
ATOM 3018 C CA . LEU A 1 381 ? 6.801 -9.440 32.806 1.00 50.97 381 LEU A CA 1
ATOM 3019 C C . LEU A 1 381 ? 6.686 -9.603 31.281 1.00 50.97 381 LEU A C 1
ATOM 3021 O O . LEU A 1 381 ? 7.480 -9.054 30.513 1.00 50.97 381 LEU A O 1
ATOM 3025 N N . GLY A 1 382 ? 5.763 -10.464 30.847 1.00 61.50 382 GLY A N 1
ATOM 3026 C CA . GLY A 1 382 ? 5.634 -10.870 29.455 1.00 61.50 382 GLY A CA 1
ATOM 3027 C C . GLY A 1 382 ? 5.490 -9.643 28.566 1.00 61.50 382 GLY A C 1
ATOM 3028 O O . GLY A 1 382 ? 4.531 -8.888 28.718 1.00 61.50 382 GLY A O 1
ATOM 3029 N N . ARG A 1 383 ? 6.448 -9.444 27.647 1.00 73.62 383 ARG A N 1
ATOM 3030 C CA . ARG A 1 383 ? 6.452 -8.314 26.710 1.00 73.62 383 ARG A CA 1
ATOM 3031 C C . ARG A 1 383 ? 5.094 -8.237 26.020 1.00 73.62 383 ARG A C 1
ATOM 3033 O O . ARG A 1 383 ? 4.761 -9.069 25.172 1.00 73.62 383 ARG A O 1
ATOM 3040 N N . ILE A 1 384 ? 4.298 -7.244 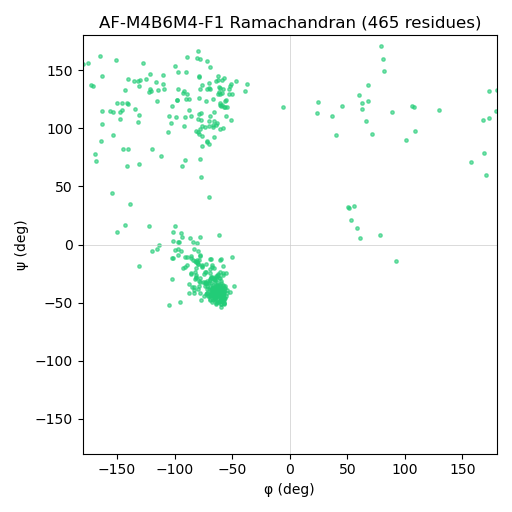26.399 1.00 80.19 384 ILE A N 1
ATOM 3041 C CA . ILE A 1 384 ? 2.986 -7.015 25.812 1.00 80.19 384 ILE A CA 1
ATOM 3042 C C . ILE A 1 384 ? 3.214 -6.713 24.330 1.00 80.19 384 ILE A C 1
ATOM 3044 O O . ILE A 1 384 ? 4.041 -5.880 23.963 1.00 80.19 384 ILE A O 1
ATOM 3048 N N . SER A 1 385 ? 2.495 -7.411 23.446 1.00 89.06 385 SER A N 1
ATOM 3049 C CA . SER A 1 385 ? 2.549 -7.104 22.015 1.00 89.06 385 SER A CA 1
ATOM 3050 C C . SER A 1 385 ? 2.260 -5.616 21.801 1.00 89.06 385 SER A C 1
ATOM 3052 O O . SER A 1 385 ? 1.269 -5.106 22.325 1.00 89.06 385 SER A O 1
ATOM 3054 N N . ARG A 1 386 ? 3.058 -4.932 20.970 1.00 85.81 386 ARG A N 1
ATOM 3055 C CA . ARG A 1 386 ? 2.893 -3.498 20.655 1.00 85.81 386 ARG A CA 1
ATOM 3056 C C . ARG A 1 386 ? 1.449 -3.135 20.290 1.00 85.81 386 ARG A C 1
ATOM 3058 O O . ARG A 1 386 ? 0.953 -2.076 20.657 1.00 85.81 386 ARG A O 1
ATOM 3065 N N . LYS A 1 387 ? 0.742 -4.037 19.599 1.00 86.31 387 LYS A N 1
ATOM 3066 C CA . LYS A 1 387 ? -0.671 -3.857 19.238 1.00 86.31 387 LYS 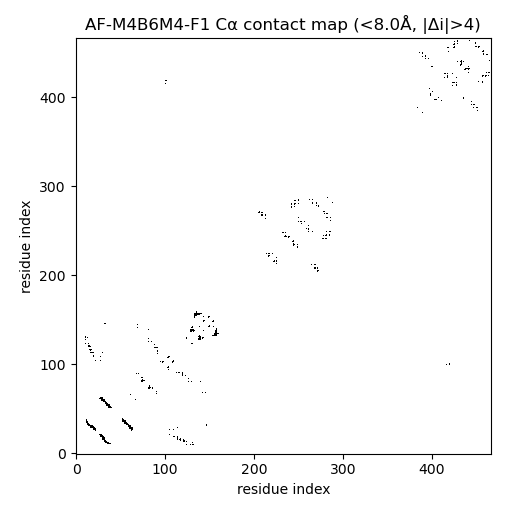A CA 1
ATOM 3067 C C . LYS A 1 387 ? -1.594 -3.828 20.463 1.00 86.31 387 LYS A C 1
ATOM 3069 O O . LYS A 1 387 ? -2.534 -3.042 20.491 1.00 86.31 387 LYS A O 1
ATOM 3074 N N . LYS A 1 388 ? -1.336 -4.683 21.456 1.00 89.00 388 LYS A N 1
ATOM 3075 C CA . LYS A 1 388 ? -2.096 -4.744 22.712 1.00 89.00 388 LYS A CA 1
ATOM 3076 C C . LYS A 1 388 ? -1.796 -3.525 23.590 1.00 89.00 388 LYS A C 1
ATOM 3078 O O . LYS A 1 388 ? -2.739 -2.922 24.083 1.00 89.00 388 LYS A O 1
ATOM 3083 N N . ALA A 1 389 ? -0.534 -3.105 23.682 1.00 91.31 389 ALA A N 1
ATOM 3084 C CA . ALA A 1 389 ? -0.145 -1.901 24.418 1.00 91.31 389 ALA A CA 1
ATOM 3085 C C . ALA A 1 389 ? -0.747 -0.618 23.803 1.00 91.31 389 ALA A C 1
ATOM 3087 O O . ALA A 1 389 ? -1.359 0.173 24.511 1.00 91.31 389 ALA A O 1
ATOM 3088 N N . ASN A 1 390 ? -0.716 -0.463 22.471 1.00 93.31 390 ASN A N 1
ATOM 3089 C CA . ASN A 1 390 ? -1.388 0.652 21.781 1.00 93.31 390 ASN A CA 1
ATOM 3090 C C . ASN A 1 390 ? -2.889 0.722 22.071 1.00 93.31 390 ASN A C 1
ATOM 3092 O O . ASN A 1 390 ? 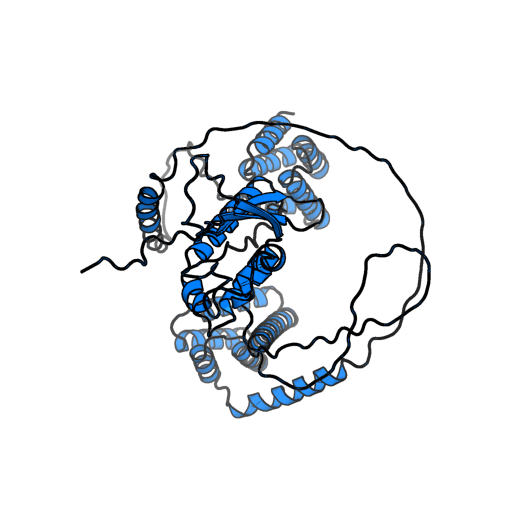-3.447 1.803 22.249 1.00 93.31 390 ASN A O 1
ATOM 3096 N N . ARG A 1 391 ? -3.549 -0.439 22.109 1.00 93.19 391 ARG A N 1
ATOM 3097 C CA . ARG A 1 391 ? -4.967 -0.520 22.450 1.00 93.19 391 ARG A CA 1
ATOM 3098 C C . ARG A 1 391 ? -5.213 -0.065 23.891 1.00 93.19 391 ARG A C 1
ATOM 3100 O O . ARG A 1 391 ? -6.111 0.738 24.102 1.00 93.19 391 ARG A O 1
ATOM 3107 N N . GLN A 1 392 ? -4.392 -0.515 24.840 1.00 95.88 392 GLN A N 1
ATOM 3108 C CA . GLN A 1 392 ? -4.491 -0.120 26.250 1.00 95.88 392 GLN A CA 1
ATOM 3109 C C . GLN A 1 392 ? -4.271 1.385 26.457 1.00 95.88 392 GLN A C 1
ATOM 3111 O O . GLN A 1 392 ? -4.997 1.998 27.232 1.00 95.88 392 GLN A O 1
ATOM 3116 N N . ILE A 1 393 ? -3.318 1.992 25.740 1.00 97.25 393 ILE A N 1
ATOM 3117 C CA . ILE A 1 393 ? -3.082 3.44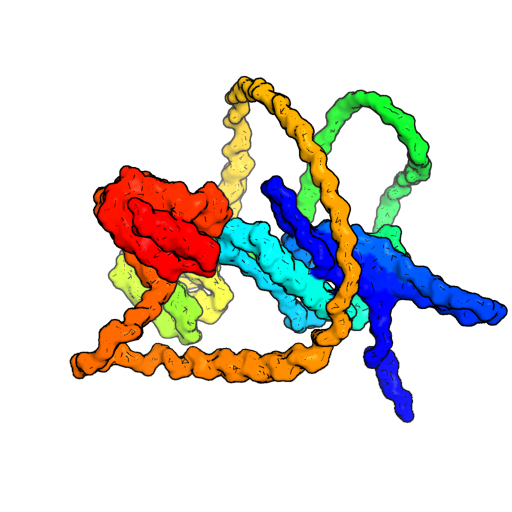4 25.784 1.00 97.25 393 ILE A CA 1
ATOM 3118 C C . ILE A 1 393 ? -4.336 4.200 25.336 1.00 97.25 393 ILE A C 1
ATOM 3120 O O . ILE A 1 393 ? -4.804 5.079 26.051 1.00 97.25 393 ILE A O 1
ATOM 3124 N N . LEU A 1 394 ? -4.908 3.843 24.180 1.00 96.88 394 LEU A N 1
ATOM 3125 C CA . LEU A 1 394 ? -6.093 4.527 23.652 1.00 96.88 394 LEU A CA 1
ATOM 3126 C C . LEU A 1 394 ? -7.343 4.295 24.509 1.00 96.88 394 LEU A C 1
ATOM 3128 O O . LEU A 1 394 ? -8.117 5.227 24.698 1.00 96.88 394 LEU A O 1
ATOM 3132 N N . GLU A 1 395 ? -7.532 3.088 25.050 1.00 96.44 395 GLU A N 1
ATOM 3133 C CA . GLU A 1 395 ? -8.619 2.797 25.995 1.00 96.44 395 GLU A CA 1
ATOM 3134 C C . GLU A 1 395 ? -8.487 3.657 27.261 1.00 96.44 395 GLU A C 1
ATOM 3136 O O . GLU A 1 395 ? -9.475 4.237 27.712 1.00 96.44 395 GLU A O 1
ATOM 3141 N N . ARG A 1 396 ? -7.265 3.814 27.790 1.00 97.50 396 ARG A N 1
ATOM 3142 C CA . ARG A 1 396 ? -6.999 4.651 28.966 1.00 97.50 396 ARG A CA 1
ATOM 3143 C C . ARG A 1 396 ? -7.201 6.137 28.681 1.00 97.50 396 ARG A C 1
ATOM 3145 O O . ARG A 1 396 ? -7.844 6.810 29.475 1.00 97.50 396 ARG A O 1
ATOM 3152 N N . VAL A 1 397 ? -6.703 6.639 27.552 1.00 97.88 397 VAL A N 1
ATOM 3153 C CA . VAL A 1 397 ? -6.925 8.031 27.124 1.00 97.88 397 VAL A CA 1
ATOM 3154 C C . VAL A 1 397 ? -8.418 8.311 26.969 1.00 97.88 397 VAL A C 1
ATOM 3156 O O . VAL A 1 397 ? -8.908 9.290 27.513 1.00 97.88 397 VAL A O 1
ATOM 3159 N N . ASN A 1 398 ? -9.168 7.417 26.320 1.00 97.12 398 ASN A N 1
ATOM 3160 C CA . ASN A 1 398 ? -10.612 7.579 26.152 1.00 97.12 398 ASN A CA 1
ATOM 3161 C C . ASN A 1 398 ? -11.369 7.603 27.493 1.00 97.12 398 ASN A C 1
ATOM 3163 O O . ASN A 1 398 ? -12.309 8.379 27.648 1.00 97.12 398 ASN A O 1
ATOM 3167 N N . ALA A 1 399 ? -10.947 6.780 28.461 1.00 97.50 399 ALA A N 1
ATOM 3168 C CA . ALA A 1 399 ? -11.502 6.791 29.813 1.00 97.50 399 ALA A CA 1
ATOM 3169 C C . ALA A 1 399 ? -11.185 8.101 30.557 1.00 97.50 399 ALA A C 1
ATOM 3171 O O . ALA A 1 399 ? -12.075 8.677 31.171 1.00 97.50 399 ALA A O 1
ATOM 3172 N N . LEU A 1 400 ? -9.947 8.600 30.462 1.00 97.81 400 LEU A N 1
ATOM 3173 C CA . LEU A 1 400 ? -9.524 9.854 31.099 1.00 97.81 400 LEU A CA 1
ATOM 3174 C C . LEU A 1 400 ? -10.171 11.094 30.468 1.00 97.81 400 LEU A C 1
ATOM 3176 O O . LEU A 1 400 ? -10.409 12.081 31.155 1.00 97.81 400 LEU A O 1
ATOM 3180 N N . SER A 1 401 ? -10.479 11.039 29.173 1.00 97.38 401 SER A N 1
ATOM 3181 C CA . SER A 1 401 ? -11.175 12.107 28.451 1.00 97.38 401 SER A CA 1
ATOM 3182 C C . SER A 1 401 ? -12.694 12.097 28.655 1.00 97.38 401 SER A C 1
ATOM 3184 O O . SER A 1 401 ? -13.372 12.909 28.036 1.00 97.38 401 SER A O 1
ATOM 3186 N N . ASN A 1 402 ? -13.258 11.179 29.455 1.00 96.25 402 ASN A N 1
ATOM 3187 C CA . ASN A 1 402 ? -14.711 10.991 29.595 1.00 96.25 402 ASN A CA 1
ATOM 3188 C C . ASN A 1 402 ? -15.442 10.862 28.240 1.00 96.25 402 ASN A C 1
ATOM 3190 O O . ASN A 1 402 ? -16.579 11.303 28.088 1.00 96.25 402 ASN A O 1
ATOM 3194 N N . GLY A 1 403 ? -14.778 10.278 27.235 1.00 91.62 403 GLY A N 1
ATOM 3195 C CA . GLY A 1 403 ? -15.312 10.160 25.876 1.00 91.62 403 GLY A CA 1
ATOM 3196 C C . GLY A 1 403 ? -15.237 11.425 25.008 1.00 91.62 403 GLY A C 1
ATOM 3197 O O . GLY A 1 403 ? -15.781 11.405 23.905 1.00 91.62 403 GLY A O 1
ATOM 3198 N N . ASP A 1 404 ? -14.563 12.499 25.438 1.00 97.38 404 ASP A N 1
ATOM 3199 C CA . ASP A 1 404 ? -14.320 13.670 24.587 1.00 97.38 404 ASP A CA 1
ATOM 3200 C C . ASP A 1 404 ? -13.404 13.322 23.400 1.00 97.38 404 ASP A C 1
ATOM 3202 O O . ASP A 1 404 ? -12.184 13.162 23.532 1.00 97.38 404 ASP A O 1
ATOM 3206 N N . ALA A 1 405 ? -14.010 13.242 22.214 1.00 95.00 405 ALA A N 1
ATOM 3207 C CA . ALA A 1 405 ? -13.330 12.911 20.970 1.00 95.00 405 ALA A CA 1
ATOM 3208 C C . ALA A 1 405 ? -12.212 13.908 20.621 1.00 95.00 405 ALA A C 1
ATOM 3210 O O . ALA A 1 405 ? -11.178 13.497 20.089 1.00 95.00 405 ALA A O 1
ATOM 3211 N N . LEU A 1 406 ? -12.369 15.195 20.961 1.00 96.56 406 LEU A N 1
ATOM 3212 C CA . LEU A 1 406 ? -11.377 16.224 20.636 1.00 96.56 406 LEU A CA 1
ATOM 3213 C C . LEU A 1 406 ? -10.089 16.030 21.435 1.00 96.56 406 LEU A C 1
ATOM 3215 O O . LEU A 1 406 ? -8.994 16.132 20.879 1.00 96.56 406 LEU A O 1
ATOM 3219 N N . THR A 1 407 ? -10.196 15.710 22.724 1.00 97.06 407 THR A N 1
ATOM 3220 C CA . THR A 1 407 ? -9.028 15.420 23.566 1.00 97.06 407 THR A CA 1
ATOM 3221 C C . THR A 1 407 ? -8.308 14.148 23.114 1.00 97.06 407 THR A C 1
ATOM 3223 O O . THR A 1 407 ? -7.076 14.134 23.014 1.00 97.06 407 THR A O 1
ATOM 3226 N N . VAL A 1 408 ? -9.059 13.105 22.742 1.00 97.12 408 VAL A N 1
ATOM 3227 C CA . VAL A 1 408 ? -8.491 11.868 22.182 1.00 97.12 408 VAL A CA 1
ATOM 3228 C C . VAL A 1 408 ? -7.727 12.151 20.882 1.00 97.12 408 VAL A C 1
ATOM 3230 O O . VAL A 1 408 ? -6.634 11.615 20.673 1.00 97.12 408 VAL A O 1
ATOM 3233 N N . ASP A 1 409 ? -8.256 13.006 20.008 1.00 93.69 409 ASP A N 1
ATOM 3234 C CA . ASP A 1 409 ? -7.589 13.359 18.754 1.00 93.69 409 ASP A CA 1
ATOM 3235 C C . ASP A 1 409 ? -6.364 14.257 18.968 1.00 93.69 409 ASP A C 1
ATOM 3237 O O . ASP A 1 409 ? -5.325 14.004 18.351 1.00 93.69 409 ASP A O 1
ATOM 3241 N N . LYS A 1 410 ? -6.409 15.212 19.908 1.00 97.44 410 LYS A N 1
ATOM 3242 C CA . LYS A 1 410 ? -5.223 15.981 20.336 1.00 97.44 410 LYS A CA 1
ATOM 3243 C C . LYS A 1 410 ? -4.115 15.067 20.854 1.00 97.44 410 LYS A C 1
ATOM 3245 O O . LYS A 1 410 ? -2.956 15.236 20.480 1.00 97.44 410 LYS A O 1
ATOM 3250 N N . PHE A 1 411 ? -4.458 14.048 21.646 1.00 98.00 411 PHE A N 1
ATOM 3251 C CA . PHE A 1 411 ? -3.490 13.042 22.086 1.00 98.00 411 PHE A CA 1
ATOM 3252 C C . PHE A 1 411 ? -2.867 12.284 20.909 1.00 98.00 411 PHE A C 1
ATOM 3254 O O . PHE A 1 411 ? -1.646 12.141 20.856 1.00 98.00 411 PHE A O 1
ATOM 3261 N N . LYS A 1 412 ? -3.671 11.827 19.937 1.00 96.88 412 LYS A N 1
ATOM 3262 C CA . LYS A 1 412 ? -3.145 11.150 18.737 1.00 96.88 412 LYS A CA 1
ATOM 3263 C C . LYS A 1 412 ? -2.212 12.060 17.939 1.00 96.88 412 LYS A C 1
ATOM 3265 O O . LYS A 1 412 ? -1.188 11.585 17.451 1.00 96.88 412 LYS A O 1
ATOM 3270 N N . GLN A 1 413 ? -2.548 13.343 17.808 1.00 95.50 413 GLN A N 1
ATOM 3271 C CA . GLN A 1 413 ? -1.711 14.333 17.129 1.00 95.50 413 GLN A CA 1
ATOM 3272 C C . GLN A 1 413 ? -0.387 14.548 17.868 1.00 95.50 413 GLN A C 1
ATOM 3274 O O . GLN A 1 413 ? 0.664 14.471 17.237 1.00 95.50 413 GLN A O 1
ATOM 3279 N N . ALA A 1 414 ? -0.414 14.718 19.192 1.00 97.25 414 ALA A N 1
ATOM 3280 C CA . ALA A 1 414 ? 0.790 14.853 20.010 1.00 97.25 414 ALA A CA 1
ATOM 3281 C C . ALA A 1 414 ? 1.668 13.589 19.951 1.00 97.25 414 ALA A C 1
ATOM 3283 O O . ALA A 1 414 ? 2.877 13.680 19.753 1.00 97.25 414 ALA A O 1
ATOM 3284 N N . ALA A 1 415 ? 1.067 12.396 20.024 1.00 96.19 415 ALA A N 1
ATOM 3285 C CA . ALA A 1 415 ? 1.786 11.128 19.904 1.00 96.19 415 ALA A CA 1
ATOM 3286 C C . ALA A 1 415 ? 2.397 10.941 18.502 1.00 96.19 415 ALA A C 1
ATOM 3288 O O . ALA A 1 415 ? 3.503 10.415 18.365 1.00 96.19 415 ALA A O 1
ATOM 3289 N N . LYS A 1 416 ? 1.702 11.404 17.452 1.00 92.62 416 LYS A N 1
ATOM 3290 C CA . LYS A 1 416 ? 2.231 11.446 16.082 1.00 92.62 416 LYS A CA 1
ATOM 3291 C C . LYS A 1 416 ? 3.396 12.433 15.971 1.00 92.62 416 LYS A C 1
ATOM 3293 O O . LYS A 1 416 ? 4.416 12.077 15.390 1.00 92.62 416 LYS A O 1
ATOM 3298 N N . ALA A 1 417 ? 3.270 13.632 16.543 1.00 92.31 417 ALA A N 1
ATOM 3299 C CA . ALA A 1 417 ? 4.329 14.640 16.557 1.00 92.31 417 ALA A CA 1
ATOM 3300 C C . ALA A 1 417 ? 5.584 14.125 17.277 1.00 92.31 417 ALA A C 1
ATOM 3302 O O . ALA A 1 417 ? 6.680 14.248 16.739 1.00 92.31 417 ALA A O 1
ATOM 3303 N N . LEU A 1 418 ? 5.415 13.451 18.417 1.00 95.19 418 LEU A N 1
ATOM 3304 C CA . LEU A 1 418 ? 6.494 12.786 19.147 1.00 95.19 418 LEU A CA 1
ATOM 3305 C C . LEU A 1 418 ? 7.188 11.709 18.296 1.00 95.19 418 LEU A C 1
ATOM 3307 O O . LEU A 1 418 ? 8.412 11.677 18.201 1.00 95.19 418 LEU A O 1
ATOM 3311 N N . GLY A 1 419 ? 6.418 10.841 17.628 1.00 88.06 419 GLY A N 1
ATOM 3312 C CA . GLY A 1 419 ? 6.970 9.804 16.745 1.00 88.06 419 GLY A CA 1
ATOM 3313 C C . GLY A 1 419 ? 7.718 10.358 15.525 1.00 88.06 419 GLY A C 1
ATOM 3314 O O . GLY A 1 419 ? 8.642 9.710 15.027 1.00 88.06 419 GLY A O 1
ATOM 3315 N N . ASN A 1 420 ? 7.338 11.558 15.085 1.00 84.06 420 ASN A N 1
ATOM 3316 C CA . ASN A 1 420 ? 7.925 12.279 13.958 1.00 84.06 420 ASN A CA 1
ATOM 3317 C C . ASN A 1 420 ? 9.035 13.261 14.374 1.00 84.06 420 ASN A C 1
ATOM 3319 O O . ASN A 1 420 ? 9.485 14.027 13.530 1.00 84.06 420 ASN A O 1
ATOM 3323 N N . GLN A 1 421 ? 9.445 13.278 15.650 1.00 90.19 421 GLN A N 1
ATOM 3324 C CA . GLN A 1 421 ? 10.406 14.249 16.203 1.00 90.19 421 GLN A CA 1
ATOM 3325 C C . GLN A 1 421 ? 9.971 15.724 16.069 1.00 90.19 421 GLN A C 1
ATOM 3327 O O . GLN A 1 421 ? 10.766 16.631 16.285 1.00 90.19 421 GLN A O 1
ATOM 3332 N N . GLY A 1 422 ? 8.695 15.983 15.763 1.00 89.25 422 GLY A N 1
ATOM 3333 C CA . GLY A 1 422 ? 8.105 17.325 15.763 1.00 89.25 422 GLY A CA 1
ATOM 3334 C C . GLY A 1 422 ? 7.734 17.824 17.164 1.00 89.25 422 GLY A C 1
ATOM 3335 O O . GLY A 1 422 ? 7.309 18.962 17.321 1.00 89.25 422 GLY A O 1
ATOM 3336 N N . MET A 1 423 ? 7.866 16.971 18.182 1.00 96.56 423 MET A N 1
ATOM 3337 C CA . MET A 1 423 ? 7.662 17.292 19.592 1.00 96.56 423 MET A CA 1
ATOM 3338 C C . MET A 1 423 ? 8.698 16.527 20.423 1.00 96.56 423 MET A C 1
ATOM 3340 O O . MET A 1 423 ? 8.880 15.328 20.212 1.00 96.56 423 MET A O 1
ATOM 3344 N N . SER A 1 424 ? 9.371 17.206 21.356 1.00 97.25 424 SER A N 1
ATOM 3345 C CA . SER A 1 424 ? 10.323 16.563 22.272 1.00 97.25 424 SER A CA 1
ATOM 3346 C C . SER A 1 424 ? 9.605 15.698 23.312 1.00 97.25 424 SER A C 1
ATOM 3348 O O . SER A 1 424 ? 8.435 15.934 23.634 1.00 97.25 424 SER A O 1
ATOM 3350 N N . GLY A 1 425 ? 10.308 14.725 23.898 1.00 96.75 425 GLY A N 1
ATOM 3351 C CA . GLY A 1 425 ? 9.752 13.892 24.968 1.00 96.75 425 GLY A CA 1
ATOM 3352 C C . GLY A 1 425 ? 9.280 14.706 26.178 1.00 96.75 425 GLY A C 1
ATOM 3353 O O . GLY A 1 425 ? 8.241 14.395 26.759 1.00 96.75 425 GLY A O 1
ATOM 3354 N N . GLN A 1 426 ? 9.981 15.795 26.515 1.00 97.75 426 GLN A N 1
ATOM 3355 C CA . GLN A 1 426 ? 9.583 16.705 27.596 1.00 97.75 426 GLN A CA 1
ATOM 3356 C C . GLN A 1 426 ? 8.287 17.455 27.258 1.00 97.75 426 GLN A C 1
ATOM 3358 O O . GLN A 1 426 ? 7.363 17.442 28.064 1.00 97.75 426 GLN A O 1
ATOM 3363 N N . ALA A 1 427 ? 8.180 18.035 26.056 1.00 97.94 427 ALA A N 1
ATOM 3364 C CA . ALA A 1 427 ? 6.971 18.743 25.633 1.00 97.94 427 ALA A CA 1
ATOM 3365 C C . ALA A 1 427 ? 5.748 17.811 25.597 1.00 97.94 427 ALA A C 1
ATOM 3367 O O . ALA A 1 427 ? 4.651 18.200 25.998 1.00 97.94 427 ALA A O 1
ATOM 3368 N N . PHE A 1 428 ? 5.942 16.557 25.180 1.00 98.38 428 PHE A N 1
ATOM 3369 C CA . PHE A 1 428 ? 4.887 15.549 25.220 1.00 98.38 428 PHE A CA 1
ATOM 3370 C C . PHE A 1 428 ? 4.482 15.183 26.655 1.00 98.38 428 PHE A C 1
ATOM 3372 O O . PHE A 1 428 ? 3.292 15.092 26.953 1.00 98.38 428 PHE A O 1
ATOM 3379 N N . ALA A 1 429 ? 5.447 15.006 27.564 1.00 98.19 429 ALA A N 1
ATOM 3380 C CA . ALA A 1 429 ? 5.161 14.750 28.974 1.00 98.19 429 ALA A CA 1
ATOM 3381 C C . ALA A 1 429 ? 4.396 15.914 29.624 1.00 98.19 429 ALA A C 1
ATOM 3383 O O . ALA A 1 429 ? 3.429 15.681 30.348 1.00 98.19 429 ALA A O 1
ATOM 3384 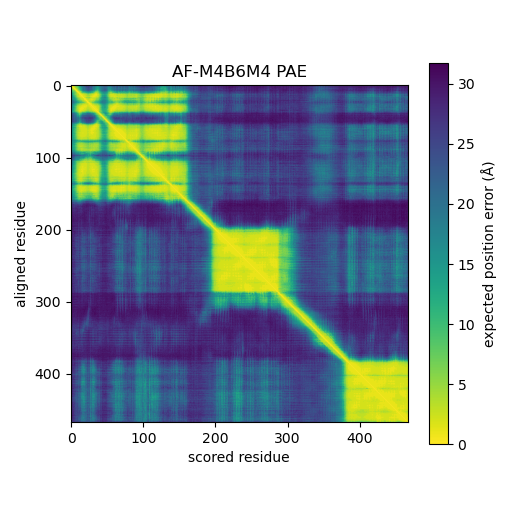N N . ASP A 1 430 ? 4.766 17.157 29.317 1.00 98.12 430 ASP A N 1
ATOM 3385 C CA . ASP A 1 430 ? 4.093 18.350 29.835 1.00 98.12 430 ASP A CA 1
ATOM 3386 C C . ASP A 1 430 ? 2.676 18.492 29.271 1.00 98.12 430 ASP A C 1
ATOM 3388 O O . ASP A 1 430 ? 1.744 18.771 30.025 1.00 98.12 430 ASP A O 1
ATOM 3392 N N . PHE A 1 431 ? 2.474 18.177 27.986 1.00 98.38 431 PHE A N 1
ATOM 3393 C CA . PHE A 1 431 ? 1.141 18.057 27.393 1.00 98.38 431 PHE A CA 1
ATOM 3394 C C . PHE A 1 431 ? 0.270 17.038 28.145 1.00 98.38 431 PHE A C 1
ATOM 3396 O O . PHE A 1 431 ? -0.881 17.338 28.472 1.00 98.38 431 PHE A O 1
ATOM 3403 N N . LEU A 1 432 ? 0.803 15.850 28.461 1.00 98.19 432 LEU A N 1
ATOM 3404 C CA . LEU A 1 432 ? 0.053 14.836 29.207 1.00 98.19 432 LEU A CA 1
ATOM 3405 C C . LEU A 1 432 ? -0.272 15.292 30.631 1.00 98.19 432 LEU A C 1
ATOM 3407 O O . LEU A 1 432 ? -1.404 15.104 31.073 1.00 98.19 432 LEU A O 1
ATOM 3411 N N . ARG A 1 433 ? 0.681 15.915 31.334 1.00 97.94 433 ARG A N 1
ATOM 3412 C CA . ARG A 1 433 ? 0.469 16.449 32.691 1.00 97.94 433 ARG A CA 1
ATOM 3413 C C . ARG A 1 433 ? -0.587 17.548 32.710 1.00 97.94 433 ARG A C 1
ATOM 3415 O O . ARG A 1 433 ? -1.428 17.547 33.604 1.00 97.94 433 ARG A O 1
ATOM 3422 N N . LEU A 1 434 ? -0.557 18.449 31.728 1.00 98.12 434 LEU A N 1
ATOM 3423 C CA . LEU A 1 434 ? -1.526 19.534 31.594 1.00 98.12 434 LEU A CA 1
ATOM 3424 C C . LEU A 1 434 ? -2.930 19.005 31.272 1.00 98.12 434 LEU A C 1
ATOM 3426 O O . LEU A 1 434 ? -3.911 19.521 31.794 1.00 98.12 434 LEU A O 1
ATOM 3430 N N . THR A 1 435 ? -3.023 17.973 30.430 1.00 98.00 435 THR A N 1
ATOM 3431 C CA . THR A 1 435 ? -4.309 17.457 29.934 1.00 98.00 435 THR A CA 1
ATOM 3432 C C . THR A 1 435 ? -4.974 16.482 30.909 1.00 98.00 435 THR A C 1
ATOM 3434 O O . THR A 1 435 ? -6.184 16.537 31.096 1.00 98.00 435 THR A O 1
ATOM 3437 N N . TYR A 1 436 ? -4.203 15.581 31.527 1.00 97.56 436 TYR A N 1
ATOM 3438 C CA . TYR A 1 436 ? -4.731 14.465 32.328 1.00 97.56 436 TYR A CA 1
ATOM 3439 C C . TYR A 1 436 ? -4.370 14.543 33.819 1.00 97.56 436 TYR A C 1
ATOM 3441 O O . TYR A 1 436 ? -4.799 13.698 34.603 1.00 97.56 436 TYR A O 1
ATOM 3449 N N . GLY A 1 437 ? -3.574 15.534 34.226 1.00 97.62 437 GLY A N 1
ATOM 3450 C CA . GLY A 1 437 ? -3.020 15.630 35.573 1.00 97.62 437 GLY A CA 1
ATOM 3451 C C . GLY A 1 437 ? -1.780 14.752 35.775 1.00 97.62 437 GLY A C 1
ATOM 3452 O O . GLY A 1 437 ? -1.531 13.788 35.049 1.00 97.62 437 GLY A O 1
ATOM 3453 N N . LYS A 1 438 ? -0.976 15.088 36.794 1.00 97.00 438 LYS A N 1
ATOM 3454 C CA . LYS A 1 438 ? 0.354 14.491 37.021 1.00 97.00 438 LYS A CA 1
ATOM 3455 C C . LYS A 1 438 ? 0.324 12.961 37.161 1.00 97.00 438 LYS A C 1
ATOM 3457 O O . LYS A 1 438 ? 1.045 12.269 36.451 1.00 97.00 438 LYS A O 1
ATOM 3462 N N . GLN A 1 439 ? -0.544 12.431 38.026 1.00 97.62 439 GLN A N 1
ATOM 3463 C CA . GLN A 1 439 ? -0.576 10.995 38.338 1.00 97.62 439 GLN A CA 1
ATOM 3464 C C . GLN A 1 439 ? -0.999 10.122 37.148 1.00 97.62 439 GLN A C 1
ATOM 3466 O O . GLN A 1 439 ? -0.451 9.041 36.934 1.00 97.62 439 GLN A O 1
ATOM 3471 N N . GLU A 1 440 ? -1.986 10.562 36.365 1.00 97.69 440 GLU A N 1
ATOM 3472 C CA . GLU A 1 440 ? -2.458 9.791 35.210 1.00 97.69 440 GLU A CA 1
ATOM 3473 C C . GLU A 1 440 ? -1.521 9.937 34.008 1.00 97.69 440 GLU A C 1
ATOM 3475 O O . GLU A 1 440 ? -1.312 8.967 33.273 1.00 97.69 440 GLU A O 1
ATOM 3480 N N . ALA A 1 441 ? -0.873 11.099 33.864 1.00 97.50 441 ALA A N 1
ATOM 3481 C CA . ALA A 1 441 ? 0.185 11.306 32.884 1.00 97.50 441 ALA A CA 1
ATOM 3482 C C . ALA A 1 441 ? 1.366 10.348 33.098 1.00 97.50 441 ALA A C 1
ATOM 3484 O O . ALA A 1 441 ? 1.828 9.746 32.133 1.00 97.50 441 ALA A O 1
ATOM 3485 N N . GLU A 1 442 ? 1.818 10.138 34.339 1.00 97.38 442 GLU A N 1
ATOM 3486 C CA . GLU A 1 442 ? 2.908 9.200 34.657 1.00 97.38 442 GLU A CA 1
ATOM 3487 C C . GLU A 1 442 ? 2.570 7.759 34.239 1.00 97.38 442 GLU A C 1
ATOM 3489 O O . GLU A 1 442 ? 3.365 7.088 33.575 1.00 97.38 442 GLU A O 1
ATOM 3494 N N . LYS A 1 443 ? 1.350 7.294 34.540 1.00 97.19 443 LYS A N 1
ATOM 3495 C CA . LYS A 1 443 ? 0.884 5.952 34.149 1.00 97.19 443 LYS A CA 1
ATOM 3496 C C . LYS A 1 443 ? 0.788 5.798 32.628 1.00 97.19 443 LYS A C 1
ATOM 3498 O O . LYS A 1 443 ? 1.130 4.742 32.097 1.00 97.19 443 LYS A O 1
ATOM 3503 N N . LEU A 1 444 ? 0.329 6.834 31.921 1.00 97.50 444 LEU A N 1
ATOM 3504 C CA . LEU A 1 444 ? 0.298 6.848 30.456 1.00 97.50 444 LEU A CA 1
ATOM 3505 C C . LEU A 1 444 ? 1.707 6.855 29.855 1.00 97.50 444 LEU A C 1
ATOM 3507 O O . LEU A 1 444 ? 1.965 6.105 28.914 1.00 97.50 444 LEU A O 1
ATOM 3511 N N . LEU A 1 445 ? 2.622 7.657 30.401 1.00 97.31 445 LEU A N 1
ATOM 3512 C CA . LEU A 1 445 ? 4.004 7.758 29.932 1.00 97.31 445 LEU A CA 1
ATOM 3513 C C . LEU A 1 445 ? 4.732 6.414 30.012 1.00 97.31 445 LEU A C 1
ATOM 3515 O O . LEU A 1 445 ? 5.411 6.050 29.055 1.00 97.31 445 LEU A O 1
ATOM 3519 N N . LEU A 1 446 ? 4.536 5.641 31.084 1.00 96.62 446 LEU A N 1
ATOM 3520 C CA . LEU A 1 446 ? 5.108 4.294 31.203 1.00 96.62 446 LEU A CA 1
ATOM 3521 C C . LEU A 1 446 ? 4.664 3.375 30.055 1.00 96.62 446 LEU A C 1
ATOM 3523 O O . LEU A 1 446 ? 5.503 2.743 29.414 1.00 96.62 446 LEU A O 1
ATOM 3527 N N . LEU A 1 447 ? 3.366 3.364 29.730 1.00 96.25 447 LEU A N 1
ATOM 3528 C CA . LEU A 1 447 ? 2.844 2.583 28.602 1.00 96.25 447 LEU A CA 1
ATOM 3529 C C . LEU A 1 447 ? 3.408 3.072 27.260 1.00 96.25 447 LEU A C 1
ATOM 3531 O O . LEU A 1 447 ? 3.741 2.270 26.389 1.00 96.25 447 LEU A O 1
ATOM 3535 N N . VAL A 1 448 ? 3.523 4.389 27.081 1.00 96.38 448 VAL A N 1
ATOM 3536 C CA . VAL A 1 448 ? 4.037 4.993 25.844 1.00 96.38 448 VAL A CA 1
ATOM 3537 C C . VAL A 1 448 ? 5.519 4.651 25.631 1.00 96.38 448 VAL A C 1
ATOM 3539 O O . VAL A 1 448 ? 5.903 4.288 24.515 1.00 96.38 448 VAL A O 1
ATOM 3542 N N . VAL A 1 449 ? 6.341 4.687 26.686 1.00 96.38 449 VAL A N 1
ATOM 3543 C CA . VAL A 1 449 ? 7.773 4.331 26.635 1.00 96.38 449 VAL A CA 1
ATOM 3544 C C . VAL A 1 449 ? 7.983 2.895 26.149 1.00 96.38 449 VAL A C 1
ATOM 3546 O O . VAL A 1 449 ? 8.900 2.651 25.364 1.00 96.38 449 VAL A O 1
ATOM 3549 N N . GLU A 1 450 ? 7.130 1.949 26.550 1.00 93.38 450 GLU A N 1
ATOM 3550 C CA . GLU A 1 450 ? 7.228 0.546 26.118 1.00 93.38 450 GLU A CA 1
ATOM 3551 C C . GLU A 1 450 ? 6.909 0.337 24.629 1.00 93.38 450 GLU A C 1
ATOM 3553 O O . GLU A 1 450 ? 7.413 -0.594 23.992 1.00 93.38 450 GLU A O 1
ATOM 3558 N N . VAL A 1 451 ? 6.066 1.193 24.049 1.00 94.44 451 VAL A N 1
ATOM 3559 C CA . VAL A 1 451 ? 5.577 1.046 22.671 1.00 94.44 451 VAL A CA 1
ATOM 3560 C C . VAL A 1 451 ? 6.503 1.703 21.651 1.00 94.44 451 VAL A C 1
ATOM 3562 O O . VAL A 1 451 ? 6.618 1.207 20.520 1.00 94.44 451 VAL A O 1
ATOM 3565 N N . ILE A 1 452 ? 7.141 2.816 22.020 1.00 91.94 452 ILE A N 1
ATOM 3566 C CA . ILE A 1 452 ? 7.942 3.628 21.101 1.00 91.94 452 ILE A CA 1
ATOM 3567 C C . ILE A 1 452 ? 9.178 2.846 20.641 1.00 91.94 452 ILE A C 1
ATOM 3569 O O . ILE A 1 452 ? 9.961 2.401 21.472 1.00 91.94 452 ILE A O 1
ATOM 3573 N N . PRO A 1 453 ? 9.405 2.679 19.325 1.00 87.75 453 PRO A N 1
ATOM 3574 C CA . PRO A 1 453 ? 10.541 1.909 18.822 1.00 87.75 453 PRO A CA 1
ATOM 3575 C C . PRO A 1 453 ? 11.869 2.682 18.833 1.00 87.75 453 PRO A C 1
ATOM 3577 O O . PRO A 1 453 ? 12.913 2.059 18.680 1.00 87.75 453 PRO A O 1
ATOM 3580 N N . GLN A 1 454 ? 11.842 4.014 18.953 1.00 89.00 454 GLN A N 1
ATOM 3581 C CA . GLN A 1 454 ? 13.028 4.870 18.857 1.00 89.00 454 GLN A CA 1
ATOM 3582 C C . GLN A 1 454 ? 13.714 5.012 20.231 1.00 89.00 454 GLN A C 1
ATOM 3584 O O . GLN A 1 454 ? 13.114 5.606 21.130 1.00 89.00 454 GLN A O 1
ATOM 3589 N N . PRO A 1 455 ? 14.961 4.529 20.416 1.00 91.06 455 PRO A N 1
ATOM 3590 C CA . PRO A 1 455 ? 15.641 4.560 21.717 1.00 91.06 455 PRO A CA 1
ATOM 3591 C C . PRO A 1 455 ? 15.868 5.972 22.272 1.00 91.06 455 PRO A C 1
ATOM 3593 O O . PRO A 1 455 ? 15.759 6.171 23.478 1.00 91.06 455 PRO A O 1
ATOM 3596 N N . LEU A 1 456 ? 16.136 6.953 21.401 1.00 91.75 456 LEU A N 1
ATOM 3597 C CA . LEU A 1 456 ? 16.354 8.347 21.802 1.00 91.75 456 LEU A CA 1
ATOM 3598 C C . LEU A 1 456 ? 15.099 8.942 22.457 1.00 91.75 456 LEU A C 1
ATOM 3600 O O . LEU A 1 456 ? 15.158 9.441 23.574 1.00 91.75 456 LEU A O 1
ATOM 3604 N N . VAL A 1 457 ? 13.941 8.782 21.810 1.00 92.56 457 VAL A N 1
ATOM 3605 C CA . VAL A 1 457 ? 12.651 9.251 22.336 1.00 92.56 457 VAL A CA 1
ATOM 3606 C C . VAL A 1 457 ? 12.284 8.516 23.629 1.00 92.56 457 VAL A C 1
ATOM 3608 O O . VAL A 1 457 ? 11.788 9.131 24.569 1.00 92.56 457 VAL A O 1
ATOM 3611 N N . GLN A 1 458 ? 12.572 7.211 23.726 1.00 96.12 458 GLN A N 1
ATOM 3612 C CA . GLN A 1 458 ? 12.401 6.489 24.990 1.00 96.12 458 GLN A CA 1
ATOM 3613 C C . GLN A 1 458 ? 13.250 7.099 26.111 1.00 96.12 458 GLN A C 1
ATOM 3615 O O . GLN A 1 458 ? 12.765 7.230 27.231 1.00 96.12 458 GLN A O 1
ATOM 3620 N N . GLN A 1 459 ? 14.504 7.459 25.826 1.00 96.38 459 GLN A N 1
ATOM 3621 C CA . GLN A 1 459 ? 15.390 8.067 26.812 1.00 96.38 459 GLN A CA 1
ATOM 3622 C C . GLN A 1 459 ? 14.875 9.438 27.258 1.00 96.38 459 GLN A C 1
ATOM 3624 O O . GLN A 1 459 ? 14.820 9.694 28.458 1.00 96.38 459 GLN A O 1
ATOM 3629 N N . GLU A 1 460 ? 14.432 10.285 26.328 1.00 96.38 460 GLU A N 1
ATOM 3630 C CA . GLU A 1 460 ? 13.836 11.586 26.655 1.00 96.38 460 GLU A CA 1
ATOM 3631 C C . GLU A 1 460 ? 12.602 11.448 27.551 1.00 96.38 460 GLU A C 1
ATOM 3633 O O . GLU A 1 460 ? 12.486 12.147 28.555 1.00 96.38 460 GLU A O 1
ATOM 3638 N N . LEU A 1 461 ? 11.702 10.515 27.233 1.00 97.31 461 LEU A N 1
ATOM 3639 C CA . LEU A 1 461 ? 10.513 10.259 28.045 1.00 97.31 461 LEU A CA 1
ATOM 3640 C C . LEU A 1 461 ? 10.857 9.686 29.426 1.00 97.31 461 LEU A C 1
ATOM 3642 O O . LEU A 1 461 ? 10.204 10.038 30.404 1.00 97.31 461 LEU A O 1
ATOM 3646 N N . ARG A 1 462 ? 11.889 8.835 29.533 1.00 97.06 462 ARG A N 1
ATOM 3647 C CA . ARG A 1 462 ? 12.384 8.337 30.829 1.00 97.06 462 ARG A CA 1
ATOM 3648 C C . ARG A 1 462 ? 12.964 9.463 31.682 1.00 97.06 462 ARG A C 1
ATOM 3650 O O . ARG A 1 462 ? 12.699 9.497 32.875 1.00 97.06 462 ARG A O 1
ATOM 3657 N N . VAL A 1 463 ? 13.710 10.393 31.085 1.00 96.75 463 VAL A N 1
ATOM 3658 C CA . VAL A 1 463 ? 14.209 11.587 31.789 1.00 96.75 463 VAL A CA 1
ATOM 3659 C C . VAL A 1 463 ? 13.044 12.480 32.215 1.00 96.75 463 VAL A C 1
ATOM 3661 O O . VAL A 1 463 ? 13.021 12.957 33.348 1.00 96.75 463 VAL A O 1
ATOM 3664 N N . ALA A 1 464 ? 12.053 12.663 31.341 1.00 96.19 464 ALA A N 1
ATOM 3665 C CA . ALA A 1 464 ? 10.866 13.443 31.652 1.00 96.19 464 ALA A CA 1
ATOM 3666 C C . ALA A 1 464 ? 10.045 12.817 32.789 1.00 96.19 464 ALA A C 1
ATOM 3668 O O . ALA A 1 464 ? 9.512 13.570 33.590 1.00 96.19 464 ALA A O 1
ATOM 3669 N N . LEU A 1 465 ? 9.972 11.484 32.897 1.00 95.06 465 LEU A N 1
ATOM 3670 C CA . LEU A 1 465 ? 9.269 10.758 33.968 1.00 95.06 465 LEU A CA 1
ATOM 3671 C C . LEU A 1 465 ? 9.839 11.004 35.375 1.00 95.06 465 LEU A C 1
ATOM 3673 O O . LEU A 1 465 ? 9.106 10.868 36.347 1.00 95.06 465 LEU A O 1
ATOM 3677 N N . VAL A 1 466 ? 11.127 11.340 35.495 1.00 93.69 466 VAL A N 1
ATOM 3678 C CA . VAL A 1 466 ? 11.787 11.576 36.795 1.00 93.69 466 VAL A CA 1
ATOM 3679 C C . VAL A 1 466 ? 11.506 12.988 37.341 1.00 93.69 466 VAL A C 1
ATOM 3681 O O . VAL A 1 466 ? 11.732 13.245 38.521 1.00 93.69 466 VAL A O 1
ATOM 3684 N N . ARG A 1 467 ? 11.006 13.901 36.500 1.00 83.50 467 ARG A N 1
ATOM 3685 C CA . ARG A 1 467 ? 10.620 15.275 36.867 1.00 83.50 467 ARG A CA 1
ATOM 3686 C C . ARG A 1 467 ? 9.139 15.347 37.243 1.00 83.50 467 ARG A C 1
ATOM 3688 O O . ARG A 1 467 ? 8.804 16.013 38.249 1.00 83.50 467 ARG A O 1
#

pLDDT: mean 73.48, std 25.78, range [25.95, 98.38]

Nearest PDB structures (foldseek):
  5vly-assembly1_A  TM=3.376E-01  e=2.039E+00  Qubevirus durum
  5vly-assembly1_C  TM=3.302E-01  e=2.712E+00  Qubevirus durum
  6yfj-assembly1_AA  TM=3.522E-01  e=3.608E+00  Leviviridae sp.

InterPro domains:
  IPR001683 Phox homology [PF00787] (55-131)
  IPR036871 PX domain superfamily [G3DSA:3.30.1520.10] (12-154)
  IPR036871 PX domain superfamily [SSF64268] (21-130)
  IPR057634 ZNF598/HEL2, PAH domain [PF23202] (388-464)

Radius of gyration: 31.79 Å; Cα contacts (8 Å, |Δi|>4): 356; chains: 1; bounding box: 88×69×86 Å

Organism: Hyaloperonospora arabidopsidis (strain Emoy2) (NCBI:txid559515)

Secondary structure (DSSP, 8-state):
-PPPGGG----SEEEEEEEEE--TTSPPEEEEEEEEE-----------S-----EEEEEEEEEHHHHHHHHHHHHH-TTSHHHHHTTS-PPPP--TTTGGGTGGGSHHHHHHHHHHHHHHHHHHTTSTTTT-TTSTTTS-HHHHHHTTGGGTS--GGG---------------------------------------HHHHHHHHHHHHHHHHHHHHHHHHHHHHHHHHHHHHHHHHH-S-HHHHHHHHHHHHHHHS-HHHHHHHHHHHHHH---HHHHHHHHHHTT--GGGTTHHHHHHHHHHHHTTS----------------------------------SSSHHHHHHHHHHHTTSSSS--------------TT------HHHHHHHHHHHHHHHTTT-HHHHHHHHHHHHHHHTTSS-HHHHHHHHHHHH-HHHHHHHHHHHHHH---HHHHHHHHHHHT-

Foldseek 3Di:
DDDPPPPDPQQQKDWAFDDWDDDPPDAIKTKIKIKGFDPPPPPDDDDDDDDPGDIDIDIDIGGPVLLVVLLCVQLVPVVDPSNVVSVVQDAQDDPVVCVVQCVCVDPVNRVVSSVRSRVSVVSSSPDFLCNVQQALRRHDPSVCVSGVVVVPHPNVSVDDPPDDDDDDDDDDDDDDDDDDDDDDDDDDDPDPPDDDPVVVVLQVLLVVLVVVLLVVCCVPPNPVVSVVLVVLLVVLVPDPDLQVSLLVNLVVLVVRHPLVVSVVNLLSNLSNDDDPSNSVSNCVNNVPDPPPNPPVVVVVVVVVVVVVPDDDDDDDDDDDDDDDDDDDDDDDDDDDDDDDPDDPPPPVVVVVVVVVVVVVPPPPDDDDDDDDDDDDDPPCPDQDPLVRLVVVLLVLQCVLCVNPPVSSVVLVVLLSCLLSVVAALLRSLVVLCVRRNDPSSLVSLVSSLSNRPDVVRNVRVVVNSVD